Protein 1GKM (pdb70)

Nearest PDB structures (foldseek):
  1gkj-assembly1_A  TM=1.001E+00  e=1.627E-75  Pseudomonas putida
  1eb4-assembly1_A  TM=1.000E+00  e=3.219E-75  Pseudomonas putida
  1b8f-assembly1_A  TM=1.001E+00  e=6.085E-75  Pseudomonas putida
  1gk2-assembly1_D  TM=9.984E-01  e=7.093E-74  Pseudomonas putida
  1gk3-assembly1_A  TM=9.968E-01  e=2.434E-70  Pseudomonas putida

Radius of gyration: 26.32 Å; Cα contacts (8 Å, |Δi|>4): 1006; chains: 1; bounding box: 49×85×47 Å

B-factor: mean 14.94, std 13.91, range [1.88, 87.19]

Structure (mmCIF, N/CA/C/O backbone):
data_1GKM
#
_entry.id   1GKM
#
_cell.length_a   79.267
_cell.length_b   116.788
_cell.length_c   129.532
_cell.angle_alpha   90.00
_cell.angle_beta   90.00
_cell.angle_gamma   90.00
#
_symmetry.space_group_name_H-M   'I 2 2 2'
#
loop_
_entity.id
_entity.type
_entity.pdbx_description
1 polymer 'Histidine ammonia-lyase'
2 non-polymer CYSTEINE
3 non-polymer 'SULFATE ION'
4 non-polymer GLYCEROL
5 water water
#
loop_
_atom_site.group_PDB
_atom_site.id
_atom_site.type_symbol
_atom_site.label_atom_id
_atom_site.label_alt_id
_atom_site.label_comp_id
_atom_site.label_asym_id
_atom_site.label_entity_id
_atom_site.label_seq_id
_atom_site.pdbx_PDB_ins_code
_atom_site.Cartn_x
_atom_site.Cartn_y
_atom_site.Cartn_z
_atom_site.occupancy
_atom_site.B_iso_or_equiv
_atom_site.auth_seq_id
_atom_site.auth_comp_id
_atom_site.auth_asym_id
_atom_site.auth_atom_id
_atom_site.pdbx_PDB_model_num
ATOM 1 N N . THR A 1 1 ? 30.214 -0.950 27.497 1.00 31.06 1 THR B N 1
ATOM 2 C CA . THR A 1 1 ? 29.406 -1.388 28.648 1.00 30.91 1 THR B CA 1
ATOM 3 C C . THR A 1 1 ? 29.846 -2.750 29.130 1.00 25.26 1 THR B C 1
ATOM 4 O O . THR A 1 1 ? 30.204 -3.664 28.309 1.00 26.45 1 THR B O 1
ATOM 8 N N . GLU A 1 2 ? 29.847 -2.850 30.448 1.00 22.57 2 GLU B N 1
ATOM 9 C CA . GLU A 1 2 ? 30.221 -4.141 31.099 1.00 20.16 2 GLU B CA 1
ATOM 10 C C . GLU A 1 2 ? 29.008 -4.710 31.795 1.00 19.06 2 GLU B C 1
ATOM 11 O O . GLU A 1 2 ? 28.489 -4.022 32.665 1.00 29.61 2 GLU B O 1
ATOM 17 N N . LEU A 1 3 ? 28.551 -5.877 31.409 1.00 14.03 3 LEU B N 1
ATOM 18 C CA . LEU A 1 3 ? 27.290 -6.405 31.815 1.00 13.75 3 LEU B CA 1
ATOM 19 C C . LEU A 1 3 ? 27.413 -7.777 32.456 1.00 12.39 3 LEU B C 1
ATOM 20 O O . LEU A 1 3 ? 27.938 -8.697 31.846 1.00 13.32 3 LEU B O 1
ATOM 25 N N . THR A 1 4 ? 26.864 -7.917 33.670 1.00 12.09 4 THR B N 1
ATOM 26 C CA . THR A 1 4 ? 26.705 -9.232 34.281 1.00 11.90 4 THR B CA 1
ATOM 27 C C . THR A 1 4 ? 25.208 -9.559 34.123 1.00 12.55 4 THR B C 1
ATOM 28 O O . THR A 1 4 ? 24.338 -9.006 34.781 1.00 17.27 4 THR B O 1
ATOM 32 N N . LEU A 1 5 ? 24.947 -10.372 33.124 1.00 9.77 5 LEU B N 1
ATOM 33 C CA . LEU A 1 5 ? 23.596 -10.548 32.615 1.00 9.30 5 LEU B CA 1
ATOM 34 C C . LEU A 1 5 ? 22.749 -11.478 33.478 1.00 8.28 5 LEU B C 1
ATOM 35 O O . LEU A 1 5 ? 23.097 -12.633 33.683 1.00 8.92 5 LEU B O 1
ATOM 40 N N . LYS A 1 6 ? 21.634 -10.941 34.002 1.00 8.73 6 LYS B N 1
ATOM 41 C CA . LYS A 1 6 ? 20.556 -11.756 34.586 1.00 8.53 6 LYS B CA 1
ATOM 42 C C . LYS A 1 6 ? 19.597 -12.034 33.433 1.00 7.32 6 LYS B C 1
ATOM 43 O O . LYS A 1 6 ? 18.885 -11.099 32.970 1.00 8.02 6 LYS B O 1
ATOM 49 N N . PRO A 1 7 ? 19.589 -13.203 32.872 1.00 8.05 7 PRO B N 1
ATOM 50 C CA . PRO A 1 7 ? 18.834 -13.434 31.621 1.00 8.09 7 PRO B CA 1
ATOM 51 C C . PRO A 1 7 ? 17.374 -13.062 31.801 1.00 7.18 7 PRO B C 1
ATOM 52 O O . PRO A 1 7 ? 16.724 -13.355 32.802 1.00 8.05 7 PRO B O 1
ATOM 56 N N . GLY A 1 8 ? 16.858 -12.462 30.719 1.00 7.09 8 GLY B N 1
ATOM 57 C CA . GLY A 1 8 ? 15.448 -12.106 30.699 1.00 7.38 8 GLY B CA 1
ATOM 58 C C . GLY A 1 8 ? 15.140 -10.754 31.315 1.00 7.20 8 GLY B C 1
ATOM 59 O O . GLY A 1 8 ? 13.980 -10.378 31.391 1.00 8.17 8 GLY B O 1
ATOM 60 N N . THR A 1 9 ? 16.167 -10.005 31.742 1.00 7.03 9 THR B N 1
ATOM 61 C CA . THR A 1 9 ? 15.975 -8.729 32.413 1.00 7.77 9 THR B CA 1
ATOM 62 C C . THR A 1 9 ? 16.559 -7.547 31.641 1.00 7.18 9 THR B C 1
ATOM 63 O O . THR A 1 9 ? 16.684 -6.441 32.205 1.00 8.51 9 THR B O 1
ATOM 67 N N . LEU A 1 10 ? 16.929 -7.728 30.374 1.00 7.03 10 LEU B N 1
ATOM 68 C CA . LEU A 1 10 ? 17.519 -6.589 29.649 1.00 7.11 10 LEU B CA 1
ATOM 69 C C . LEU A 1 10 ? 16.470 -5.479 29.513 1.00 6.97 10 LEU B C 1
ATOM 70 O O . LEU A 1 10 ? 15.321 -5.712 29.130 1.00 8.19 10 LEU B O 1
ATOM 75 N N . THR A 1 11 ? 16.922 -4.262 29.767 1.00 6.86 11 THR B N 1
ATOM 76 C CA . THR A 1 11 ? 16.045 -3.083 29.577 1.00 7.30 11 THR B CA 1
ATOM 77 C C . THR A 1 11 ? 16.258 -2.496 28.204 1.00 6.61 11 THR B C 1
ATOM 78 O O . THR A 1 11 ? 17.266 -2.753 27.538 1.00 6.66 11 THR B O 1
ATOM 82 N N . LEU A 1 12 ? 15.313 -1.630 27.801 1.00 6.92 12 LEU B N 1
ATOM 83 C CA . LEU A 1 12 ? 15.508 -0.965 26.491 1.00 6.56 12 LEU B CA 1
ATOM 84 C C . LEU A 1 12 ? 16.733 -0.066 26.501 1.00 6.10 12 LEU B C 1
ATOM 85 O O . LEU A 1 12 ? 17.388 0.019 25.466 1.00 6.64 12 LEU B O 1
ATOM 90 N N . ALA A 1 13 ? 17.044 0.579 27.623 1.00 6.85 13 ALA B N 1
ATOM 91 C CA . ALA A 1 13 ? 18.291 1.381 27.665 1.00 6.92 13 ALA B CA 1
ATOM 92 C C . ALA A 1 13 ? 19.499 0.488 27.464 1.00 6.93 13 ALA B C 1
ATOM 93 O O . ALA A 1 13 ? 20.452 0.890 26.758 1.00 7.03 13 ALA B O 1
ATOM 95 N N . GLN A 1 14 ? 19.512 -0.691 28.092 1.00 6.81 14 GLN B N 1
ATOM 96 C CA . GLN A 1 14 ? 20.654 -1.588 27.880 1.00 7.20 14 GLN B CA 1
ATOM 97 C C . GLN A 1 14 ? 20.743 -2.037 26.422 1.00 6.48 14 GLN B C 1
ATOM 98 O O . GLN A 1 14 ? 21.838 -2.151 25.852 1.00 7.69 14 GLN B O 1
ATOM 104 N N . LEU A 1 15 ? 19.574 -2.314 25.798 1.00 6.63 15 LEU B N 1
ATOM 105 C CA . LEU A 1 15 ? 19.565 -2.726 24.388 1.00 6.61 15 LEU B CA 1
ATOM 106 C C . LEU A 1 15 ? 20.067 -1.614 23.497 1.00 6.17 15 LEU B C 1
ATOM 107 O O . LEU A 1 15 ? 20.815 -1.884 22.549 1.00 6.53 15 LEU B O 1
ATOM 112 N N . ARG A 1 16 ? 19.696 -0.355 23.774 1.00 5.93 16 ARG B N 1
ATOM 113 C CA . ARG A 1 16 ? 20.263 0.748 23.014 1.00 6.54 16 ARG B CA 1
ATOM 114 C C . ARG A 1 16 ? 21.759 0.791 23.152 1.00 6.44 16 ARG B C 1
ATOM 115 O O . ARG A 1 16 ? 22.490 1.009 22.166 1.00 7.15 16 ARG B O 1
ATOM 123 N N . ALA A 1 17 ? 22.272 0.598 24.381 1.00 6.77 17 ALA B N 1
ATOM 124 C CA . ALA A 1 17 ? 23.710 0.667 24.573 1.00 7.74 17 ALA B CA 1
ATOM 125 C C . ALA A 1 17 ? 24.427 -0.452 23.823 1.00 8.10 17 ALA B C 1
ATOM 126 O O . ALA A 1 17 ? 25.519 -0.240 23.266 1.00 9.16 17 ALA B O 1
ATOM 128 N N . ILE A 1 18 ? 23.853 -1.668 23.807 1.00 8.10 18 ILE B N 1
ATOM 129 C CA . ILE A 1 18 ? 24.417 -2.797 23.059 1.00 8.27 18 ILE B CA 1
ATOM 130 C C . ILE A 1 18 ? 24.455 -2.504 21.570 1.00 7.98 18 ILE B C 1
ATOM 131 O O . ILE A 1 18 ? 25.377 -2.821 20.836 1.00 9.05 18 ILE B O 1
ATOM 136 N N . HIS A 1 19 ? 23.345 -1.895 21.083 1.00 7.40 19 HIS B N 1
ATOM 137 C CA . HIS A 1 19 ? 23.246 -1.529 19.664 1.00 7.57 19 HIS B CA 1
ATOM 138 C C . HIS A 1 19 ? 24.273 -0.461 19.300 1.00 7.61 19 HIS B C 1
ATOM 139 O O . HIS A 1 19 ? 24.765 -0.420 18.188 1.00 9.33 19 HIS B O 1
ATOM 146 N N . ALA A 1 20 ? 24.575 0.423 20.279 1.00 8.29 20 ALA B N 1
ATOM 147 C CA . ALA A 1 20 ? 25.420 1.600 19.969 1.00 8.92 20 ALA B CA 1
ATOM 148 C C . ALA A 1 20 ? 26.912 1.309 20.035 1.00 9.49 20 ALA B C 1
ATOM 149 O O . ALA A 1 20 ? 27.693 2.032 19.391 1.00 11.76 20 ALA B O 1
ATOM 151 N N . ALA A 1 21 ? 27.361 0.330 20.830 1.00 8.69 21 ALA B N 1
ATOM 152 C CA . ALA A 1 21 ? 28.791 0.246 21.138 1.00 9.69 21 ALA B CA 1
ATOM 153 C C . ALA A 1 21 ? 29.090 -1.157 21.620 1.00 9.08 21 ALA B C 1
ATOM 154 O O . ALA A 1 21 ? 28.216 -1.887 22.062 1.00 8.76 21 ALA B O 1
ATOM 156 N N . PRO A 1 22 ? 30.377 -1.525 21.586 1.00 10.51 22 PRO B N 1
ATOM 157 C CA . PRO A 1 22 ? 30.786 -2.860 22.035 1.00 10.48 22 PRO B CA 1
ATOM 158 C C . PRO A 1 22 ? 30.402 -3.122 23.491 1.00 9.37 22 PRO B C 1
ATOM 159 O O . PRO A 1 22 ? 30.162 -2.214 24.295 1.00 10.10 22 PRO B O 1
ATOM 163 N N . VAL A 1 23 ? 30.353 -4.416 23.800 1.00 10.49 23 VAL B N 1
ATOM 164 C CA . VAL A 1 23 ? 29.973 -4.825 25.130 1.00 12.88 23 VAL B CA 1
ATOM 165 C C . VAL A 1 23 ? 30.949 -5.938 25.578 1.00 12.48 23 VAL B C 1
ATOM 166 O O . VAL A 1 23 ? 31.551 -6.700 24.771 1.00 13.21 23 VAL B O 1
ATOM 170 N N . ARG A 1 24 ? 31.082 -5.991 26.882 1.00 11.37 24 ARG B N 1
ATOM 171 C CA . ARG A 1 24 ? 31.704 -7.132 27.559 1.00 12.37 24 ARG B CA 1
ATOM 172 C C . ARG A 1 24 ? 30.693 -7.715 28.540 1.00 11.38 24 ARG B C 1
ATOM 173 O O . ARG A 1 24 ? 30.200 -7.001 29.386 1.00 14.96 24 ARG B O 1
ATOM 181 N N . LEU A 1 25 ? 30.398 -8.991 28.380 1.00 10.10 25 LEU B N 1
ATOM 182 C CA . LEU A 1 25 ? 29.339 -9.549 29.222 1.00 10.69 25 LEU B CA 1
ATOM 183 C C . LEU A 1 25 ? 29.827 -10.911 29.770 1.00 10.08 25 LEU B C 1
ATOM 184 O O . LEU A 1 25 ? 30.715 -11.599 29.286 1.00 10.78 25 LEU B O 1
ATOM 189 N N . GLN A 1 26 ? 29.172 -11.277 30.872 1.00 10.58 26 GLN B N 1
ATOM 190 C CA . GLN A 1 26 ? 29.232 -12.610 31.442 1.00 11.85 26 GLN B CA 1
ATOM 191 C C . GLN A 1 26 ? 27.867 -12.924 32.038 1.00 10.22 26 GLN B C 1
ATOM 192 O O . GLN A 1 26 ? 27.123 -11.981 32.365 1.00 11.82 26 GLN B O 1
ATOM 198 N N . LEU A 1 27 ? 27.560 -14.184 32.213 1.00 10.38 27 LEU B N 1
ATOM 199 C CA . LEU A 1 27 ? 26.302 -14.500 32.887 1.00 9.71 27 LEU B CA 1
ATOM 200 C C . LEU A 1 27 ? 26.407 -14.322 34.371 1.00 9.40 27 LEU B C 1
ATOM 201 O O . LEU A 1 27 ? 27.400 -14.703 34.997 1.00 10.66 27 LEU B O 1
ATOM 206 N N . ASP A 1 28 ? 25.347 -13.814 34.974 1.00 8.98 28 ASP B N 1
ATOM 207 C CA . ASP A 1 28 ? 25.222 -13.850 36.443 1.00 9.11 28 ASP B CA 1
ATOM 208 C C . ASP A 1 28 ? 25.197 -15.315 36.901 1.00 9.11 28 ASP B C 1
ATOM 209 O O . ASP A 1 28 ? 24.641 -16.195 36.235 1.00 8.99 28 ASP B O 1
ATOM 214 N N . ALA A 1 29 ? 25.770 -15.521 38.096 1.00 8.99 29 ALA B N 1
ATOM 215 C CA . ALA A 1 29 ? 25.721 -16.895 38.691 1.00 9.33 29 ALA B CA 1
ATOM 216 C C . ALA A 1 29 ? 24.334 -17.482 38.782 1.00 8.53 29 ALA B C 1
ATOM 217 O O . ALA A 1 29 ? 24.141 -18.719 38.663 1.00 9.59 29 ALA B O 1
ATOM 219 N N . SER A 1 30 ? 23.341 -16.621 38.955 1.00 8.97 30 SER B N 1
ATOM 220 C CA . SER A 1 30 ? 21.970 -17.091 39.090 1.00 9.57 30 SER B CA 1
ATOM 221 C C . SER A 1 30 ? 21.426 -17.680 37.809 1.00 8.71 30 SER B C 1
ATOM 222 O O . SER A 1 30 ? 20.330 -18.299 37.867 1.00 9.95 30 SER B O 1
ATOM 225 N N . ALA A 1 31 ? 22.083 -17.530 36.673 1.00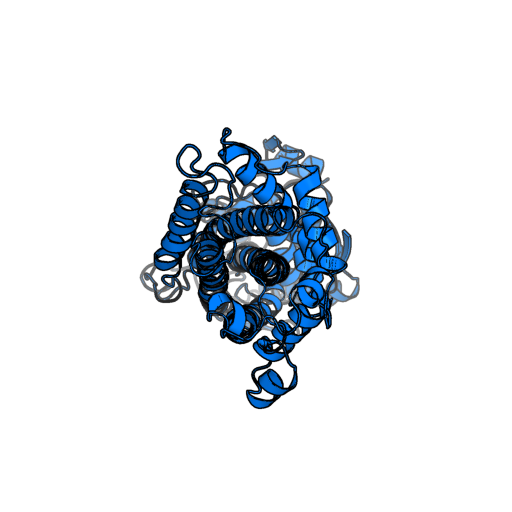 8.50 31 ALA B N 1
ATOM 226 C CA . ALA A 1 31 ? 21.658 -18.127 35.427 1.00 9.10 31 ALA B CA 1
ATOM 227 C C . ALA A 1 31 ? 21.987 -19.616 35.324 1.00 7.82 31 ALA B C 1
ATOM 228 O O . ALA A 1 31 ? 21.346 -20.362 34.598 1.00 8.41 31 ALA B O 1
ATOM 230 N N . ALA A 1 32 ? 23.063 -20.058 36.007 1.00 8.29 32 ALA B N 1
ATOM 231 C CA . ALA A 1 32 ? 23.528 -21.437 35.827 1.00 8.10 32 ALA B CA 1
ATOM 232 C C . ALA A 1 32 ? 22.500 -22.488 36.143 1.00 7.73 32 ALA B C 1
ATOM 233 O O . ALA A 1 32 ? 22.423 -23.476 35.389 1.00 8.47 32 ALA B O 1
ATOM 235 N N . PRO A 1 33 ? 21.724 -22.403 37.219 1.00 7.61 33 PRO B N 1
ATOM 236 C CA . PRO A 1 33 ? 20.824 -23.515 37.565 1.00 8.10 33 PRO B CA 1
ATOM 237 C C . PRO A 1 33 ? 19.892 -23.912 36.412 1.00 8.20 33 PRO B C 1
ATOM 238 O O . PRO A 1 33 ? 19.841 -25.089 36.026 1.00 8.29 33 PRO B O 1
ATOM 242 N N . ALA A 1 34 ? 19.172 -22.932 35.859 1.00 8.41 34 ALA B N 1
ATOM 243 C CA . ALA A 1 34 ? 18.158 -23.341 34.869 1.00 8.31 34 ALA B CA 1
ATOM 244 C C . ALA A 1 34 ? 18.809 -23.768 33.569 1.00 7.49 34 ALA B C 1
ATOM 245 O O . ALA A 1 34 ? 18.304 -24.673 32.891 1.00 7.82 34 ALA B O 1
ATOM 247 N N . ILE A 1 35 ? 19.916 -23.121 33.177 1.00 7.42 35 ILE B N 1
ATOM 248 C CA . ILE A 1 35 ? 20.601 -23.548 31.959 1.00 7.69 35 ILE B CA 1
ATOM 249 C C . ILE A 1 35 ? 21.014 -25.009 32.098 1.00 7.67 35 ILE B C 1
ATOM 250 O O . ILE A 1 35 ? 20.743 -25.855 31.212 1.00 7.85 35 ILE B O 1
ATOM 255 N N . ASP A 1 36 ? 21.687 -25.315 33.212 1.00 7.54 36 ASP B N 1
ATOM 256 C CA . ASP A 1 36 ? 22.230 -26.696 33.327 1.00 7.79 36 ASP B CA 1
ATOM 257 C C . ASP A 1 36 ? 21.102 -27.686 33.552 1.00 7.78 36 ASP B C 1
ATOM 258 O O . ASP A 1 36 ? 21.227 -28.850 33.195 1.00 8.70 36 ASP B O 1
ATOM 263 N N . ALA A 1 37 ? 19.999 -27.280 34.171 1.00 8.07 37 ALA B N 1
ATOM 264 C CA . ALA A 1 37 ? 18.936 -28.197 34.458 1.00 8.26 37 ALA B CA 1
ATOM 265 C C . ALA A 1 37 ? 18.186 -28.588 33.173 1.00 7.57 37 ALA B C 1
ATOM 266 O O . ALA A 1 37 ? 17.784 -29.755 33.041 1.00 8.24 37 ALA B O 1
ATOM 268 N N . SER A 1 38 ? 18.045 -27.669 32.213 1.00 8.38 38 SER B N 1
ATOM 269 C CA . SER A 1 38 ? 17.347 -28.120 30.975 1.00 9.71 38 SER B CA 1
ATOM 270 C C . SER A 1 38 ? 18.295 -29.005 30.183 1.00 8.10 38 SER B C 1
ATOM 271 O O . SER A 1 38 ? 17.790 -29.934 29.551 1.00 8.88 38 SER B O 1
ATOM 274 N N . VAL A 1 39 ? 19.608 -28.793 30.219 1.00 7.96 39 VAL B N 1
ATOM 275 C CA . VAL A 1 39 ? 20.534 -29.762 29.598 1.00 8.06 39 VAL B CA 1
ATOM 276 C C . VAL A 1 39 ? 20.375 -31.113 30.277 1.00 8.56 39 VAL B C 1
ATOM 277 O O . VAL A 1 39 ? 20.319 -32.156 29.602 1.00 9.40 39 VAL B O 1
ATOM 281 N N . ALA A 1 40 ? 20.327 -31.125 31.609 1.00 8.20 40 ALA B N 1
ATOM 282 C CA . ALA A 1 40 ? 20.193 -32.438 32.290 1.00 8.81 40 ALA B CA 1
ATOM 283 C C . ALA A 1 40 ? 18.893 -33.126 31.923 1.00 8.98 40 ALA B C 1
ATOM 284 O O . ALA A 1 40 ? 18.850 -34.359 31.851 1.00 10.20 40 ALA B O 1
ATOM 286 N N . CYS A 1 41 ? 17.816 -32.404 31.676 1.00 9.08 41 CYS B N 1
ATOM 287 C CA . CYS A 1 41 ? 16.566 -32.998 31.252 1.00 10.34 41 CYS B CA 1
ATOM 288 C C . CYS A 1 41 ? 16.738 -33.635 29.887 1.00 10.27 41 CYS B C 1
ATOM 289 O O . CYS A 1 41 ? 16.345 -34.811 29.647 1.00 12.18 41 CYS B O 1
ATOM 293 N N . VAL A 1 42 ? 17.367 -32.947 28.932 1.00 10.56 42 VAL B N 1
ATOM 294 C CA . VAL A 1 42 ? 17.680 -33.528 27.631 1.00 11.68 42 VAL B CA 1
ATOM 295 C C . VAL A 1 42 ? 18.560 -34.803 27.797 1.00 11.91 42 VAL B C 1
ATOM 296 O O . VAL A 1 42 ? 18.310 -35.832 27.162 1.00 12.85 42 VAL B O 1
ATOM 300 N N . GLU A 1 43 ? 19.578 -34.712 28.652 1.00 11.46 43 GLU B N 1
ATOM 301 C CA . GLU A 1 43 ? 20.469 -35.843 28.844 1.00 11.65 43 GLU B CA 1
ATOM 302 C C . GLU A 1 43 ? 19.708 -37.020 29.426 1.00 12.77 43 GLU B C 1
ATOM 303 O O . GLU A 1 43 ? 20.044 -38.194 29.105 1.00 15.97 43 GLU B O 1
ATOM 309 N N . GLN A 1 44 ? 18.716 -36.768 30.304 1.00 12.71 44 GLN B N 1
ATOM 310 C CA . GLN A 1 44 ? 17.936 -37.842 30.937 1.00 13.66 44 GLN B CA 1
ATOM 311 C C . GLN A 1 44 ? 17.037 -38.508 29.919 1.00 14.51 44 GLN B C 1
ATOM 312 O O . GLN A 1 44 ? 16.873 -39.772 29.902 1.00 15.17 44 GLN B O 1
ATOM 318 N N . ILE A 1 45 ? 16.465 -37.730 28.993 1.00 15.40 45 ILE B N 1
ATOM 319 C CA . ILE A 1 45 ? 15.664 -38.340 27.920 1.00 16.44 45 ILE B CA 1
ATOM 320 C C . ILE A 1 45 ? 16.483 -39.304 27.104 1.00 17.89 45 ILE B C 1
ATOM 321 O O . ILE A 1 45 ? 16.098 -40.429 26.789 1.00 19.22 45 ILE B O 1
ATOM 326 N N . ILE A 1 46 ? 17.708 -38.877 26.757 1.00 16.76 46 ILE B N 1
ATOM 327 C CA . ILE A 1 46 ? 18.599 -39.720 25.944 1.00 18.41 46 ILE B CA 1
ATOM 328 C C . ILE A 1 46 ? 19.059 -40.923 26.736 1.00 18.01 46 ILE B C 1
ATOM 329 O O . ILE A 1 46 ? 19.127 -42.050 26.232 1.00 25.27 46 ILE B O 1
ATOM 334 N N . ALA A 1 47 ? 19.449 -40.740 28.008 1.00 19.02 47 ALA B N 1
ATOM 335 C CA . ALA A 1 47 ? 19.936 -41.855 28.838 1.00 18.76 47 ALA B CA 1
ATOM 336 C C . ALA A 1 47 ? 18.815 -42.895 29.028 1.00 20.47 47 ALA B C 1
ATOM 337 O O . ALA A 1 47 ? 19.167 -44.073 29.152 1.00 25.12 47 ALA B O 1
ATOM 339 N N . GLU A 1 48 ? 17.541 -42.475 29.035 1.00 21.09 48 GLU B N 1
ATOM 340 C CA . GLU A 1 48 ? 16.372 -43.305 29.351 1.00 22.20 48 GLU B CA 1
ATOM 341 C C . GLU A 1 48 ? 15.815 -43.907 28.077 1.00 23.97 48 GLU B C 1
ATOM 342 O O . GLU A 1 48 ? 14.818 -44.643 28.088 1.00 28.25 48 GLU B O 1
ATOM 348 N N . ASP A 1 49 ? 16.394 -43.667 26.915 1.00 25.31 49 ASP B N 1
ATOM 349 C CA . ASP A 1 49 ? 15.992 -44.144 25.611 1.00 26.92 49 ASP B CA 1
ATOM 350 C C . ASP A 1 49 ? 14.554 -43.759 25.316 1.00 26.89 49 ASP B C 1
ATOM 351 O O . ASP A 1 49 ? 13.813 -44.525 24.648 1.00 35.44 49 ASP B O 1
ATOM 356 N N . ARG A 1 50 ? 14.215 -42.581 25.756 1.00 25.43 50 ARG B N 1
ATOM 357 C CA . ARG A 1 50 ? 12.886 -42.035 25.437 1.00 27.62 50 ARG B CA 1
ATOM 358 C C . ARG A 1 50 ? 12.972 -41.301 24.117 1.00 29.02 50 ARG B C 1
ATOM 359 O O . ARG A 1 50 ? 14.064 -40.991 23.627 1.00 32.01 50 ARG B O 1
ATOM 367 N N . THR A 1 51 ? 11.802 -41.076 23.512 1.00 30.45 51 THR B N 1
ATOM 368 C CA . THR A 1 51 ? 11.875 -40.304 22.270 1.00 31.14 51 THR B CA 1
ATOM 369 C C . THR A 1 51 ? 11.079 -39.005 22.401 1.00 27.78 51 THR B C 1
ATOM 370 O O . THR A 1 51 ? 9.935 -38.946 22.847 1.00 37.82 51 THR B O 1
ATOM 374 N N . ALA A 1 52 ? 11.742 -37.912 21.989 1.00 25.56 52 ALA B N 1
ATOM 375 C CA . ALA A 1 52 ? 11.158 -36.591 22.132 1.00 23.67 52 ALA B CA 1
ATOM 376 C C . ALA A 1 52 ? 11.451 -35.810 20.854 1.00 19.58 52 ALA B C 1
ATOM 377 O O . ALA A 1 52 ? 12.618 -35.569 20.532 1.00 18.12 52 ALA B O 1
ATOM 379 N N . TYR A 1 53 ? 10.379 -35.425 20.177 1.00 20.11 53 TYR B N 1
ATOM 380 C CA . TYR A 1 53 ? 10.465 -34.554 18.988 1.00 19.12 53 TYR B CA 1
ATOM 381 C C . TYR A 1 53 ? 11.328 -33.337 19.264 1.00 14.92 53 TYR B C 1
ATOM 382 O O . TYR A 1 53 ? 11.086 -32.583 20.195 1.00 18.51 53 TYR B O 1
ATOM 391 N N . GLY A 1 54 ? 12.336 -33.105 18.382 1.00 15.92 54 GLY B N 1
ATOM 392 C CA . GLY A 1 54 ? 13.172 -31.917 18.451 1.00 13.12 54 GLY B CA 1
ATOM 393 C C . GLY A 1 54 ? 14.258 -32.095 19.477 1.00 12.13 54 GLY B C 1
ATOM 394 O O . GLY A 1 54 ? 15.018 -31.168 19.645 1.00 12.90 54 GLY B O 1
ATOM 395 N N . ILE A 1 55 ? 14.354 -33.265 20.129 1.00 12.57 55 ILE B N 1
ATOM 396 C CA . ILE A 1 55 ? 15.479 -33.574 21.018 1.00 13.59 55 ILE B CA 1
ATOM 397 C C . ILE A 1 55 ? 16.297 -34.636 20.358 1.00 14.17 55 ILE B C 1
ATOM 398 O O . ILE A 1 55 ? 17.474 -34.369 20.050 1.00 15.07 55 ILE B O 1
ATOM 403 N N . ASN A 1 56 ? 15.719 -35.810 20.174 1.00 16.29 56 ASN B N 1
ATOM 404 C CA . ASN A 1 56 ? 16.527 -36.958 19.695 1.00 21.32 56 ASN B CA 1
ATOM 405 C C . ASN A 1 56 ? 15.815 -37.658 18.544 1.00 23.61 56 ASN B C 1
ATOM 406 O O . ASN A 1 56 ? 16.076 -38.823 18.229 1.00 34.85 56 ASN B O 1
ATOM 411 N N . THR A 1 57 ? 14.903 -36.943 17.855 1.00 24.86 57 THR B N 1
ATOM 412 C CA . THR A 1 57 ? 14.234 -37.465 16.662 1.00 27.01 57 THR B CA 1
ATOM 413 C C . THR A 1 57 ? 14.906 -36.933 15.412 1.00 28.34 57 THR B C 1
ATOM 414 O O . THR A 1 57 ? 15.737 -36.001 15.519 1.00 26.36 57 THR B O 1
ATOM 418 N N . GLY A 1 58 ? 14.527 -37.484 14.259 1.00 31.20 58 GLY B N 1
ATOM 419 C CA . GLY A 1 58 ? 14.769 -36.818 12.985 1.00 33.42 58 GLY B CA 1
ATOM 420 C C . GLY A 1 58 ? 13.580 -35.861 12.795 1.00 35.04 58 GLY B C 1
ATOM 421 O O . GLY A 1 58 ? 12.826 -35.476 13.715 1.00 33.25 58 GLY B O 1
ATOM 422 N N . PHE A 1 59 ? 13.409 -35.486 11.550 1.00 38.65 59 PHE B N 1
ATOM 423 C CA . PHE A 1 59 ? 12.343 -34.652 11.036 1.00 42.00 59 PHE B CA 1
ATOM 424 C C . PHE A 1 59 ? 11.603 -35.476 10.008 1.00 48.71 59 PHE B C 1
ATOM 425 O O . PHE A 1 59 ? 12.089 -36.500 9.501 1.00 53.19 59 PHE B O 1
ATOM 433 N N . GLY A 1 60 ? 10.381 -35.064 9.681 1.00 53.15 60 GLY B N 1
ATOM 434 C CA . GLY A 1 60 ? 9.782 -35.831 8.571 1.00 59.88 60 GLY B CA 1
ATOM 435 C C . GLY A 1 60 ? 9.491 -37.301 8.851 1.00 61.57 60 GLY B C 1
ATOM 436 O O . GLY A 1 60 ? 8.821 -37.538 9.878 1.00 62.90 60 GLY B O 1
ATOM 437 N N . LEU A 1 61 ? 9.942 -38.230 8.001 1.00 62.78 61 LEU B N 1
ATOM 438 C CA . LEU A 1 61 ? 9.638 -39.650 8.139 1.00 63.96 61 LEU B CA 1
ATOM 439 C C . LEU A 1 61 ? 9.948 -40.061 9.580 1.00 64.50 61 LEU B C 1
ATOM 440 O O . LEU A 1 61 ? 9.124 -40.754 10.174 1.00 67.87 61 LEU B O 1
ATOM 445 N N . LEU A 1 62 ? 11.071 -39.563 10.059 1.00 60.24 62 LEU B N 1
ATOM 446 C CA . LEU A 1 62 ? 11.651 -39.817 11.355 1.00 60.12 62 LEU B CA 1
ATOM 447 C C . LEU A 1 62 ? 11.223 -38.897 12.488 1.00 57.51 62 LEU B C 1
ATOM 448 O O . LEU A 1 62 ? 11.944 -38.985 13.496 1.00 60.59 62 LEU B O 1
ATOM 453 N N . ALA A 1 63 ? 10.184 -38.081 12.394 1.00 54.32 63 ALA B N 1
ATOM 454 C CA . ALA A 1 63 ? 9.809 -37.070 13.386 1.00 55.22 63 ALA B CA 1
ATOM 455 C C . ALA A 1 63 ? 9.495 -37.685 14.750 1.00 54.68 63 ALA B C 1
ATOM 456 O O . ALA A 1 63 ? 9.754 -37.076 15.793 1.00 60.02 63 ALA B O 1
ATOM 458 N N . SER A 1 64 ? 8.959 -38.902 14.802 1.00 57.88 64 SER B N 1
ATOM 459 C CA . SER A 1 64 ? 8.946 -39.580 16.106 1.00 58.49 64 SER B CA 1
ATOM 460 C C . SER A 1 64 ? 9.704 -40.911 15.937 1.00 57.86 64 SER B C 1
ATOM 461 O O . SER A 1 64 ? 9.297 -41.994 16.322 1.00 56.64 64 SER B O 1
ATOM 464 N N . THR A 1 65 ? 10.873 -40.786 15.316 1.00 54.00 65 THR B N 1
ATOM 465 C CA . THR A 1 65 ? 11.827 -41.892 15.120 1.00 54.43 65 THR B CA 1
ATOM 466 C C . THR A 1 65 ? 13.062 -41.503 15.933 1.00 51.97 65 THR B C 1
ATOM 467 O O . THR A 1 65 ? 13.769 -40.492 15.711 1.00 43.90 65 THR B O 1
ATOM 471 N N . ARG A 1 66 ? 13.343 -42.281 16.980 1.00 52.92 66 ARG B N 1
ATOM 472 C CA . ARG A 1 66 ? 14.501 -41.915 17.781 1.00 50.86 66 ARG B CA 1
ATOM 473 C C . ARG A 1 66 ? 15.757 -42.257 17.020 1.00 50.69 66 ARG B C 1
ATOM 474 O O . ARG A 1 66 ? 16.154 -43.429 16.936 1.00 57.55 66 ARG B O 1
ATOM 482 N N . ILE A 1 67 ? 16.412 -41.263 16.395 1.00 51.30 67 ILE B N 1
ATOM 483 C CA . ILE A 1 67 ? 17.590 -41.738 15.643 1.00 51.12 67 ILE B CA 1
ATOM 484 C C . ILE A 1 67 ? 18.800 -41.900 16.570 1.00 53.01 67 ILE B C 1
ATOM 485 O O . ILE A 1 67 ? 18.827 -41.248 17.628 1.00 52.80 67 ILE B O 1
ATOM 490 N N . ALA A 1 68 ? 19.772 -42.707 16.160 1.00 56.61 68 ALA B N 1
ATOM 491 C CA . ALA A 1 68 ? 20.970 -43.036 16.931 1.00 57.76 68 ALA B CA 1
ATOM 492 C C . ALA A 1 68 ? 21.943 -41.892 17.185 1.00 53.33 68 ALA B C 1
ATOM 493 O O . ALA A 1 68 ? 21.966 -40.898 16.452 1.00 54.90 68 ALA B O 1
ATOM 495 N N . SER A 1 69 ? 22.813 -41.952 18.175 1.00 52.17 69 SER B N 1
ATOM 496 C CA . SER A 1 69 ? 23.728 -40.916 18.602 1.00 50.54 69 SER B CA 1
ATOM 497 C C . SER A 1 69 ? 24.433 -40.130 17.518 1.00 48.25 69 SER B C 1
ATOM 498 O O . SER A 1 69 ? 24.415 -38.967 17.237 1.00 48.09 69 SER B O 1
ATOM 501 N N . HIS A 1 70 ? 25.254 -40.889 16.847 1.00 49.65 70 HIS B N 1
ATOM 502 C CA . HIS A 1 70 ? 25.985 -40.668 15.635 1.00 50.77 70 HIS B CA 1
ATOM 503 C C . HIS A 1 70 ? 25.303 -39.746 14.638 1.00 47.22 70 HIS B C 1
ATOM 504 O O . HIS A 1 70 ? 25.699 -38.645 14.193 1.00 41.47 70 HIS B O 1
ATOM 511 N N . ASP A 1 71 ? 24.118 -40.229 14.238 1.00 45.83 71 ASP B N 1
ATOM 512 C CA . ASP A 1 71 ? 23.309 -39.442 13.314 1.00 41.99 71 ASP B CA 1
ATOM 513 C C . ASP A 1 71 ? 22.918 -38.141 14.020 1.00 38.02 71 ASP B C 1
ATOM 514 O O . ASP A 1 71 ? 22.740 -37.184 13.287 1.00 37.43 71 ASP B O 1
ATOM 519 N N . LEU A 1 72 ? 22.850 -38.175 15.359 1.00 36.86 72 LEU B N 1
ATOM 520 C CA . LEU A 1 72 ? 22.306 -36.946 15.975 1.00 31.92 72 LEU B CA 1
ATOM 521 C C . LEU A 1 72 ? 23.255 -35.782 16.080 1.00 27.91 72 LEU B C 1
ATOM 522 O O . LEU A 1 72 ? 22.855 -34.661 15.857 1.00 25.70 72 LEU B O 1
ATOM 527 N N . GLU A 1 73 ? 24.513 -36.024 16.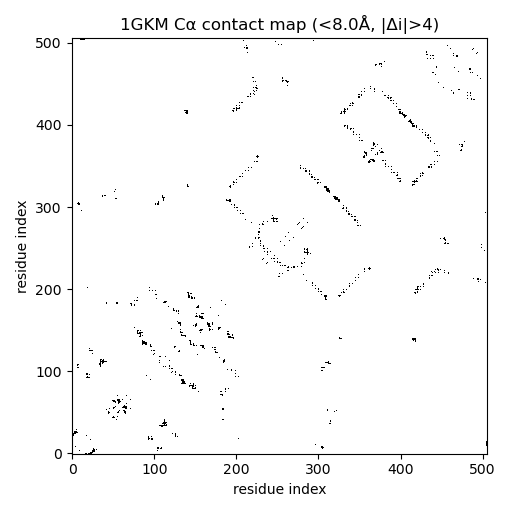395 1.00 32.44 73 GLU B N 1
ATOM 528 C CA . GLU A 1 73 ? 25.547 -35.021 16.291 1.00 31.34 73 GLU B CA 1
ATOM 529 C C . GLU A 1 73 ? 25.605 -34.473 14.849 1.00 28.50 73 GLU B C 1
ATOM 530 O O . GLU A 1 73 ? 25.629 -33.262 14.605 1.00 27.32 73 GLU B O 1
ATOM 536 N N . ASN A 1 74 ? 25.697 -35.382 13.875 1.00 28.60 74 ASN B N 1
ATOM 537 C CA . ASN A 1 74 ? 25.849 -34.917 12.482 1.00 26.41 74 ASN B CA 1
ATOM 538 C C . ASN A 1 74 ? 24.611 -34.147 12.076 1.00 19.82 74 ASN B C 1
ATOM 539 O O . ASN A 1 74 ? 24.740 -33.198 11.307 1.00 18.63 74 ASN B O 1
ATOM 544 N N . LEU A 1 75 ? 23.434 -34.552 12.558 1.00 20.51 75 LEU B N 1
ATOM 545 C CA . LEU A 1 75 ? 22.193 -33.858 12.252 1.00 18.17 75 LEU B CA 1
ATOM 546 C C . LEU A 1 75 ? 22.249 -32.377 12.663 1.00 13.38 75 LEU B C 1
ATOM 547 O O . LEU A 1 75 ? 21.784 -31.496 11.926 1.00 12.24 75 LEU B O 1
ATOM 552 N N . GLN A 1 76 ? 22.882 -32.081 13.802 1.00 13.23 76 GLN B N 1
ATOM 553 C CA . GLN A 1 76 ? 22.993 -30.665 14.197 1.00 11.54 76 GLN B CA 1
ATOM 554 C C . GLN A 1 76 ? 23.789 -29.867 13.147 1.00 11.15 76 GLN B C 1
ATOM 555 O O . GLN A 1 76 ? 23.418 -28.747 12.820 1.00 11.30 76 GLN B O 1
ATOM 561 N N . ARG A 1 77 ? 24.879 -30.446 12.676 1.00 11.67 77 ARG B N 1
ATOM 562 C CA . ARG A 1 77 ? 25.713 -29.746 11.724 1.00 12.29 77 ARG B CA 1
ATOM 563 C C . ARG A 1 77 ? 25.004 -29.569 10.386 1.00 11.44 77 ARG B C 1
ATOM 564 O O . ARG A 1 77 ? 25.036 -28.502 9.796 1.00 11.96 77 ARG B O 1
ATOM 572 N N . SER A 1 78 ? 24.354 -30.613 9.931 1.00 11.64 78 SER B N 1
ATOM 573 C CA . SER A 1 78 ? 23.578 -30.556 8.697 1.00 12.39 78 SER B CA 1
ATOM 574 C C . SER A 1 78 ? 22.475 -29.493 8.762 1.00 10.35 78 SER B C 1
ATOM 575 O O . SER A 1 78 ? 22.243 -28.785 7.775 1.00 10.41 78 SER B O 1
ATOM 578 N N . LEU A 1 79 ? 21.810 -29.369 9.930 1.00 10.21 79 LEU B N 1
ATOM 579 C CA . LEU A 1 79 ? 20.827 -28.324 10.072 1.00 9.53 79 LEU B CA 1
ATOM 580 C C . LEU A 1 79 ? 21.458 -26.946 9.901 1.00 8.92 79 LEU B C 1
ATOM 581 O O . LEU A 1 79 ? 20.963 -26.101 9.127 1.00 9.04 79 LEU B O 1
ATOM 586 N N . VAL A 1 80 ? 22.570 -26.669 10.609 1.00 8.56 80 VAL B N 1
ATOM 587 C CA . VAL A 1 80 ? 23.161 -25.312 10.498 1.00 8.57 80 VAL B CA 1
ATOM 588 C C . VAL A 1 80 ? 23.593 -25.022 9.071 1.00 7.75 80 VAL B C 1
ATOM 589 O O . VAL A 1 80 ? 23.334 -23.946 8.533 1.00 8.29 80 VAL B O 1
ATOM 593 N N . LEU A 1 81 ? 24.265 -25.971 8.419 1.00 8.58 81 LEU B N 1
ATOM 594 C CA . LEU A 1 81 ? 24.766 -25.733 7.074 1.00 8.97 81 LEU B CA 1
ATOM 595 C C . LEU A 1 81 ? 23.648 -25.484 6.038 1.00 7.65 81 LEU B C 1
ATOM 596 O O . LEU A 1 81 ? 23.696 -24.556 5.255 1.00 8.54 81 LEU B O 1
ATOM 601 N N . SER A 1 82 ? 22.670 -26.374 6.069 1.00 8.43 82 SER B N 1
ATOM 602 C CA . SER A 1 82 ? 21.573 -26.274 5.112 1.00 8.07 82 SER B CA 1
ATOM 603 C C . SER A 1 82 ? 20.659 -25.071 5.359 1.00 7.83 82 SER B C 1
ATOM 604 O O . SER A 1 82 ? 20.040 -24.561 4.420 1.00 8.01 82 SER B O 1
ATOM 607 N N . HIS A 1 83 ? 20.571 -24.657 6.619 1.00 7.19 83 HIS B N 1
ATOM 608 C CA . HIS A 1 83 ? 19.704 -23.540 6.986 1.00 6.46 83 HIS B CA 1
ATOM 609 C C . HIS A 1 83 ? 20.362 -22.203 6.737 1.00 5.94 83 HIS B C 1
ATOM 610 O O . HIS A 1 83 ? 19.650 -21.184 6.702 1.00 6.27 83 HIS B O 1
ATOM 617 N N . ALA A 1 84 ? 21.696 -22.165 6.533 1.00 6.40 84 ALA B N 1
ATOM 618 C CA . ALA A 1 84 ? 22.399 -20.932 6.265 1.00 6.36 84 ALA B CA 1
ATOM 619 C C . ALA A 1 84 ? 22.279 -20.677 4.768 1.00 6.19 84 ALA B C 1
ATOM 620 O O . ALA A 1 84 ? 23.165 -20.914 3.949 1.00 6.72 84 ALA B O 1
ATOM 622 N N . ALA A 1 85 ? 21.048 -20.185 4.431 1.00 6.06 85 ALA B N 1
ATOM 623 C CA . ALA A 1 85 ? 20.599 -20.031 3.029 1.00 6.27 85 ALA B CA 1
ATOM 624 C C . ALA A 1 85 ? 20.105 -18.590 2.830 1.00 5.93 85 ALA B C 1
ATOM 625 O O . ALA A 1 85 ? 19.207 -18.347 2.003 1.00 6.63 85 ALA B O 1
ATOM 627 N N . GLY A 1 86 ? 20.692 -17.644 3.568 1.00 5.91 86 GLY B N 1
ATOM 628 C CA . GLY A 1 86 ? 20.316 -16.243 3.390 1.00 6.15 86 GLY B CA 1
ATOM 629 C C . GLY A 1 86 ? 21.092 -15.599 2.286 1.00 6.57 86 GLY B C 1
ATOM 630 O O . GLY A 1 86 ? 22.034 -16.105 1.739 1.00 11.76 86 GLY B O 1
ATOM 631 N N . ILE A 1 87 ? 20.674 -14.365 1.960 1.00 6.14 87 ILE B N 1
ATOM 632 C CA . ILE A 1 87 ? 21.181 -13.660 0.773 1.00 8.78 87 ILE B CA 1
ATOM 633 C C . ILE A 1 87 ? 21.132 -12.189 1.062 1.00 6.61 87 ILE B C 1
ATOM 634 O O . ILE A 1 87 ? 20.375 -11.706 1.930 1.00 6.81 87 ILE B O 1
ATOM 639 N N . GLY A 1 88 ? 21.943 -11.406 0.314 1.00 8.39 88 GLY B N 1
ATOM 640 C CA . GLY A 1 88 ? 21.888 -9.943 0.482 1.00 10.04 88 GLY B CA 1
ATOM 641 C C . GLY A 1 88 ? 23.099 -9.457 1.250 1.00 10.08 88 GLY B C 1
ATOM 642 O O . GLY A 1 88 ? 23.954 -10.241 1.659 1.00 11.60 88 GLY B O 1
ATOM 643 N N . ALA A 1 89 ? 23.069 -8.143 1.448 1.00 12.24 89 ALA B N 1
ATOM 644 C CA . ALA A 1 89 ? 24.215 -7.482 2.034 1.00 12.81 89 ALA B CA 1
ATOM 645 C C . ALA A 1 89 ? 24.482 -7.976 3.443 1.00 10.33 89 ALA B C 1
ATOM 646 O O . ALA A 1 89 ? 23.585 -8.284 4.208 1.00 9.46 89 ALA B O 1
ATOM 648 N N . PRO A 1 90 ? 25.763 -7.974 3.872 1.00 10.43 90 PRO B N 1
ATOM 649 C CA . PRO A 1 90 ? 26.051 -8.330 5.252 1.00 9.57 90 PRO B CA 1
ATOM 650 C C . PRO A 1 90 ? 25.522 -7.277 6.204 1.00 8.50 90 PRO B C 1
ATOM 651 O O . PRO A 1 90 ? 25.632 -6.075 5.981 1.00 10.38 90 PRO B O 1
ATOM 655 N N . LEU A 1 91 ? 24.998 -7.797 7.349 1.00 7.22 91 LEU B N 1
ATOM 656 C CA . LEU A 1 91 ? 24.631 -6.853 8.403 1.00 7.48 91 LEU B CA 1
ATOM 657 C C . LEU A 1 91 ? 25.877 -6.169 8.952 1.00 8.20 91 LEU B C 1
ATOM 658 O O . LEU A 1 91 ? 26.989 -6.740 8.984 1.00 9.36 91 LEU B O 1
ATOM 663 N N . ASP A 1 92 ? 25.693 -4.937 9.424 1.00 8.17 92 ASP B N 1
ATOM 664 C CA . ASP A 1 92 ? 26.805 -4.287 10.105 1.00 8.35 92 ASP B CA 1
ATOM 665 C C . ASP A 1 92 ? 27.029 -4.911 11.469 1.00 8.37 92 ASP B C 1
ATOM 666 O O . ASP A 1 92 ? 26.154 -5.570 12.082 1.00 7.78 92 ASP B O 1
ATOM 671 N N . ASP A 1 93 ? 28.257 -4.708 11.986 1.00 8.02 93 ASP B N 1
ATOM 672 C CA . ASP A 1 93 ? 28.668 -5.356 13.215 1.00 8.52 93 ASP B CA 1
ATOM 673 C C . ASP A 1 93 ? 27.788 -4.965 14.391 1.00 6.98 93 ASP B C 1
ATOM 674 O O . ASP A 1 93 ? 27.542 -5.818 15.267 1.00 7.78 93 ASP B O 1
ATOM 679 N N . ASP A 1 94 ? 27.300 -3.725 14.469 1.00 7.66 94 ASP B N 1
ATOM 680 C CA . ASP A 1 94 ? 26.458 -3.337 15.625 1.00 7.41 94 ASP B CA 1
ATOM 681 C C . ASP A 1 94 ? 25.203 -4.232 15.687 1.00 6.88 94 ASP B C 1
ATOM 682 O O . ASP A 1 94 ? 24.762 -4.654 16.770 1.00 7.22 94 ASP B O 1
ATOM 687 N N . LEU A 1 95 ? 24.623 -4.491 14.507 1.00 6.73 95 LEU B N 1
ATOM 688 C CA . LEU A 1 95 ? 23.407 -5.289 14.479 1.00 6.53 95 LEU B CA 1
ATOM 689 C C . LEU A 1 95 ? 23.696 -6.748 14.750 1.00 6.15 95 LEU B C 1
ATOM 690 O O . LEU A 1 95 ? 22.929 -7.425 15.439 1.00 6.60 95 LEU B O 1
ATOM 695 N N . VAL A 1 96 ? 24.807 -7.258 14.209 1.00 6.50 96 VAL B N 1
ATOM 696 C CA . VAL A 1 96 ? 25.213 -8.621 14.511 1.00 6.61 96 VAL B CA 1
ATOM 697 C C . VAL A 1 96 ? 25.404 -8.790 16.046 1.00 6.23 96 VAL B C 1
ATOM 698 O O . VAL A 1 96 ? 24.963 -9.777 16.641 1.00 6.71 96 VAL B O 1
ATOM 702 N N . ARG A 1 97 ? 26.080 -7.802 16.656 1.00 6.61 97 ARG B N 1
ATOM 703 C CA . ARG A 1 97 ? 26.285 -7.855 18.104 1.00 6.42 97 ARG B CA 1
ATOM 704 C C . ARG A 1 97 ? 24.945 -7.930 18.837 1.00 6.08 97 ARG B C 1
ATOM 705 O O . ARG A 1 97 ? 24.773 -8.738 19.776 1.00 6.42 97 ARG B O 1
ATOM 713 N N . LEU A 1 98 ? 23.987 -7.083 18.445 1.00 6.08 98 LEU B N 1
ATOM 714 C CA . LEU A 1 98 ? 22.698 -7.110 19.092 1.00 5.86 98 LEU B CA 1
ATOM 715 C C . LEU A 1 98 ? 22.020 -8.474 18.950 1.00 5.26 98 LEU B C 1
ATOM 716 O O . LEU A 1 98 ? 21.469 -9.002 19.902 1.00 5.64 98 LEU B O 1
ATOM 721 N N . ILE A 1 99 ? 22.046 -9.028 17.723 1.00 5.32 99 ILE B N 1
ATOM 722 C CA . ILE A 1 99 ? 21.466 -10.363 17.525 1.00 5.47 99 ILE B CA 1
ATOM 723 C C . ILE A 1 99 ? 22.134 -11.398 18.436 1.00 5.41 99 ILE B C 1
ATOM 724 O O . ILE A 1 99 ? 21.439 -12.227 19.059 1.00 5.72 99 ILE B O 1
ATOM 729 N N . MET A 1 100 ? 23.475 -11.382 18.494 1.00 5.49 100 MET B N 1
ATOM 730 C CA . MET A 1 100 ? 24.177 -12.353 19.346 1.00 6.33 100 MET B CA 1
ATOM 731 C C . MET A 1 100 ? 23.752 -12.200 20.795 1.00 5.77 100 MET B C 1
ATOM 732 O O . MET A 1 100 ? 23.515 -13.214 21.478 1.00 6.20 100 MET B O 1
ATOM 739 N N . VAL A 1 101 ? 23.721 -10.965 21.306 1.00 5.73 101 VAL B N 1
ATOM 740 C CA . VAL A 1 101 ? 23.339 -10.753 22.701 1.00 5.53 101 VAL B CA 1
ATOM 741 C C . VAL A 1 101 ? 21.899 -11.168 22.961 1.00 5.34 101 VAL B C 1
ATOM 742 O O . VAL A 1 101 ? 21.591 -11.783 24.005 1.00 5.85 101 VAL B O 1
ATOM 746 N N . LEU A 1 102 ? 20.973 -10.880 22.028 1.00 5.60 102 LEU B N 1
ATOM 747 C CA . LEU A 1 102 ? 19.602 -11.337 22.214 1.00 5.34 102 LEU B CA 1
ATOM 748 C C . LEU A 1 102 ? 19.550 -12.879 22.264 1.00 5.18 102 LEU B C 1
ATOM 749 O O . LEU A 1 102 ? 18.787 -13.438 23.046 1.00 5.78 102 LEU B O 1
ATOM 754 N N . LYS A 1 103 ? 20.338 -13.539 21.403 1.00 5.34 103 LYS B N 1
ATOM 755 C CA . LYS A 1 103 ? 20.315 -15.012 21.422 1.00 5.91 103 LYS B CA 1
ATOM 756 C C . LYS A 1 103 ? 20.888 -15.529 22.761 1.00 5.53 103 LYS B C 1
ATOM 757 O O . LYS A 1 103 ? 20.313 -16.437 23.362 1.00 5.97 103 LYS B O 1
ATOM 763 N N . ILE A 1 104 ? 22.004 -14.978 23.181 1.00 5.59 104 ILE B N 1
ATOM 764 C CA . ILE A 1 104 ? 22.568 -15.325 24.500 1.00 5.97 104 ILE B CA 1
ATOM 765 C C . ILE A 1 104 ? 21.497 -15.158 25.576 1.00 5.73 104 ILE B C 1
ATOM 766 O O . ILE A 1 104 ? 21.309 -16.041 26.415 1.00 6.27 104 ILE B O 1
ATOM 771 N N . ASN A 1 105 ? 20.849 -14.005 25.569 1.00 5.80 105 ASN B N 1
ATOM 772 C CA . ASN A 1 105 ? 19.857 -13.723 26.610 1.00 6.20 105 ASN B CA 1
ATOM 773 C C . ASN A 1 105 ? 18.726 -14.749 26.649 1.00 6.04 105 ASN B C 1
ATOM 774 O O . ASN A 1 105 ? 18.381 -15.274 27.695 1.00 6.82 105 ASN B O 1
ATOM 779 N N . SER A 1 106 ? 18.167 -15.021 25.474 1.00 5.74 106 SER B N 1
ATOM 780 C CA . SER A 1 106 ? 17.060 -15.960 25.393 1.00 6.24 106 SER B CA 1
ATOM 781 C C . SER A 1 106 ? 17.474 -17.358 25.817 1.00 6.33 106 SER B C 1
ATOM 782 O O . SER A 1 106 ? 16.765 -18.023 26.597 1.00 8.11 106 SER B O 1
ATOM 786 N N . LEU A 1 107 ? 18.590 -17.846 25.297 1.00 6.46 107 LEU B N 1
ATOM 787 C CA . LEU A 1 107 ? 19.036 -19.214 25.649 1.00 6.73 107 LEU B CA 1
ATOM 788 C C . LEU A 1 107 ? 19.353 -19.291 27.139 1.00 6.33 107 LEU B C 1
ATOM 789 O O . LEU A 1 107 ? 19.233 -20.355 27.743 1.00 7.30 107 LEU B O 1
ATOM 794 N N . SER A 1 108 ? 19.874 -18.209 27.706 1.00 6.24 108 SER B N 1
ATOM 795 C CA . SER A 1 108 ? 20.341 -18.248 29.081 1.00 6.69 108 SER B CA 1
ATOM 796 C C . SER A 1 108 ? 19.222 -18.246 30.093 1.00 6.80 108 SER B C 1
ATOM 797 O O . SER A 1 108 ? 19.523 -18.392 31.289 1.00 7.44 108 SER B O 1
ATOM 800 N N . ARG A 1 109 ? 17.969 -18.127 29.651 1.00 6.91 109 ARG B N 1
ATOM 801 C CA . ARG A 1 109 ? 16.844 -18.304 30.564 1.00 7.14 109 ARG B CA 1
ATOM 802 C C . ARG A 1 109 ? 16.610 -19.756 30.934 1.00 7.35 109 ARG B C 1
ATOM 803 O O . ARG A 1 109 ? 15.881 -20.008 31.890 1.00 8.76 109 ARG B O 1
ATOM 811 N N . GLY A 1 110 ? 17.227 -20.707 30.243 1.00 7.36 110 GLY B N 1
ATOM 812 C CA . GLY A 1 110 ? 17.235 -22.083 30.734 1.00 8.85 110 GLY B CA 1
ATOM 813 C C . GLY A 1 110 ? 16.068 -22.962 30.250 1.00 7.81 110 GLY B C 1
ATOM 814 O O . GLY A 1 110 ? 15.936 -24.049 30.776 1.00 11.09 110 GLY B O 1
ATOM 815 N N . PHE A 1 111 ? 15.311 -22.570 29.239 1.00 7.27 111 PHE B N 1
ATOM 816 C CA . PHE A 1 111 ? 14.251 -23.369 28.704 1.00 7.94 111 PHE B CA 1
ATOM 817 C C . PHE A 1 111 ? 14.614 -24.065 27.399 1.00 7.81 111 PHE B C 1
ATOM 818 O O . PHE A 1 111 ? 13.709 -24.648 26.758 1.00 9.44 111 PHE B O 1
ATOM 826 N N . SER A 1 112 ? 15.884 -23.998 26.971 1.00 7.45 112 SER B N 1
ATOM 827 C CA . SER A 1 112 ? 16.196 -24.453 25.628 1.00 8.17 112 SER B CA 1
ATOM 828 C C . SER A 1 112 ? 17.011 -25.734 25.591 1.00 8.00 112 SER B C 1
ATOM 829 O O . SER A 1 112 ? 17.175 -26.309 24.498 1.00 9.34 112 SER B O 1
ATOM 832 N N . GLY A 1 113 ? 17.616 -26.178 26.696 1.00 8.46 113 GLY B N 1
ATOM 833 C CA . GLY A 1 113 ? 18.371 -27.418 26.680 1.00 9.24 113 GLY B CA 1
ATOM 834 C C . GLY A 1 113 ? 19.725 -27.405 25.997 1.00 8.39 113 GLY B C 1
ATOM 835 O O . GLY A 1 113 ? 20.260 -28.433 25.631 1.00 11.59 113 GLY B O 1
ATOM 836 N N . ILE A 1 114 ? 20.303 -26.203 25.851 1.00 8.39 114 ILE B N 1
ATOM 837 C CA . ILE A 1 114 ? 21.614 -26.034 25.220 1.00 7.95 114 ILE B CA 1
ATOM 838 C C . ILE A 1 114 ? 22.709 -25.868 26.274 1.00 7.89 114 ILE B C 1
ATOM 839 O O . ILE A 1 114 ? 22.515 -25.230 27.314 1.00 8.78 114 ILE B O 1
ATOM 844 N N . ARG A 1 115 ? 23.840 -26.492 26.047 1.00 8.45 115 ARG B N 1
ATOM 845 C CA . ARG A 1 115 ? 24.943 -26.450 27.021 1.00 9.41 115 ARG B CA 1
ATOM 846 C C . ARG A 1 115 ? 25.373 -25.011 27.288 1.00 9.15 115 ARG B C 1
ATOM 847 O O . ARG A 1 115 ? 25.554 -24.178 26.390 1.00 9.39 115 ARG B O 1
ATOM 855 N N . ARG A 1 116 ? 25.671 -24.751 28.576 1.00 9.47 116 ARG B N 1
ATOM 856 C CA . ARG A 1 116 ? 26.254 -23.480 28.963 1.00 9.51 116 ARG B CA 1
ATOM 857 C C . ARG A 1 116 ? 27.529 -23.196 28.204 1.00 9.32 116 ARG B C 1
ATOM 858 O O . ARG A 1 116 ? 27.791 -22.045 27.846 1.00 10.34 116 ARG B O 1
ATOM 866 N N . LYS A 1 117 ? 28.326 -24.205 27.868 1.00 10.36 117 LYS B N 1
ATOM 867 C CA . LYS A 1 117 ? 29.542 -23.989 27.090 1.00 11.71 117 LYS B CA 1
ATOM 868 C C . LYS A 1 117 ? 29.270 -23.351 25.744 1.00 9.30 117 LYS B C 1
ATOM 869 O O . LYS A 1 117 ? 30.099 -22.585 25.218 1.00 10.79 117 LYS B O 1
ATOM 875 N N . VAL A 1 118 ? 28.133 -23.702 25.102 1.00 9.23 118 VAL B N 1
ATOM 876 C CA . VAL A 1 118 ? 27.827 -23.137 23.770 1.00 9.02 118 VAL B CA 1
ATOM 877 C C . VAL A 1 118 ? 27.410 -21.677 23.948 1.00 8.27 118 VAL B C 1
ATOM 878 O O . VAL A 1 118 ? 27.827 -20.802 23.175 1.00 8.63 118 VAL B O 1
ATOM 882 N N . ILE A 1 119 ? 26.595 -21.395 24.962 1.00 7.49 119 ILE B N 1
ATOM 883 C CA . ILE A 1 119 ? 26.250 -20.013 25.274 1.00 7.96 119 ILE B CA 1
ATOM 884 C C . ILE A 1 119 ? 27.523 -19.175 25.534 1.00 8.28 119 ILE B C 1
ATOM 885 O O . ILE A 1 119 ? 27.690 -18.059 25.040 1.00 8.74 119 ILE B O 1
ATOM 890 N N . ASP A 1 120 ? 28.448 -19.789 26.330 1.00 9.29 120 ASP B N 1
ATOM 891 C CA . ASP A 1 120 ? 29.672 -19.036 26.653 1.00 10.41 120 ASP B CA 1
ATOM 892 C C . ASP A 1 120 ? 30.545 -18.848 25.428 1.00 9.15 120 ASP B C 1
ATOM 893 O O . ASP A 1 120 ? 31.295 -17.878 25.404 1.00 10.00 120 ASP B O 1
ATOM 898 N N . ALA A 1 121 ? 30.471 -19.702 24.411 1.00 9.54 121 ALA B N 1
ATOM 899 C CA . ALA A 1 121 ? 31.208 -19.462 23.187 1.00 9.73 121 ALA B CA 1
ATOM 900 C C . ALA A 1 121 ? 30.632 -18.228 22.457 1.00 9.06 121 ALA B C 1
ATOM 901 O O . ALA A 1 121 ? 31.412 -17.389 21.946 1.00 9.65 121 ALA B O 1
ATOM 903 N N . LEU A 1 122 ? 29.299 -18.093 22.406 1.00 8.48 122 LEU B N 1
ATOM 904 C CA . LEU A 1 122 ? 28.717 -16.857 21.823 1.00 8.80 122 LEU B CA 1
ATOM 905 C C . LEU A 1 122 ? 29.157 -15.640 22.615 1.00 7.69 122 LEU B C 1
ATOM 906 O O . LEU A 1 122 ? 29.477 -14.591 22.051 1.00 8.38 122 LEU B O 1
ATOM 911 N N . ILE A 1 123 ? 29.144 -15.766 23.953 1.00 8.05 123 ILE B N 1
ATOM 912 C CA . ILE A 1 123 ? 29.638 -14.638 24.789 1.00 8.02 123 ILE B CA 1
ATOM 913 C C . ILE A 1 123 ? 31.082 -14.301 24.477 1.00 8.33 123 ILE B C 1
ATOM 914 O O . ILE A 1 123 ? 31.445 -13.101 24.370 1.00 8.70 123 ILE B O 1
ATOM 919 N N . ALA A 1 124 ? 31.924 -15.324 24.308 1.00 9.33 124 ALA B N 1
ATOM 920 C CA . ALA A 1 124 ? 33.338 -15.049 23.961 1.00 10.33 124 ALA B CA 1
ATOM 921 C C . ALA A 1 124 ? 33.478 -14.294 22.662 1.00 9.95 124 ALA B C 1
ATOM 922 O O . ALA A 1 124 ? 34.352 -13.430 22.546 1.00 10.52 124 ALA B O 1
ATOM 924 N N . LEU A 1 125 ? 32.633 -14.630 21.677 1.00 9.33 125 LEU B N 1
ATOM 925 C CA . LEU A 1 125 ? 32.685 -13.880 20.399 1.00 9.58 125 LEU B CA 1
ATOM 926 C C . LEU A 1 125 ? 32.316 -12.441 20.604 1.00 8.22 125 LEU B C 1
ATOM 927 O O . LEU A 1 125 ? 33.005 -11.541 20.106 1.00 9.79 125 LEU B O 1
ATOM 932 N N . VAL A 1 126 ? 31.227 -12.205 21.314 1.00 8.36 126 VAL B N 1
ATOM 933 C CA . VAL A 1 126 ? 30.855 -10.807 21.619 1.00 8.22 126 VAL B CA 1
ATOM 934 C C . VAL A 1 126 ? 31.979 -10.066 22.296 1.00 8.62 126 VAL B C 1
ATOM 935 O O . VAL A 1 126 ? 32.359 -8.942 21.967 1.00 8.97 126 VAL B O 1
ATOM 939 N N . ASN A 1 127 ? 32.560 -10.714 23.355 1.00 8.74 127 ASN B N 1
ATOM 940 C CA . ASN A 1 127 ? 33.574 -10.027 24.132 1.00 9.85 127 ASN B CA 1
ATOM 941 C C . ASN A 1 127 ? 34.845 -9.724 23.337 1.00 9.60 127 ASN B C 1
ATOM 942 O O . ASN A 1 127 ? 35.507 -8.740 23.577 1.00 11.78 127 ASN B O 1
ATOM 947 N N . ALA A 1 128 ? 35.141 -10.602 22.376 1.00 9.97 128 ALA B N 1
ATOM 948 C CA . ALA A 1 128 ? 36.312 -10.434 21.508 1.00 10.10 128 ALA B CA 1
ATOM 949 C C . ALA A 1 128 ? 36.050 -9.475 20.342 1.00 9.90 128 ALA B C 1
ATOM 950 O O . ALA A 1 128 ? 36.974 -9.126 19.618 1.00 11.15 128 ALA B O 1
ATOM 952 N N . GLU A 1 129 ? 34.791 -9.028 20.167 1.00 9.85 129 GLU B N 1
ATOM 953 C CA . GLU A 1 129 ? 34.393 -8.143 19.064 1.00 9.24 129 GLU B CA 1
ATOM 954 C C . GLU A 1 129 ? 34.612 -8.858 17.747 1.00 9.12 129 GLU B C 1
ATOM 955 O O . GLU A 1 129 ? 35.124 -8.306 16.766 1.00 9.83 129 GLU B O 1
ATOM 961 N N . VAL A 1 130 ? 34.175 -10.136 17.724 1.00 9.31 130 VAL B N 1
ATOM 962 C CA . VAL A 1 130 ? 34.254 -10.964 16.510 1.00 10.06 130 VAL B CA 1
ATOM 963 C C . VAL A 1 130 ? 32.810 -11.236 16.072 1.00 9.22 130 VAL B C 1
ATOM 964 O O . VAL A 1 130 ? 32.040 -11.836 16.837 1.00 11.14 130 VAL B O 1
ATOM 968 N N . TYR A 1 131 ? 32.477 -10.780 14.889 1.00 8.65 131 TYR B N 1
ATOM 969 C CA . TYR A 1 131 ? 31.041 -10.724 14.493 1.00 8.60 131 TYR B CA 1
ATOM 970 C C . TYR A 1 131 ? 30.783 -11.558 13.288 1.00 8.16 131 TYR B C 1
ATOM 971 O O . TYR A 1 131 ? 31.211 -11.192 12.164 1.00 8.76 131 TYR B O 1
ATOM 980 N N . PRO A 1 132 ? 30.134 -12.695 13.430 1.00 7.89 132 PRO B N 1
ATOM 981 C CA . PRO A 1 132 ? 29.833 -13.550 12.278 1.00 8.27 132 PRO B CA 1
ATOM 982 C C . PRO A 1 132 ? 29.174 -12.788 11.121 1.00 8.31 132 PRO B C 1
ATOM 983 O O . PRO A 1 132 ? 28.331 -11.897 11.359 1.00 8.89 132 PRO B O 1
ATOM 987 N N . HIS A 1 133 ? 29.496 -13.175 9.915 1.00 7.97 133 HIS B N 1
ATOM 988 C CA . HIS A 1 133 ? 28.698 -12.722 8.750 1.00 7.82 133 HIS B CA 1
ATOM 989 C C . HIS A 1 133 ? 27.277 -13.159 8.846 1.00 7.58 133 HIS B C 1
ATOM 990 O O . HIS A 1 133 ? 27.007 -14.343 9.058 1.00 8.38 133 HIS B O 1
ATOM 997 N N . ILE A 1 134 ? 26.336 -12.206 8.694 1.00 7.18 134 ILE B N 1
ATOM 998 C CA . ILE A 1 134 ? 24.922 -12.526 8.636 1.00 7.08 134 ILE B CA 1
ATOM 999 C C . ILE A 1 134 ? 24.367 -11.749 7.446 1.00 6.30 134 ILE B C 1
ATOM 1000 O O . ILE A 1 134 ? 24.434 -10.511 7.436 1.00 6.96 134 ILE B O 1
ATOM 1005 N N . PRO A 1 135 ? 23.804 -12.390 6.442 1.00 6.52 135 PRO B N 1
ATOM 1006 C CA . PRO A 1 135 ? 23.211 -11.662 5.323 1.00 6.89 135 PRO B CA 1
ATOM 1007 C C . PRO A 1 135 ? 21.854 -11.092 5.707 1.00 5.85 135 PRO B C 1
ATOM 1008 O O . PRO A 1 135 ? 21.139 -11.617 6.576 1.00 6.52 135 PRO B O 1
ATOM 1012 N N . LEU A 1 136 ? 21.477 -9.995 5.045 1.00 5.87 136 LEU B N 1
ATOM 1013 C CA . LEU A 1 136 ? 20.291 -9.260 5.433 1.00 5.82 136 LEU B CA 1
ATOM 1014 C C . LEU A 1 136 ? 18.980 -10.004 5.239 1.00 5.48 136 LEU B C 1
ATOM 1015 O O . LEU A 1 136 ? 18.062 -9.852 6.088 1.00 6.65 136 LEU B O 1
ATOM 1020 N N . LYS A 1 137 ? 18.853 -10.751 4.140 1.00 4.90 137 LYS B N 1
ATOM 1021 C CA . LYS A 1 137 ? 17.555 -11.255 3.732 1.00 4.96 137 LYS B CA 1
ATOM 1022 C C . LYS A 1 137 ? 17.464 -12.765 3.825 1.00 4.75 137 LYS B C 1
ATOM 1023 O O . LYS A 1 137 ? 18.452 -13.509 3.763 1.00 5.64 137 LYS B O 1
ATOM 1029 N N . GLY A 1 138 ? 16.208 -13.224 3.922 1.00 5.26 138 GLY B N 1
ATOM 1030 C CA . GLY A 1 138 ? 15.867 -14.633 3.848 1.00 6.11 138 GLY B CA 1
ATOM 1031 C C . GLY A 1 138 ? 14.883 -15.074 4.895 1.00 4.98 138 GLY B C 1
ATOM 1032 O O . GLY A 1 138 ? 14.047 -15.944 4.630 1.00 5.57 138 GLY B O 1
ATOM 1033 N N . SER A 1 139 ? 14.927 -14.463 6.090 1.00 4.38 139 SER B N 1
ATOM 1034 C CA . SER A 1 139 ? 13.982 -14.867 7.105 1.00 4.34 139 SER B CA 1
ATOM 1035 C C . SER A 1 139 ? 12.576 -14.336 6.815 1.00 4.11 139 SER B C 1
ATOM 1036 O O . SER A 1 139 ? 12.408 -13.177 6.398 1.00 4.25 139 SER B O 1
ATOM 1039 N N . VAL A 1 140 ? 11.582 -15.187 7.112 1.00 4.07 140 VAL B N 1
ATOM 1040 C CA . VAL A 1 140 ? 10.173 -14.805 7.113 1.00 4.10 140 VAL B CA 1
ATOM 1041 C C . VAL A 1 140 ? 9.661 -14.674 8.541 1.00 4.01 140 VAL B C 1
ATOM 1042 O O . VAL A 1 140 ? 8.451 -14.525 8.779 1.00 4.42 140 VAL B O 1
ATOM 1046 N N . GLY A 1 141 ? 10.571 -14.735 9.535 1.00 4.27 141 GLY B N 1
ATOM 1047 C CA . GLY A 1 141 ? 10.098 -14.513 10.901 1.00 4.76 141 GLY B CA 1
ATOM 1048 C C . GLY A 1 141 ? 9.178 -15.615 11.398 1.00 4.37 141 GLY B C 1
ATOM 1049 O O . GLY A 1 141 ? 8.158 -15.319 12.058 1.00 4.94 141 GLY B O 1
ATOM 1064 N N . ASP A 1 143 ? 13.801 -16.972 12.732 1.00 4.94 143 ASP B N 1
ATOM 1065 C CA . ASP A 1 143 ? 14.865 -16.404 11.881 1.00 4.38 143 ASP B CA 1
ATOM 1066 C C . ASP A 1 143 ? 15.947 -17.414 11.538 1.00 4.44 143 ASP B C 1
ATOM 1067 O O . ASP A 1 143 ? 17.136 -17.215 11.768 1.00 5.08 143 ASP B O 1
ATOM 1072 N N . LEU A 1 144 ? 15.484 -18.527 10.919 1.00 5.10 144 LEU B N 1
ATOM 1073 C CA . LEU A 1 144 ? 16.353 -19.694 10.708 1.00 5.48 144 LEU B CA 1
ATOM 1074 C C . LEU A 1 144 ? 17.617 -19.318 9.993 1.00 5.15 144 LEU B C 1
ATOM 1075 O O . LEU A 1 144 ? 18.731 -19.672 10.399 1.00 5.84 144 LEU B O 1
ATOM 1080 N N . ALA A 1 145 ? 17.502 -18.624 8.833 1.00 5.33 145 ALA B N 1
ATOM 1081 C CA . ALA A 1 145 ? 18.690 -18.395 7.999 1.00 5.49 145 ALA B CA 1
ATOM 1082 C C . ALA A 1 145 ? 19.692 -17.466 8.683 1.00 5.16 145 ALA B C 1
ATOM 1083 O O . ALA A 1 145 ? 20.857 -17.848 8.790 1.00 5.86 145 ALA B O 1
ATOM 1085 N N . PRO A 1 146 ? 19.316 -16.268 9.149 1.00 5.42 146 PRO B N 1
ATOM 1086 C CA . PRO A 1 146 ? 20.378 -15.417 9.736 1.00 5.83 146 PRO B CA 1
ATOM 1087 C C . PRO A 1 146 ? 20.985 -16.077 10.972 1.00 5.68 146 PRO B C 1
ATOM 1088 O O . PRO A 1 146 ? 22.180 -15.929 11.228 1.00 6.33 146 PRO B O 1
ATOM 1092 N N . LEU A 1 147 ? 20.153 -16.758 11.791 1.00 5.50 147 LEU B N 1
ATOM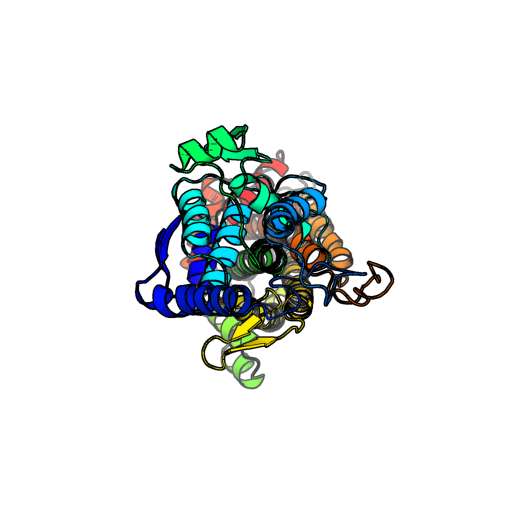 1093 C CA . LEU A 1 147 ? 20.713 -17.416 12.975 1.00 5.99 147 LEU B CA 1
ATOM 1094 C C . LEU A 1 147 ? 21.593 -18.613 12.600 1.00 5.57 147 LEU B C 1
ATOM 1095 O O . LEU A 1 147 ? 22.612 -18.855 13.278 1.00 6.63 147 LEU B O 1
ATOM 1100 N N . ALA A 1 148 ? 21.313 -19.285 11.498 1.00 5.90 148 ALA B N 1
ATOM 1101 C CA . ALA A 1 148 ? 22.206 -20.329 11.009 1.00 6.11 148 ALA B CA 1
ATOM 1102 C C . ALA A 1 148 ? 23.520 -19.744 10.577 1.00 6.14 148 ALA B C 1
ATOM 1103 O O . ALA A 1 148 ? 24.605 -20.273 10.889 1.00 6.94 148 ALA B O 1
ATOM 1105 N N . HIS A 1 149 ? 23.487 -18.624 9.829 1.00 6.36 149 HIS B N 1
ATOM 1106 C CA . HIS A 1 149 ? 24.739 -17.976 9.441 1.00 6.56 149 HIS B CA 1
ATOM 1107 C C . HIS A 1 149 ? 25.565 -17.599 10.655 1.00 6.23 149 HIS B C 1
ATOM 1108 O O . HIS A 1 149 ? 26.786 -17.835 10.680 1.00 7.41 149 HIS B O 1
ATOM 1115 N N . MET A 1 150 ? 24.937 -17.018 11.665 1.00 6.34 150 MET B N 1
ATOM 1116 C CA . MET A 1 150 ? 25.683 -16.678 12.892 1.00 7.08 150 MET B CA 1
ATOM 1117 C C . MET A 1 150 ? 26.333 -17.925 13.463 1.00 7.03 150 MET B C 1
ATOM 1118 O O . MET A 1 150 ? 27.510 -17.917 13.880 1.00 8.10 150 MET B O 1
ATOM 1123 N N . SER A 1 151 ? 25.562 -19.002 13.528 1.00 6.71 151 SER B N 1
ATOM 1124 C CA . SER A 1 151 ? 25.986 -20.255 14.183 1.00 7.74 151 SER B CA 1
ATOM 1125 C C . SER A 1 151 ? 27.059 -20.978 13.442 1.00 7.84 151 SER B C 1
ATOM 1126 O O . SER A 1 151 ? 27.811 -21.733 14.056 1.00 9.05 151 SER B O 1
ATOM 1129 N N . LEU A 1 152 ? 27.169 -20.773 12.120 1.00 8.02 152 LEU B N 1
ATOM 1130 C CA . LEU A 1 152 ? 28.265 -21.387 11.330 1.00 8.52 152 LEU B CA 1
ATOM 1131 C C . LEU A 1 152 ? 29.581 -21.185 12.005 1.00 8.35 152 LEU B C 1
ATOM 1132 O O . LEU A 1 152 ? 30.408 -22.116 12.044 1.00 10.09 152 LEU B O 1
ATOM 1137 N N . VAL A 1 153 ? 29.823 -19.978 12.516 1.00 9.14 153 VAL B N 1
ATOM 1138 C CA . VAL A 1 153 ? 31.188 -19.659 13.019 1.00 9.34 153 VAL B CA 1
ATOM 1139 C C . VAL A 1 153 ? 31.486 -20.535 14.220 1.00 10.09 153 VAL B C 1
ATOM 1140 O O . VAL A 1 153 ? 32.659 -20.919 14.415 1.00 11.28 153 VAL B O 1
ATOM 1144 N N . LEU A 1 154 ? 30.512 -20.880 15.058 1.00 9.88 154 LEU B N 1
ATOM 1145 C CA . LEU A 1 154 ? 30.734 -21.778 16.188 1.00 10.09 154 LEU B CA 1
ATOM 1146 C C . LEU A 1 154 ? 31.272 -23.117 15.755 1.00 11.87 154 LEU B C 1
ATOM 1147 O O . LEU A 1 154 ? 32.014 -23.764 16.498 1.00 14.10 154 LEU B O 1
ATOM 1152 N N . LEU A 1 155 ? 30.861 -23.589 14.587 1.00 11.40 155 LEU B N 1
ATOM 1153 C CA . LEU A 1 155 ? 31.283 -24.865 14.029 1.00 12.73 155 LEU B CA 1
ATOM 1154 C C . LEU A 1 155 ? 32.555 -24.746 13.220 1.00 13.47 155 LEU B C 1
ATOM 1155 O O . LEU A 1 155 ? 33.040 -25.714 12.658 1.00 18.25 155 LEU B O 1
ATOM 1160 N N . GLY A 1 156 ? 33.159 -23.562 13.089 1.00 12.90 156 GLY B N 1
ATOM 1161 C CA . GLY A 1 156 ? 34.317 -23.343 12.256 1.00 13.82 156 GLY B CA 1
ATOM 1162 C C . GLY A 1 156 ? 33.979 -23.216 10.768 1.00 12.84 156 GLY B C 1
ATOM 1163 O O . GLY A 1 156 ? 34.865 -23.482 9.931 1.00 15.32 156 GLY B O 1
ATOM 1164 N N . GLU A 1 157 ? 32.778 -22.787 10.430 1.00 11.69 157 GLU B N 1
ATOM 1165 C CA . GLU A 1 157 ? 32.318 -22.503 9.086 1.00 11.57 157 GLU B CA 1
ATOM 1166 C C . GLU A 1 157 ? 31.908 -21.067 8.951 1.00 11.49 157 GLU B C 1
ATOM 1167 O O . GLU A 1 157 ? 31.798 -20.309 9.917 1.00 10.63 157 GLU B O 1
ATOM 1173 N N . GLY A 1 158 ? 31.615 -20.641 7.693 1.00 13.20 158 GLY B N 1
ATOM 1174 C CA . GLY A 1 158 ? 31.233 -19.247 7.498 1.00 12.44 158 GLY B CA 1
ATOM 1175 C C . GLY A 1 158 ? 32.422 -18.320 7.656 1.00 12.78 158 GLY B C 1
ATOM 1176 O O . GLY A 1 158 ? 33.565 -18.687 7.362 1.00 16.75 158 GLY B O 1
ATOM 1177 N N . LYS A 1 159 ? 32.199 -17.093 8.073 1.00 11.99 159 LYS B N 1
ATOM 1178 C CA . LYS A 1 159 ? 33.291 -16.108 8.247 1.00 10.80 159 LYS B CA 1
ATOM 1179 C C . LYS A 1 159 ? 32.830 -15.133 9.287 1.00 9.83 159 LYS B C 1
ATOM 1180 O O . LYS A 1 159 ? 31.626 -15.086 9.638 1.00 10.23 159 LYS B O 1
ATOM 1186 N N . ALA A 1 160 ? 33.759 -14.318 9.797 1.00 10.75 160 ALA B N 1
ATOM 1187 C CA . ALA A 1 160 ? 33.398 -13.334 10.819 1.00 9.92 160 ALA B CA 1
ATOM 1188 C C . ALA A 1 160 ? 34.289 -12.114 10.624 1.00 11.17 160 ALA B C 1
ATOM 1189 O O . ALA A 1 160 ? 35.436 -12.212 10.181 1.00 12.91 160 ALA B O 1
ATOM 1191 N N . ARG A 1 161 ? 33.758 -10.973 11.051 1.00 10.72 161 ARG B N 1
ATOM 1192 C CA . ARG A 1 161 ? 34.480 -9.692 10.947 1.00 10.78 161 ARG B CA 1
ATOM 1193 C C . ARG A 1 161 ? 35.167 -9.363 12.231 1.00 10.90 161 ARG B C 1
ATOM 1194 O O . ARG A 1 161 ? 34.547 -9.500 13.306 1.00 11.82 161 ARG B O 1
ATOM 1202 N N . TYR A 1 162 ? 36.436 -8.937 12.151 1.00 11.14 162 TYR B N 1
ATOM 1203 C CA . TYR A 1 162 ? 37.208 -8.500 13.314 1.00 11.74 162 TYR B CA 1
ATOM 1204 C C . TYR A 1 162 ? 38.017 -7.303 12.921 1.00 12.42 162 TYR B C 1
ATOM 1205 O O . TYR A 1 162 ? 38.732 -7.349 11.900 1.00 14.28 162 TYR B O 1
ATOM 1214 N N . LYS A 1 163 ? 37.899 -6.221 13.637 1.00 12.85 163 LYS B N 1
ATOM 1215 C CA . LYS A 1 163 ? 38.524 -4.925 13.283 1.00 14.64 163 LYS B CA 1
ATOM 1216 C C . LYS A 1 163 ? 38.303 -4.559 11.840 1.00 15.78 163 LYS B C 1
ATOM 1217 O O . LYS A 1 163 ? 39.199 -4.021 11.158 1.00 17.18 163 LYS B O 1
ATOM 1223 N N . GLY A 1 164 ? 37.084 -4.782 11.400 1.00 15.93 164 GLY B N 1
ATOM 1224 C CA . GLY A 1 164 ? 36.595 -4.352 10.085 1.00 16.95 164 GLY B CA 1
ATOM 1225 C C . GLY A 1 164 ? 37.029 -5.256 8.957 1.00 16.87 164 GLY B C 1
ATOM 1226 O O . GLY A 1 164 ? 36.704 -5.016 7.773 1.00 21.68 164 GLY B O 1
ATOM 1227 N N . GLN A 1 165 ? 37.706 -6.370 9.235 1.00 16.20 165 GLN B N 1
ATOM 1228 C CA . GLN A 1 165 ? 38.189 -7.256 8.168 1.00 17.98 165 GLN B CA 1
ATOM 1229 C C . GLN A 1 165 ? 37.562 -8.663 8.277 1.00 14.07 165 GLN B C 1
ATOM 1230 O O . GLN A 1 165 ? 37.348 -9.118 9.401 1.00 14.26 165 GLN B O 1
ATOM 1236 N N . TRP A 1 166 ? 37.275 -9.295 7.157 1.00 14.40 166 TRP B N 1
ATOM 1237 C CA . TRP A 1 166 ? 36.755 -10.647 7.182 1.00 14.04 166 TRP B CA 1
ATOM 1238 C C . TRP A 1 166 ? 37.835 -11.660 7.487 1.00 14.10 166 TRP B C 1
ATOM 1239 O O . TRP A 1 166 ? 38.911 -11.646 6.867 1.00 18.92 166 TRP B O 1
ATOM 1250 N N . LEU A 1 167 ? 37.590 -12.548 8.439 1.00 13.92 167 LEU B N 1
ATOM 1251 C CA . LEU A 1 167 ? 38.457 -13.635 8.849 1.00 14.48 167 LEU B CA 1
ATOM 1252 C C . LEU A 1 167 ? 37.740 -14.939 8.551 1.00 13.62 167 LEU B C 1
ATOM 1253 O O . LEU A 1 167 ? 36.515 -14.991 8.644 1.00 13.72 167 LEU B O 1
ATOM 1258 N N . SER A 1 168 ? 38.485 -16.021 8.311 1.00 15.59 168 SER B N 1
ATOM 1259 C CA . SER A 1 168 ? 37.916 -17.360 8.273 1.00 16.82 168 SER B CA 1
ATOM 1260 C C . SER A 1 168 ? 37.365 -17.656 9.646 1.00 14.76 168 SER B C 1
ATOM 1261 O O . SER A 1 168 ? 37.772 -17.065 10.676 1.00 15.72 168 SER B O 1
ATOM 1264 N N . ALA A 1 169 ? 36.415 -18.599 9.709 1.00 14.93 169 ALA B N 1
ATOM 1265 C CA . ALA A 1 169 ? 35.850 -18.905 11.016 1.00 15.04 169 ALA B CA 1
ATOM 1266 C C . ALA A 1 169 ? 36.913 -19.450 11.930 1.00 15.23 169 ALA B C 1
ATOM 1267 O O . ALA A 1 169 ? 36.856 -19.157 13.143 1.00 14.86 169 ALA B O 1
ATOM 1269 N N . THR A 1 170 ? 37.870 -20.247 11.466 1.00 18.14 170 THR B N 1
ATOM 1270 C CA . THR A 1 170 ? 38.844 -20.755 12.432 1.00 20.20 170 THR B CA 1
ATOM 1271 C C . THR A 1 170 ? 39.722 -19.634 12.946 1.00 20.18 170 THR B C 1
ATOM 1272 O O . THR A 1 170 ? 40.057 -19.679 14.136 1.00 19.83 170 THR B O 1
ATOM 1276 N N . GLU A 1 171 ? 40.142 -18.674 12.142 1.00 19.31 171 GLU B N 1
ATOM 1277 C CA . GLU A 1 171 ? 40.936 -17.528 12.651 1.00 19.02 171 GLU B CA 1
ATOM 1278 C C . GLU A 1 171 ? 40.081 -16.718 13.634 1.00 15.57 171 GLU B C 1
ATOM 1279 O O . GLU A 1 171 ? 40.585 -16.288 14.688 1.00 15.96 171 GLU B O 1
ATOM 1285 N N . ALA A 1 172 ? 38.802 -16.555 13.306 1.00 13.78 172 ALA B N 1
ATOM 1286 C CA . ALA A 1 172 ? 37.900 -15.732 14.145 1.00 13.20 172 ALA B CA 1
ATOM 1287 C C . ALA A 1 172 ? 37.714 -16.371 15.505 1.00 13.50 172 ALA B C 1
ATOM 1288 O O . ALA A 1 172 ? 37.789 -15.744 16.564 1.00 13.46 172 ALA B O 1
ATOM 1290 N N . LEU A 1 173 ? 37.504 -17.701 15.519 1.00 14.14 173 LEU B N 1
ATOM 1291 C CA . LEU A 1 173 ? 37.363 -18.412 16.786 1.00 13.63 173 LEU B CA 1
ATOM 1292 C C . LEU A 1 173 ? 38.628 -18.235 17.629 1.00 13.97 173 LEU B C 1
ATOM 1293 O O . LEU A 1 173 ? 38.600 -18.015 18.839 1.00 16.13 173 LEU B O 1
ATOM 1298 N N . ALA A 1 174 ? 39.793 -18.332 16.976 1.00 15.03 174 ALA B N 1
ATOM 1299 C CA . ALA A 1 174 ? 41.087 -18.248 17.692 1.00 17.05 174 ALA B CA 1
ATOM 1300 C C . ALA A 1 174 ? 41.253 -16.865 18.307 1.00 16.30 174 ALA B C 1
ATOM 1301 O O . ALA A 1 174 ? 41.750 -16.767 19.430 1.00 17.11 174 ALA B O 1
ATOM 1303 N N . VAL A 1 175 ? 40.831 -15.813 17.600 1.00 16.15 175 VAL B N 1
ATOM 1304 C CA . VAL A 1 175 ? 40.852 -14.482 18.184 1.00 15.57 175 VAL B CA 1
ATOM 1305 C C . VAL A 1 175 ? 40.073 -14.463 19.502 1.00 15.62 175 VAL B C 1
ATOM 1306 O O . VAL A 1 175 ? 40.488 -13.762 20.456 1.00 16.00 175 VAL B O 1
ATOM 1310 N N . ALA A 1 176 ? 38.926 -15.201 19.492 1.00 15.97 176 ALA B N 1
ATOM 1311 C CA . ALA A 1 176 ? 38.096 -15.222 20.704 1.00 17.44 176 ALA B CA 1
ATOM 1312 C C . ALA A 1 176 ? 38.520 -16.295 21.708 1.00 17.63 176 ALA B C 1
ATOM 1313 O O . ALA A 1 176 ? 37.878 -16.483 22.765 1.00 19.86 176 ALA B O 1
ATOM 1315 N N . GLY A 1 177 ? 39.614 -17.001 21.382 1.00 16.74 177 GLY B N 1
ATOM 1316 C CA . GLY A 1 177 ? 40.050 -17.955 22.411 1.00 18.38 177 GLY B CA 1
ATOM 1317 C C . GLY A 1 177 ? 39.326 -19.286 22.322 1.00 17.83 177 GLY B C 1
ATOM 1318 O O . GLY A 1 177 ? 39.334 -20.043 23.323 1.00 20.84 177 GLY B O 1
ATOM 1319 N N . LEU A 1 178 ? 38.709 -19.556 21.185 1.00 15.38 178 LEU B N 1
ATOM 1320 C CA . LEU A 1 178 ? 37.857 -20.702 20.978 1.00 15.93 178 LEU B CA 1
ATOM 1321 C C . LEU A 1 178 ? 38.415 -21.657 19.934 1.00 17.88 178 LEU B C 1
ATOM 1322 O O . LEU A 1 178 ? 39.201 -21.234 19.060 1.00 18.87 178 LEU B O 1
ATOM 1327 N N . GLU A 1 179 ? 37.983 -22.928 19.977 1.00 20.05 179 GLU B N 1
ATOM 1328 C CA . GLU A 1 179 ? 38.158 -23.786 18.807 1.00 21.10 179 GLU B CA 1
ATOM 1329 C C . GLU A 1 179 ? 36.751 -24.238 18.378 1.00 16.74 179 GLU B C 1
ATOM 1330 O O . GLU A 1 179 ? 35.766 -24.018 19.126 1.00 16.04 179 GLU B O 1
ATOM 1336 N N . PRO A 1 180 ? 36.630 -24.792 17.176 1.00 17.09 180 PRO B N 1
ATOM 1337 C CA . PRO A 1 180 ? 35.317 -25.196 16.665 1.00 16.76 180 PRO B CA 1
ATOM 1338 C C . PRO A 1 180 ? 34.622 -26.138 17.645 1.00 17.85 180 PRO B C 1
ATOM 1339 O O . PRO A 1 180 ? 35.275 -27.034 18.238 1.00 21.00 180 PRO B O 1
ATOM 1343 N N . LEU A 1 181 ? 33.305 -25.979 17.763 1.00 16.69 181 LEU B N 1
ATOM 1344 C CA . LEU A 1 181 ? 32.517 -26.838 18.601 1.00 16.54 181 LEU B CA 1
ATOM 1345 C C . LEU A 1 181 ? 31.735 -27.878 17.805 1.00 14.04 181 LEU B C 1
ATOM 1346 O O . LEU A 1 181 ? 31.470 -27.662 16.649 1.00 15.80 181 LEU B O 1
ATOM 1351 N N . THR A 1 182 ? 31.387 -28.945 18.456 1.00 14.42 182 THR B N 1
ATOM 1352 C CA . THR A 1 182 ? 30.443 -29.949 17.974 1.00 14.95 182 THR B CA 1
ATOM 1353 C C . THR A 1 182 ? 29.164 -29.796 18.747 1.00 14.61 182 THR B C 1
ATOM 1354 O O . THR A 1 182 ? 29.223 -29.774 19.998 1.00 19.43 182 THR B O 1
ATOM 1358 N N . LEU A 1 183 ? 28.028 -29.676 18.080 1.00 12.95 183 LEU B N 1
ATOM 1359 C CA . LEU A 1 183 ? 26.719 -29.484 18.768 1.00 11.45 183 LEU B CA 1
ATOM 1360 C C . LEU A 1 183 ? 26.156 -30.838 19.206 1.00 11.08 183 LEU B C 1
ATOM 1361 O O . LEU A 1 183 ? 26.413 -31.914 18.618 1.00 14.87 183 LEU B O 1
ATOM 1366 N N . ALA A 1 184 ? 25.316 -30.761 20.234 1.00 10.74 184 ALA B N 1
ATOM 1367 C CA . ALA A 1 184 ? 24.619 -31.883 20.819 1.00 11.81 184 ALA B CA 1
ATOM 1368 C C . ALA A 1 184 ? 23.117 -31.817 20.509 1.00 10.33 184 ALA B C 1
ATOM 1369 O O . ALA A 1 184 ? 22.632 -30.813 19.917 1.00 10.45 184 ALA B O 1
ATOM 1371 N N . ALA A 1 185 ? 22.402 -32.831 20.961 1.00 10.89 185 ALA B N 1
ATOM 1372 C CA . ALA A 1 185 ? 20.910 -32.901 20.833 1.00 10.75 185 ALA B CA 1
ATOM 1373 C C . ALA A 1 185 ? 20.292 -31.573 21.242 1.00 9.87 185 ALA B C 1
ATOM 1374 O O . ALA A 1 185 ? 20.645 -30.969 22.228 1.00 9.74 185 ALA B O 1
ATOM 1376 N N . LYS A 1 186 ? 19.314 -31.159 20.402 1.00 8.92 186 LYS B N 1
ATOM 1377 C CA . LYS A 1 186 ? 18.487 -29.960 20.584 1.00 8.58 186 LYS B CA 1
ATOM 1378 C C . LYS A 1 186 ? 19.266 -28.674 20.278 1.00 8.76 186 LYS B C 1
ATOM 1379 O O . LYS A 1 186 ? 18.631 -27.630 20.083 1.00 8.38 186 LYS B O 1
ATOM 1385 N N . GLU A 1 187 ? 20.608 -28.669 20.205 1.00 8.68 187 GLU B N 1
ATOM 1386 C CA . GLU A 1 187 ? 21.318 -27.429 20.126 1.00 8.88 187 GLU B CA 1
ATOM 1387 C C . GLU A 1 187 ? 21.161 -26.754 18.751 1.00 8.92 187 GLU B C 1
ATOM 1388 O O . GLU A 1 187 ? 21.140 -25.497 18.693 1.00 8.83 187 GLU B O 1
ATOM 1394 N N . GLY A 1 188 ? 21.106 -27.537 17.668 1.00 9.89 188 GLY B N 1
ATOM 1395 C CA . GLY A 1 188 ? 20.860 -26.892 16.360 1.00 9.57 188 GLY B CA 1
ATOM 1396 C C . GLY A 1 188 ? 19.552 -26.116 16.365 1.00 8.43 188 GLY B C 1
ATOM 1397 O O . GLY A 1 188 ? 19.498 -24.974 15.951 1.00 9.13 188 GLY B O 1
ATOM 1398 N N . LEU A 1 189 ? 18.456 -26.693 16.872 1.00 9.11 189 LEU B N 1
ATOM 1399 C CA . LEU A 1 189 ? 17.193 -25.977 16.949 1.00 8.88 189 LEU B CA 1
ATOM 1400 C C . LEU A 1 189 ? 17.255 -24.835 17.948 1.00 8.14 189 LEU B C 1
ATOM 1401 O O . LEU A 1 189 ? 16.627 -23.795 17.708 1.00 8.69 189 LEU B O 1
ATOM 1406 N N . ALA A 1 190 ? 17.966 -24.997 19.088 1.00 7.79 190 ALA B N 1
ATOM 1407 C CA . ALA A 1 190 ? 17.999 -23.896 20.019 1.00 7.33 190 ALA B CA 1
ATOM 1408 C C . ALA A 1 190 ? 18.667 -22.676 19.411 1.00 6.88 190 ALA B C 1
ATOM 1409 O O . ALA A 1 190 ? 18.273 -21.530 19.687 1.00 7.50 190 ALA B O 1
ATOM 1411 N N . LEU A 1 191 ? 19.724 -22.901 18.594 1.00 7.08 191 LEU B N 1
ATOM 1412 C CA . LEU A 1 191 ? 20.430 -21.787 17.955 1.00 7.00 191 LEU B CA 1
ATOM 1413 C C . LEU A 1 191 ? 19.621 -21.200 16.788 1.00 7.23 191 LEU B C 1
ATOM 1414 O O . LEU A 1 191 ? 19.616 -19.981 16.612 1.00 8.62 191 LEU B O 1
ATOM 1419 N N . LEU A 1 192 ? 19.010 -22.056 15.977 1.00 7.26 192 LEU B N 1
ATOM 1420 C CA . LEU A 1 192 ? 18.393 -21.564 14.732 1.00 7.90 192 LEU B CA 1
ATOM 1421 C C . LEU A 1 192 ? 16.987 -21.064 14.896 1.00 6.80 192 LEU B C 1
ATOM 1422 O O . LEU A 1 192 ? 16.600 -20.145 14.157 1.00 7.86 192 LEU B O 1
ATOM 1427 N N . ASN A 1 193 ? 16.180 -21.686 15.799 1.00 6.84 193 ASN B N 1
ATOM 1428 C CA . ASN A 1 193 ? 14.807 -21.217 15.983 1.00 6.37 193 ASN B CA 1
ATOM 1429 C C . ASN A 1 193 ? 14.858 -19.996 16.874 1.00 6.86 193 ASN B C 1
ATOM 1430 O O . ASN A 1 193 ? 15.604 -19.936 17.846 1.00 10.80 193 ASN B O 1
ATOM 1435 N N . GLY A 1 194 ? 14.039 -19.013 16.565 1.00 6.31 194 GLY B N 1
ATOM 1436 C CA . GLY A 1 194 ? 13.958 -17.844 17.460 1.00 7.55 194 GLY B CA 1
ATOM 1437 C C . GLY A 1 194 ? 13.612 -16.604 16.647 1.00 4.92 194 GLY B C 1
ATOM 1438 O O . GLY A 1 194 ? 13.572 -16.611 15.451 1.00 6.53 194 GLY B O 1
ATOM 1439 N N . THR A 1 195 ? 13.413 -15.515 17.404 1.00 4.83 195 THR B N 1
ATOM 1440 C CA . THR A 1 195 ? 13.001 -14.236 16.790 1.00 4.66 195 THR B CA 1
ATOM 1441 C C . THR A 1 195 ? 14.046 -13.177 16.924 1.00 4.15 195 THR B C 1
ATOM 1442 O O . THR A 1 195 ? 13.739 -11.979 16.755 1.00 4.55 195 THR B O 1
ATOM 1446 N N . GLN A 1 196 ? 15.302 -13.531 17.201 1.00 4.66 196 GLN B N 1
ATOM 1447 C CA . GLN A 1 196 ? 16.273 -12.484 17.519 1.00 5.11 196 GLN B CA 1
ATOM 1448 C C . GLN A 1 196 ? 16.645 -11.582 16.371 1.00 4.60 196 GLN B C 1
ATOM 1449 O O . GLN A 1 196 ? 16.967 -10.407 16.617 1.00 5.40 196 GLN B O 1
ATOM 1455 N N . ALA A 1 197 ? 16.704 -12.087 15.120 1.00 4.82 197 ALA B N 1
ATOM 1456 C CA . ALA A 1 197 ? 17.003 -11.182 14.012 1.00 4.74 197 ALA B CA 1
ATOM 1457 C C . ALA A 1 197 ? 15.840 -10.215 13.776 1.00 4.33 197 ALA B C 1
ATOM 1458 O O . ALA A 1 197 ? 16.047 -8.988 13.651 1.00 4.82 197 ALA B O 1
ATOM 1460 N N . SER A 1 198 ? 14.618 -10.747 13.742 1.00 4.42 198 SER B N 1
ATOM 1461 C CA . SER A 1 198 ? 13.433 -9.903 13.613 1.00 4.28 198 SER B CA 1
ATOM 1462 C C . SER A 1 198 ? 13.404 -8.832 14.688 1.00 3.91 198 SER B C 1
ATOM 1463 O O . SER A 1 198 ? 13.131 -7.646 14.429 1.00 4.24 198 SER B O 1
ATOM 1466 N N . THR A 1 199 ? 13.669 -9.264 15.938 1.00 3.99 199 THR B N 1
ATOM 1467 C CA . THR A 1 199 ? 13.604 -8.326 17.040 1.00 4.21 199 THR B CA 1
ATOM 1468 C C . THR A 1 199 ? 14.697 -7.288 16.934 1.00 4.28 199 THR B C 1
ATOM 1469 O O . THR A 1 199 ? 14.449 -6.091 17.175 1.00 4.49 199 THR B O 1
ATOM 1473 N N . ALA A 1 200 ? 15.931 -7.681 16.578 1.00 4.26 200 ALA B N 1
ATOM 1474 C CA . ALA A 1 200 ? 17.003 -6.708 16.422 1.00 4.59 200 ALA B CA 1
ATOM 1475 C C . ALA A 1 200 ? 16.676 -5.704 15.319 1.00 4.31 200 ALA B C 1
ATOM 1476 O O . ALA A 1 200 ? 16.972 -4.510 15.468 1.00 4.68 200 ALA B O 1
ATOM 1478 N N . TYR A 1 201 ? 16.132 -6.182 14.196 1.00 4.27 201 TYR B N 1
ATOM 1479 C CA . TYR A 1 201 ? 15.837 -5.255 13.101 1.00 4.11 201 TYR B CA 1
ATOM 1480 C C . TYR A 1 201 ? 14.838 -4.203 13.564 1.00 4.08 201 TYR B C 1
ATOM 1481 O O . TYR A 1 201 ? 14.962 -2.995 13.241 1.00 4.69 201 TYR B O 1
ATOM 1490 N N . ALA A 1 202 ? 13.812 -4.645 14.297 1.00 4.24 202 ALA B N 1
ATOM 1491 C CA . ALA A 1 202 ? 12.776 -3.721 14.777 1.00 4.18 202 ALA B CA 1
ATOM 1492 C C . ALA A 1 202 ? 13.295 -2.816 15.885 1.00 3.84 202 ALA B C 1
ATOM 1493 O O . ALA A 1 202 ? 12.902 -1.649 15.944 1.00 4.48 202 ALA B O 1
ATOM 1495 N N . LEU A 1 203 ? 14.147 -3.343 16.790 1.00 4.32 203 LEU B N 1
ATOM 1496 C CA . LEU A 1 203 ? 14.744 -2.490 17.819 1.00 4.52 203 LEU B CA 1
ATOM 1497 C C . LEU A 1 203 ? 15.565 -1.382 17.192 1.00 4.27 203 LEU B C 1
ATOM 1498 O O . LEU A 1 203 ? 15.514 -0.233 17.663 1.00 4.84 203 LEU B O 1
ATOM 1503 N N . ARG A 1 204 ? 16.352 -1.693 16.133 1.00 4.45 204 ARG B N 1
ATOM 1504 C CA . ARG A 1 204 ? 17.060 -0.609 15.463 1.00 4.40 204 ARG B CA 1
ATOM 1505 C C . ARG A 1 204 ? 16.093 0.446 14.961 1.00 4.24 204 ARG B C 1
ATOM 1506 O O . ARG A 1 204 ? 16.313 1.654 15.111 1.00 4.88 204 ARG B O 1
ATOM 1514 N N . GLY A 1 205 ? 14.976 -0.005 14.347 1.00 4.50 205 GLY B N 1
ATOM 1515 C CA . GLY A 1 205 ? 13.924 0.941 13.947 1.00 4.76 205 GLY B CA 1
ATOM 1516 C C . GLY A 1 205 ? 13.393 1.769 15.079 1.00 4.04 205 GLY B C 1
ATOM 1517 O O . GLY A 1 205 ? 13.153 2.977 14.915 1.00 4.77 205 GLY B O 1
ATOM 1518 N N . LEU A 1 206 ? 13.154 1.135 16.234 1.00 4.13 206 LEU B N 1
ATOM 1519 C CA . LEU A 1 206 ? 12.694 1.883 17.436 1.00 4.35 206 LEU B CA 1
ATOM 1520 C C . LEU A 1 206 ? 13.722 2.933 17.814 1.00 4.19 206 LEU B C 1
ATOM 1521 O O . LEU A 1 206 ? 13.361 4.087 18.078 1.00 4.53 206 LEU B O 1
ATOM 1526 N N . PHE A 1 207 ? 15.006 2.534 17.909 1.00 4.41 207 PHE B N 1
ATOM 1527 C CA . PHE A 1 207 ? 15.997 3.505 18.388 1.00 4.36 207 PHE B CA 1
ATOM 1528 C C . PHE A 1 207 ? 16.081 4.685 17.428 1.00 4.68 207 PHE B C 1
ATOM 1529 O O . PHE A 1 207 ? 16.192 5.839 17.867 1.00 4.83 207 PHE B O 1
ATOM 1537 N N . TYR A 1 208 ? 16.033 4.401 16.117 1.00 4.77 208 TYR B N 1
ATOM 1538 C CA . TYR A 1 208 ? 15.989 5.486 15.154 1.00 5.27 208 TYR B CA 1
ATOM 1539 C C . TYR A 1 208 ? 14.763 6.379 15.333 1.00 5.06 208 TYR B C 1
ATOM 1540 O O . TYR A 1 208 ? 14.859 7.600 15.291 1.00 5.58 208 TYR B O 1
ATOM 1549 N N . ALA A 1 209 ? 13.595 5.763 15.499 1.00 5.14 209 ALA B N 1
ATOM 1550 C CA . ALA A 1 209 ? 12.363 6.536 15.682 1.00 5.29 209 ALA B CA 1
ATOM 1551 C C . ALA A 1 209 ? 12.466 7.458 16.906 1.00 4.54 209 ALA B C 1
ATOM 1552 O O . ALA A 1 209 ? 12.033 8.585 16.872 1.00 5.12 209 ALA B O 1
ATOM 1554 N N . GLU A 1 210 ? 13.047 6.923 17.993 1.00 4.46 210 GLU B N 1
ATOM 1555 C CA . GLU A 1 210 ? 13.251 7.726 19.197 1.00 4.53 210 GLU B CA 1
ATOM 1556 C C . GLU A 1 210 ? 14.220 8.895 18.930 1.00 4.47 210 GLU B C 1
ATOM 1557 O O . GLU A 1 210 ? 13.962 10.027 19.338 1.00 4.92 210 GLU B O 1
ATOM 1563 N N . ASP A 1 211 ? 15.335 8.608 18.264 1.00 4.57 211 ASP B N 1
ATOM 1564 C CA . ASP A 1 211 ? 16.305 9.652 17.936 1.00 5.08 211 ASP B CA 1
ATOM 1565 C C . ASP A 1 211 ? 15.611 10.756 17.123 1.00 4.36 211 ASP B C 1
ATOM 1566 O O . ASP A 1 211 ? 15.848 11.967 17.314 1.00 4.97 211 ASP B O 1
ATOM 1571 N N . LEU A 1 212 ? 14.783 10.339 16.154 1.00 4.34 212 LEU B N 1
ATOM 1572 C CA . LEU A 1 212 ? 14.097 11.311 15.301 1.00 4.45 212 LEU B CA 1
ATOM 1573 C C . LEU A 1 212 ? 13.045 12.085 16.056 1.00 4.16 212 LEU B C 1
ATOM 1574 O O . LEU A 1 212 ? 12.891 13.284 15.830 1.00 4.83 212 LEU B O 1
ATOM 1579 N N . TYR A 1 213 ? 12.282 11.420 16.963 1.00 4.42 213 TYR B N 1
ATOM 1580 C CA . TYR A 1 213 ? 11.342 12.132 17.799 1.00 4.44 213 TYR B CA 1
ATOM 1581 C C . TYR A 1 213 ? 12.069 13.243 18.548 1.00 4.54 213 TYR B C 1
ATOM 1582 O O . TYR A 1 213 ? 11.633 14.395 18.592 1.00 4.66 213 TYR B O 1
ATOM 1591 N N . ALA A 1 214 ? 13.189 12.883 19.225 1.00 4.59 214 ALA B N 1
ATOM 1592 C CA . ALA A 1 214 ? 13.891 13.879 20.033 1.00 5.17 214 ALA B CA 1
ATOM 1593 C C . ALA A 1 214 ? 14.338 15.040 19.163 1.00 4.88 214 ALA B C 1
ATOM 1594 O O . ALA A 1 214 ? 14.197 16.243 19.524 1.00 5.51 214 ALA B O 1
ATOM 1596 N N . ALA A 1 215 ? 14.953 14.734 17.993 1.00 4.73 215 ALA B N 1
ATOM 1597 C CA . ALA A 1 215 ? 15.407 15.802 17.136 1.00 5.41 215 ALA B CA 1
ATOM 1598 C C . ALA A 1 215 ? 14.242 16.678 16.653 1.00 4.85 215 ALA B C 1
ATOM 1599 O O . ALA A 1 215 ? 14.394 17.897 16.544 1.00 5.31 215 ALA B O 1
ATOM 1601 N N . ALA A 1 216 ? 13.081 16.064 16.385 1.00 4.81 216 ALA B N 1
ATOM 1602 C CA . ALA A 1 216 ? 11.932 16.791 15.899 1.00 4.69 216 ALA B CA 1
ATOM 1603 C C . ALA A 1 216 ? 11.337 17.726 16.954 1.00 4.61 216 ALA B C 1
ATOM 1604 O O . ALA A 1 216 ? 10.755 18.762 16.554 1.00 4.95 216 ALA B O 1
ATOM 1606 N N . ILE A 1 217 ? 11.423 17.427 18.222 1.00 4.71 217 ILE B N 1
ATOM 1607 C CA . ILE A 1 217 ? 10.965 18.391 19.222 1.00 5.23 217 ILE B CA 1
ATOM 1608 C C . ILE A 1 217 ? 11.834 19.658 19.143 1.00 5.08 217 ILE B C 1
ATOM 1609 O O . ILE A 1 217 ? 11.314 20.785 19.160 1.00 5.55 217 ILE B O 1
ATOM 1614 N N . ALA A 1 218 ? 13.173 19.457 19.060 1.00 5.26 218 ALA B N 1
ATOM 1615 C CA . ALA A 1 218 ? 14.066 20.624 18.977 1.00 5.45 218 ALA B CA 1
ATOM 1616 C C . ALA A 1 218 ? 13.873 21.366 17.668 1.00 4.91 218 ALA B C 1
ATOM 1617 O O . ALA A 1 218 ? 13.804 22.611 17.657 1.00 5.66 218 ALA B O 1
ATOM 1619 N N . CYS A 1 219 ? 13.796 20.654 16.532 1.00 4.82 219 CYS B N 1
ATOM 1620 C CA . CYS A 1 219 ? 13.619 21.336 15.257 1.00 5.03 219 CYS B CA 1
ATOM 1621 C C . CYS A 1 219 ? 12.305 22.063 15.206 1.00 4.71 219 CYS B C 1
ATOM 1622 O O . CYS A 1 219 ? 12.231 23.216 14.764 1.00 5.17 219 CYS B O 1
ATOM 1625 N N . GLY A 1 220 ? 11.216 21.424 15.687 1.00 5.11 220 GLY B N 1
ATOM 1626 C CA . GLY A 1 220 ? 9.932 22.085 15.668 1.00 5.30 220 GLY B CA 1
ATOM 1627 C C . GLY A 1 220 ? 9.913 23.293 16.573 1.00 4.85 220 GLY B C 1
ATOM 1628 O O . GLY A 1 220 ? 9.241 24.292 16.264 1.00 5.65 220 GLY B O 1
ATOM 1629 N N . GLY A 1 221 ? 10.592 23.232 17.729 1.00 5.10 221 GLY B N 1
ATOM 1630 C CA . GLY A 1 221 ? 10.687 24.430 18.580 1.00 5.63 221 GLY B CA 1
ATOM 1631 C C . GLY A 1 221 ? 11.429 25.565 17.858 1.00 4.85 221 GLY B C 1
ATOM 1632 O O . GLY A 1 221 ? 11.006 26.728 17.921 1.00 5.72 221 GLY B O 1
ATOM 1633 N N . LEU A 1 222 ? 12.508 25.236 17.157 1.00 5.29 222 LEU B N 1
ATOM 1634 C CA . LEU A 1 222 ? 13.224 26.258 16.373 1.00 5.51 222 LEU B CA 1
ATOM 1635 C C . LEU A 1 222 ? 12.302 26.870 15.308 1.00 5.43 222 LEU B C 1
ATOM 1636 O O . LEU A 1 222 ? 12.331 28.079 15.098 1.00 5.82 222 LEU B O 1
ATOM 1641 N N . SER A 1 223 ? 11.520 26.006 14.616 1.00 5.37 223 SER B N 1
ATOM 1642 C CA . SER A 1 223 ? 10.668 26.532 13.555 1.00 5.26 223 SER B CA 1
ATOM 1643 C C . SER A 1 223 ? 9.557 27.428 14.133 1.00 5.24 223 SER B C 1
ATOM 1644 O O . SER A 1 223 ? 9.241 28.462 13.552 1.00 6.15 223 SER B O 1
ATOM 1647 N N . VAL A 1 224 ? 8.962 27.033 15.271 1.00 5.30 224 VAL B N 1
ATOM 1648 C CA . VAL A 1 224 ? 8.001 27.907 15.936 1.00 5.89 224 VAL B CA 1
ATOM 1649 C C . VAL A 1 224 ? 8.632 29.282 16.124 1.00 5.70 224 VAL B C 1
ATOM 1650 O O . VAL A 1 224 ? 8.035 30.317 15.827 1.00 6.56 224 VAL B O 1
ATOM 1654 N N . GLU A 1 225 ? 9.838 29.302 16.678 1.00 5.85 225 GLU B N 1
ATOM 1655 C CA . GLU A 1 225 ? 10.479 30.600 16.959 1.00 6.57 225 GLU B CA 1
ATOM 1656 C C . GLU A 1 225 ? 10.781 31.371 15.673 1.00 6.16 225 GLU B C 1
ATOM 1657 O O . GLU A 1 225 ? 10.601 32.587 15.609 1.00 6.82 225 GLU B O 1
ATOM 1663 N N . ALA A 1 226 ? 11.267 30.656 14.659 1.00 6.22 226 ALA B N 1
ATOM 1664 C CA . ALA A 1 226 ? 11.665 31.329 13.414 1.00 6.49 226 ALA B CA 1
ATOM 1665 C C . ALA A 1 226 ? 10.518 32.089 12.788 1.00 6.36 226 ALA B C 1
ATOM 1666 O O . ALA A 1 226 ? 10.739 33.139 12.186 1.00 7.59 226 ALA B O 1
ATOM 1668 N N . VAL A 1 227 ? 9.306 31.556 12.866 1.00 6.20 227 VAL B N 1
ATOM 1669 C CA . VAL A 1 227 ? 8.135 32.195 12.218 1.00 6.83 227 VAL B CA 1
ATOM 1670 C C . VAL A 1 227 ? 7.263 32.933 13.237 1.00 7.33 227 VAL B C 1
ATOM 1671 O O . VAL A 1 227 ? 6.122 33.295 12.933 1.00 9.17 227 VAL B O 1
ATOM 1675 N N . LEU A 1 228 ? 7.788 33.174 14.432 1.00 7.48 228 LEU B N 1
ATOM 1676 C CA . LEU A 1 228 ? 7.063 33.999 15.413 1.00 8.15 228 LEU B CA 1
ATOM 1677 C C . LEU A 1 228 ? 5.780 33.313 15.863 1.00 7.93 228 LEU B C 1
ATOM 1678 O O . LEU A 1 228 ? 4.758 33.976 16.093 1.00 10.36 228 LEU B O 1
ATOM 1683 N N . GLY A 1 229 ? 5.850 32.011 16.014 1.00 7.58 229 GLY B N 1
ATOM 1684 C CA . GLY A 1 229 ? 4.720 31.251 16.494 1.00 7.96 229 GLY B CA 1
ATOM 1685 C C . GLY A 1 229 ? 4.470 31.384 17.987 1.00 6.92 229 GLY B C 1
ATOM 1686 O O . GLY A 1 229 ? 5.338 31.892 18.762 1.00 8.80 229 GLY B O 1
ATOM 1687 N N . SER A 1 230 ? 3.328 30.910 18.400 1.00 7.79 230 SER B N 1
ATOM 1688 C CA . SER A 1 230 ? 2.888 31.010 19.763 1.00 7.62 230 SER B CA 1
ATOM 1689 C C . SER A 1 230 ? 3.278 29.822 20.605 1.00 6.77 230 SER B C 1
ATOM 1690 O O . SER A 1 230 ? 3.403 28.680 20.160 1.00 7.77 230 SER B O 1
ATOM 1693 N N . ARG A 1 231 ? 3.455 30.090 21.928 1.00 7.33 231 ARG B N 1
ATOM 1694 C CA . ARG A 1 231 ? 3.604 29.030 22.931 1.00 7.21 231 ARG B CA 1
ATOM 1695 C C . ARG A 1 231 ? 2.281 28.556 23.513 1.00 6.69 231 ARG B C 1
ATOM 1696 O O . ARG A 1 231 ? 2.251 27.516 24.184 1.00 6.87 231 ARG B O 1
ATOM 1704 N N . SER A 1 232 ? 1.193 29.293 23.313 1.00 7.67 232 SER B N 1
ATOM 1705 C CA . SER A 1 232 ? -0.082 28.896 23.874 1.00 8.59 2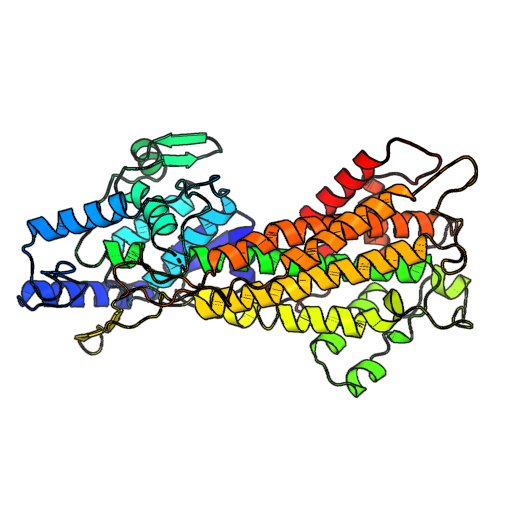32 SER B CA 1
ATOM 1706 C C . SER A 1 232 ? -0.522 27.485 23.458 1.00 8.03 232 SER B C 1
ATOM 1707 O O . SER A 1 232 ? -1.115 26.785 24.303 1.00 8.25 232 SER B O 1
ATOM 1710 N N . PRO A 1 233 ? -0.244 26.998 22.245 1.00 7.27 233 PRO B N 1
ATOM 1711 C CA . PRO A 1 233 ? -0.648 25.609 21.937 1.00 7.83 233 PRO B CA 1
ATOM 1712 C C . PRO A 1 233 ? -0.072 24.552 22.834 1.00 6.63 233 PRO B C 1
ATOM 1713 O O . PRO A 1 233 ? -0.563 23.410 22.831 1.00 6.95 233 PRO B O 1
ATOM 1717 N N . PHE A 1 234 ? 1.004 24.858 23.533 1.00 6.07 234 PHE B N 1
ATOM 1718 C CA . PHE A 1 234 ? 1.684 23.884 24.367 1.00 6.10 234 PHE B CA 1
ATOM 1719 C C . PHE A 1 234 ? 1.173 23.904 25.797 1.00 5.78 234 PHE B C 1
ATOM 1720 O O . PHE A 1 234 ? 1.628 23.120 26.615 1.00 6.56 234 PHE B O 1
ATOM 1728 N N . ASP A 1 235 ? 0.222 24.808 26.122 1.00 6.46 235 ASP B N 1
ATOM 1729 C CA . ASP A 1 235 ? -0.280 24.947 27.478 1.00 6.75 235 ASP B CA 1
ATOM 1730 C C . ASP A 1 235 ? -0.752 23.590 28.010 1.00 6.09 235 ASP B C 1
ATOM 1731 O O . ASP A 1 235 ? -1.577 22.903 27.374 1.00 6.19 235 ASP B O 1
ATOM 1736 N N . ALA A 1 236 ? -0.301 23.228 29.223 1.00 6.13 236 ALA B N 1
ATOM 1737 C CA . ALA A 1 236 ? -0.610 21.911 29.782 1.00 6.54 236 ALA B CA 1
ATOM 1738 C C . ALA A 1 236 ? -2.110 21.677 29.871 1.00 6.19 236 ALA B C 1
ATOM 1739 O O . ALA A 1 236 ? -2.550 20.500 29.795 1.00 6.69 236 ALA B O 1
ATOM 1741 N N . ARG A 1 237 ? -2.914 22.713 30.096 1.00 6.39 237 ARG B N 1
ATOM 1742 C CA . ARG A 1 237 ? -4.325 22.475 30.317 1.00 6.64 237 ARG B CA 1
ATOM 1743 C C . ARG A 1 237 ? -5.019 21.918 29.062 1.00 6.26 237 ARG B C 1
ATOM 1744 O O . ARG A 1 237 ? -5.976 21.155 29.161 1.00 6.77 237 ARG B O 1
ATOM 1752 N N . ILE A 1 238 ? -4.542 22.339 27.873 1.00 6.11 238 ILE B N 1
ATOM 1753 C CA . ILE A 1 238 ? -5.138 21.827 26.639 1.00 6.08 238 ILE B CA 1
ATOM 1754 C C . ILE A 1 238 ? -4.953 20.311 26.575 1.00 5.53 238 ILE B C 1
ATOM 1755 O O . ILE A 1 238 ? -5.832 19.531 26.205 1.00 5.79 238 ILE B O 1
ATOM 1760 N N . HIS A 1 239 ? -3.752 19.880 26.924 1.00 5.41 239 HIS B N 1
ATOM 1761 C CA . HIS A 1 239 ? -3.362 18.470 26.734 1.00 5.40 239 HIS B CA 1
ATOM 1762 C C . HIS A 1 239 ? -3.980 17.619 27.808 1.00 5.48 239 HIS B C 1
ATOM 1763 O O . HIS A 1 239 ? -4.392 16.479 27.556 1.00 5.79 239 HIS B O 1
ATOM 1770 N N . GLU A 1 240 ? -4.053 18.133 29.060 1.00 5.93 240 GLU B N 1
ATOM 1771 C CA . GLU A 1 240 ? -4.752 17.403 30.105 1.00 6.60 240 GLU B CA 1
ATOM 1772 C C . GLU A 1 240 ? -6.202 17.174 29.726 1.00 6.20 240 GLU B C 1
ATOM 1773 O O . GLU A 1 240 ? -6.772 16.119 29.999 1.00 7.70 240 GLU B O 1
ATOM 1779 N N . ALA A 1 241 ? -6.846 18.203 29.112 1.00 6.24 241 ALA B N 1
ATOM 1780 C CA . ALA A 1 241 ? -8.247 18.110 28.751 1.00 6.16 241 ALA B CA 1
ATOM 1781 C C . ALA A 1 241 ? -8.513 17.056 27.672 1.00 6.05 241 ALA B C 1
ATOM 1782 O O . ALA A 1 241 ? -9.566 16.433 27.645 1.00 7.22 241 ALA B O 1
ATOM 1784 N N . ARG A 1 242 ? -7.519 16.815 26.775 1.00 5.93 242 ARG B N 1
ATOM 1785 C CA . ARG A 1 242 ? -7.699 15.697 25.840 1.00 5.95 242 ARG B CA 1
ATOM 1786 C C . ARG A 1 242 ? -7.468 14.350 26.544 1.00 5.88 242 ARG B C 1
ATOM 1787 O O . ARG A 1 242 ? -8.192 13.389 26.276 1.00 7.41 242 ARG B O 1
ATOM 1795 N N . GLY A 1 243 ? -6.413 14.274 27.352 1.00 5.77 243 GLY B N 1
ATOM 1796 C CA . GLY A 1 243 ? -6.159 13.088 28.129 1.00 6.38 243 GLY B CA 1
ATOM 1797 C C . GLY A 1 243 ? -5.260 12.051 27.486 1.00 5.76 243 GLY B C 1
ATOM 1798 O O . GLY A 1 243 ? -4.981 11.019 28.088 1.00 6.90 243 GLY B O 1
ATOM 1799 N N . GLN A 1 244 ? -4.781 12.301 26.248 1.00 5.35 244 GLN B N 1
ATOM 1800 C CA . GLN A 1 244 ? -3.860 11.410 25.585 1.00 5.39 244 GLN B CA 1
ATOM 1801 C C . GLN A 1 244 ? -2.472 11.563 26.217 1.00 5.19 244 GLN B C 1
ATOM 1802 O O . GLN A 1 244 ? -1.912 12.669 26.219 1.00 5.15 244 GLN B O 1
ATOM 1808 N N . ARG A 1 245 ? -1.906 10.488 26.753 1.00 6.26 245 ARG B N 1
ATOM 1809 C CA . ARG A 1 245 ? -0.610 10.544 27.415 1.00 6.24 245 ARG B CA 1
ATOM 1810 C C . ARG A 1 245 ? 0.524 10.952 26.493 1.00 5.27 245 ARG B C 1
ATOM 1811 O O . ARG A 1 245 ? 1.412 11.701 26.877 1.00 5.47 245 ARG B O 1
ATOM 1819 N N . GLY A 1 246 ? 0.549 10.418 25.257 1.00 5.26 246 GLY B N 1
ATOM 1820 C CA . GLY A 1 246 ? 1.660 10.748 24.390 1.00 4.99 246 GLY B CA 1
ATOM 1821 C C . GLY A 1 246 ? 1.724 12.266 24.167 1.00 4.40 246 GLY B C 1
ATOM 1822 O O . GLY A 1 246 ? 2.794 12.875 24.233 1.00 4.63 246 GLY B O 1
ATOM 1823 N N . GLN A 1 247 ? 0.556 12.853 23.907 1.00 4.47 247 GLN B N 1
ATOM 1824 C CA . GLN A 1 247 ? 0.424 14.294 23.696 1.00 4.41 247 GLN B CA 1
ATOM 1825 C C . GLN A 1 247 ? 0.759 15.106 24.947 1.00 4.37 247 GLN B C 1
ATOM 1826 O O . GLN A 1 247 ? 1.403 16.149 24.831 1.00 4.61 247 GLN B O 1
ATOM 1832 N N . ILE A 1 248 ? 0.313 14.660 26.113 1.00 4.58 248 ILE B N 1
ATOM 1833 C CA . ILE A 1 248 ? 0.679 15.352 27.359 1.00 4.73 248 ILE B CA 1
ATOM 1834 C C . ILE A 1 248 ? 2.191 15.410 27.499 1.00 4.69 248 ILE B C 1
ATOM 1835 O O . ILE A 1 248 ? 2.797 16.464 27.770 1.00 5.31 248 ILE B O 1
ATOM 1840 N N . ASP A 1 249 ? 2.849 14.255 27.318 1.00 4.78 249 ASP B N 1
ATOM 1841 C CA . ASP A 1 249 ? 4.300 14.215 27.536 1.00 5.12 249 ASP B CA 1
ATOM 1842 C C . ASP A 1 249 ? 5.022 15.012 26.459 1.00 5.12 249 ASP B C 1
ATOM 1843 O O . ASP A 1 249 ? 6.034 15.679 26.712 1.00 5.62 249 ASP B O 1
ATOM 1848 N N . THR A 1 250 ? 4.499 14.946 25.227 1.00 4.82 250 THR B N 1
ATOM 1849 C CA . THR A 1 250 ? 5.102 15.733 24.121 1.00 4.74 250 THR B CA 1
ATOM 1850 C C . THR A 1 250 ? 4.986 17.226 24.370 1.00 4.77 250 THR B C 1
ATOM 1851 O O . THR A 1 250 ? 5.979 17.953 24.219 1.00 4.81 250 THR B O 1
ATOM 1855 N N . ALA A 1 251 ? 3.800 17.711 24.775 1.00 4.71 251 ALA B N 1
ATOM 1856 C CA . ALA A 1 251 ? 3.682 19.141 25.078 1.00 5.14 251 ALA B CA 1
ATOM 1857 C C . ALA A 1 251 ? 4.609 19.513 26.211 1.00 4.96 251 ALA B C 1
ATOM 1858 O O . ALA A 1 251 ? 5.198 20.622 26.166 1.00 5.57 251 ALA B O 1
ATOM 1860 N N . ALA A 1 252 ? 4.799 18.654 27.228 1.00 5.07 252 ALA B N 1
ATOM 1861 C CA . ALA A 1 252 ? 5.708 18.963 28.297 1.00 5.84 252 ALA B CA 1
ATOM 1862 C C . ALA A 1 252 ? 7.138 19.104 27.756 1.00 5.59 252 ALA B C 1
ATOM 1863 O O . ALA A 1 252 ? 7.914 19.970 28.240 1.00 6.33 252 ALA B O 1
ATOM 1865 N N . CYS A 1 253 ? 7.534 18.280 26.801 1.00 5.28 253 CYS B N 1
ATOM 1866 C CA . CYS A 1 253 ? 8.838 18.435 26.188 1.00 5.56 253 CYS B CA 1
ATOM 1867 C C . CYS A 1 253 ? 8.975 19.756 25.436 1.00 5.23 253 CYS B C 1
ATOM 1868 O O . CYS A 1 253 ? 10.011 20.410 25.546 1.00 5.90 253 CYS B O 1
ATOM 1871 N N . PHE A 1 254 ? 7.957 20.137 24.666 1.00 5.44 254 PHE B N 1
ATOM 1872 C CA . PHE A 1 254 ? 8.019 21.440 24.000 1.00 5.49 254 PHE B CA 1
ATOM 1873 C C . PHE A 1 254 ? 8.140 22.579 25.029 1.00 5.52 254 PHE B C 1
ATOM 1874 O O . PHE A 1 254 ? 8.897 23.508 24.796 1.00 6.23 254 PHE B O 1
ATOM 1882 N N . ARG A 1 255 ? 7.370 22.532 26.110 1.00 5.88 255 ARG B N 1
ATOM 1883 C CA . ARG A 1 255 ? 7.471 23.608 27.117 1.00 6.07 255 ARG B CA 1
ATOM 1884 C C . ARG A 1 255 ? 8.854 23.628 27.694 1.00 6.12 255 ARG B C 1
ATOM 1885 O O . ARG A 1 255 ? 9.413 24.722 27.967 1.00 6.88 255 ARG B O 1
ATOM 1893 N N . ASP A 1 256 ? 9.424 22.459 27.971 1.00 6.17 256 ASP B N 1
ATOM 1894 C CA . ASP A 1 256 ? 10.778 22.441 28.536 1.00 6.67 256 ASP B CA 1
ATOM 1895 C C . ASP A 1 256 ? 11.765 23.081 27.583 1.00 6.09 256 ASP B C 1
ATOM 1896 O O . ASP A 1 256 ? 12.592 23.917 27.992 1.00 7.12 256 ASP B O 1
ATOM 1901 N N . LEU A 1 257 ? 11.703 22.742 26.305 1.00 5.95 257 LEU B N 1
ATOM 1902 C CA . LEU A 1 257 ? 12.710 23.310 25.387 1.00 6.37 257 LEU B CA 1
ATOM 1903 C C . LEU A 1 257 ? 12.418 24.786 25.102 1.00 6.40 257 LEU B C 1
ATOM 1904 O O . LEU A 1 257 ? 13.380 25.568 25.038 1.00 7.18 257 LEU B O 1
ATOM 1909 N N . LEU A 1 258 ? 11.173 25.192 24.905 1.00 6.26 258 LEU B N 1
ATOM 1910 C CA . LEU A 1 258 ? 10.837 26.565 24.529 1.00 6.51 258 LEU B CA 1
ATOM 1911 C C . LEU A 1 258 ? 10.867 27.532 25.706 1.00 6.43 258 LEU B C 1
ATOM 1912 O O . LEU A 1 258 ? 11.163 28.725 25.531 1.00 7.09 258 LEU B O 1
ATOM 1917 N N . GLY A 1 259 ? 10.531 27.071 26.877 1.00 7.46 259 GLY B N 1
ATOM 1918 C CA . GLY A 1 259 ? 10.309 27.961 28.038 1.00 8.41 259 GLY B CA 1
ATOM 1919 C C . GLY A 1 259 ? 9.077 28.831 27.835 1.00 7.92 259 GLY B C 1
ATOM 1920 O O . GLY A 1 259 ? 8.356 28.792 26.811 1.00 7.86 259 GLY B O 1
ATOM 1921 N N . ASP A 1 260 ? 8.803 29.654 28.857 1.00 9.02 260 ASP B N 1
ATOM 1922 C CA . ASP A 1 260 ? 7.616 30.478 28.819 1.00 9.56 260 ASP B CA 1
ATOM 1923 C C . ASP A 1 260 ? 7.699 31.590 27.783 1.00 8.88 260 ASP B C 1
ATOM 1924 O O . ASP A 1 260 ? 6.652 32.072 27.308 1.00 9.70 260 ASP B O 1
ATOM 1929 N N . SER A 1 261 ? 8.906 32.064 27.477 1.00 8.67 261 SER B N 1
ATOM 1930 C CA . SER A 1 261 ? 9.131 33.147 26.530 1.00 8.55 261 SER B CA 1
ATOM 1931 C C . SER A 1 261 ? 10.611 33.146 26.195 1.00 8.24 261 SER B C 1
ATOM 1932 O O . SER A 1 261 ? 11.434 32.570 26.927 1.00 9.21 261 SER B O 1
ATOM 1935 N N . SER A 1 262 ? 10.966 33.868 25.147 1.00 8.36 262 SER B N 1
ATOM 1936 C CA . SER A 1 262 ? 12.372 34.052 24.750 1.00 7.65 262 SER B CA 1
ATOM 1937 C C . SER A 1 262 ? 12.555 35.482 24.278 1.00 8.26 262 SER B C 1
ATOM 1938 O O . SER A 1 262 ? 11.570 36.206 24.061 1.00 8.90 262 SER B O 1
ATOM 1941 N N . GLU A 1 263 ? 13.810 35.875 24.049 1.00 7.89 263 GLU B N 1
ATOM 1942 C CA . GLU A 1 263 ? 14.015 37.220 23.452 1.00 8.81 263 GLU B CA 1
ATOM 1943 C C . GLU A 1 263 ? 13.259 37.356 22.159 1.00 9.23 263 GLU B C 1
ATOM 1944 O O . GLU A 1 263 ? 12.611 38.371 21.929 1.00 10.05 263 GLU B O 1
ATOM 1950 N N . VAL A 1 264 ? 13.312 36.338 21.281 1.00 10.41 264 VAL B N 1
ATOM 1951 C CA . VAL A 1 264 ? 12.578 36.422 20.019 1.00 12.95 264 VAL B CA 1
ATOM 1952 C C . VAL A 1 264 ? 11.078 36.569 20.249 1.00 12.59 264 VAL B C 1
ATOM 1953 O O . VAL A 1 264 ? 10.395 37.390 19.642 1.00 15.49 264 VAL B O 1
ATOM 1957 N N . SER A 1 265 ? 10.522 35.764 21.145 1.00 12.62 265 SER B N 1
ATOM 1958 C CA . SER A 1 265 ? 9.070 35.825 21.318 1.00 13.44 265 SER B CA 1
ATOM 1959 C C . SER A 1 265 ? 8.621 37.123 21.970 1.00 14.03 265 SER B C 1
ATOM 1960 O O . SER A 1 265 ? 7.582 37.735 21.638 1.00 18.21 265 SER B O 1
ATOM 1963 N N . LEU A 1 266 ? 9.430 37.661 22.901 1.00 12.50 266 LEU B N 1
ATOM 1964 C CA . LEU A 1 266 ? 9.082 38.906 23.579 1.00 12.78 266 LEU B CA 1
ATOM 1965 C C . LEU A 1 266 ? 9.225 40.085 22.652 1.00 15.26 266 LEU B C 1
ATOM 1966 O O . LEU A 1 266 ? 8.483 41.054 22.834 1.00 19.44 266 LEU B O 1
ATOM 1971 N N . SER A 1 267 ? 10.174 40.021 21.711 1.00 17.12 267 SER B N 1
ATOM 1972 C CA . SER A 1 267 ? 10.520 41.114 20.798 1.00 20.02 267 SER B CA 1
ATOM 1973 C C . SER A 1 267 ? 9.364 41.247 19.790 1.00 21.15 267 SER B C 1
ATOM 1974 O O . SER A 1 267 ? 9.232 42.247 19.070 1.00 29.41 267 SER B O 1
ATOM 1977 N N . HIS A 1 268 ? 8.435 40.335 19.689 1.00 23.41 268 HIS B N 1
ATOM 1978 C CA . HIS A 1 268 ? 7.312 40.281 18.761 1.00 32.09 268 HIS B CA 1
ATOM 1979 C C . HIS A 1 268 ? 5.956 40.258 19.454 1.00 34.14 268 HIS B C 1
ATOM 1980 O O . HIS A 1 268 ? 4.870 40.041 18.918 1.00 37.37 268 HIS B O 1
ATOM 1987 N N . LYS A 1 269 ? 6.149 40.418 20.809 1.00 36.94 269 LYS B N 1
ATOM 1988 C CA . LYS A 1 269 ? 5.180 40.437 21.919 1.00 49.66 269 LYS B CA 1
ATOM 1989 C C . LYS A 1 269 ? 4.025 39.443 21.738 1.00 59.77 269 LYS B C 1
ATOM 1990 O O . LYS A 1 269 ? 4.242 38.312 21.319 1.00 62.00 269 LYS B O 1
ATOM 1996 N N . ASN A 1 270 ? 2.809 39.890 22.063 1.00 67.67 270 ASN B N 1
ATOM 1997 C CA . ASN A 1 270 ? 1.599 39.093 21.865 1.00 72.12 270 ASN B CA 1
ATOM 1998 C C . ASN A 1 270 ? 1.455 38.851 20.353 1.00 74.83 270 ASN B C 1
ATOM 1999 O O . ASN A 1 270 ? 0.368 38.574 19.853 1.00 79.68 270 ASN B O 1
ATOM 2004 N N . ALA A 1 271 ? 2.611 38.976 19.623 1.00 70.77 271 ALA B N 1
ATOM 2005 C CA . ALA A 1 271 ? 2.716 38.218 18.244 1.00 65.72 271 ALA B CA 1
ATOM 2006 C C . ALA A 1 271 ? 1.450 37.585 17.693 1.00 65.44 271 ALA B C 1
ATOM 2007 O O . ALA A 1 271 ? 0.857 38.031 16.714 1.00 69.25 271 ALA B O 1
ATOM 2009 N N . ASP A 1 272 ? 1.021 36.548 18.421 1.00 69.65 272 ASP B N 1
ATOM 2010 C CA . ASP A 1 272 ? -0.171 35.736 18.196 1.00 68.09 272 ASP B CA 1
ATOM 2011 C C . ASP A 1 272 ? -1.439 36.328 17.461 1.00 62.62 272 ASP B C 1
ATOM 2012 O O . ASP A 1 272 ? -2.288 35.522 17.053 1.00 57.98 272 ASP B O 1
ATOM 2017 N N . LYS A 1 273 ? -1.593 37.675 17.226 1.00 61.76 273 LYS B N 1
ATOM 2018 C CA . LYS A 1 273 ? -2.769 38.276 16.499 1.00 59.97 273 LYS B CA 1
ATOM 2019 C C . LYS A 1 273 ? -3.389 37.371 15.326 1.00 54.86 273 LYS B C 1
ATOM 2020 O O . LYS A 1 273 ? -4.597 37.429 15.073 1.00 62.68 273 LYS B O 1
ATOM 2026 N N . VAL A 1 274 ? -2.540 36.512 14.630 1.00 48.16 274 VAL B N 1
ATOM 2027 C CA . VAL A 1 274 ? -2.919 35.502 13.533 1.00 41.95 274 VAL B CA 1
ATOM 2028 C C . VAL A 1 274 ? -2.542 34.007 13.896 1.00 30.90 274 VAL B C 1
ATOM 2029 O O . VAL A 1 274 ? -1.370 33.685 13.832 1.00 26.57 274 VAL B O 1
ATOM 2033 N N . GLN A 1 275 ? -3.498 33.078 14.264 1.00 21.57 275 GLN B N 1
ATOM 2034 C CA . GLN A 1 275 ? -3.465 31.673 14.630 1.00 14.96 275 GLN B CA 1
ATOM 2035 C C . GLN A 1 275 ? -2.360 30.990 13.840 1.00 11.94 275 GLN B C 1
ATOM 2036 O O . GLN A 1 275 ? -2.117 31.244 12.649 1.00 15.51 275 GLN B O 1
ATOM 2042 N N . ASP A 1 276 ? -1.642 30.097 14.528 1.00 9.76 276 ASP B N 1
ATOM 2043 C CA . ASP A 1 276 ? -0.574 29.370 13.843 1.00 8.21 276 ASP B CA 1
ATOM 2044 C C . ASP A 1 276 ? -1.099 28.231 13.030 1.00 6.98 276 ASP B C 1
ATOM 2045 O O . ASP A 1 276 ? -2.090 27.580 13.390 1.00 8.17 276 ASP B O 1
ATOM 2050 N N . PRO A 1 277 ? -0.410 27.886 11.952 1.00 7.26 277 PRO B N 1
ATOM 2051 C CA . PRO A 1 277 ? -0.798 26.687 11.186 1.00 7.77 277 PRO B CA 1
ATOM 2052 C C . PRO A 1 277 ? -0.659 25.422 12.018 1.00 6.34 277 PRO B C 1
ATOM 2053 O O . PRO A 1 277 ? 0.056 25.353 13.027 1.00 6.78 277 PRO B O 1
ATOM 2057 N N . TYR A 1 278 ? -1.394 24.406 11.559 1.00 6.22 278 TYR B N 1
ATOM 2058 C CA . TYR A 1 278 ? -1.424 23.114 12.299 1.00 5.85 278 TYR B CA 1
ATOM 2059 C C . TYR A 1 278 ? -0.057 22.476 12.435 1.00 5.10 278 TYR B C 1
ATOM 2060 O O . TYR A 1 278 ? 0.201 21.796 13.432 1.00 5.65 278 TYR B O 1
ATOM 2069 N N . SER A 1 279 ? 0.807 22.641 11.435 1.00 5.27 279 SER B N 1
ATOM 2070 C CA . SER A 1 279 ? 2.136 22.013 11.536 1.00 5.74 279 SER B C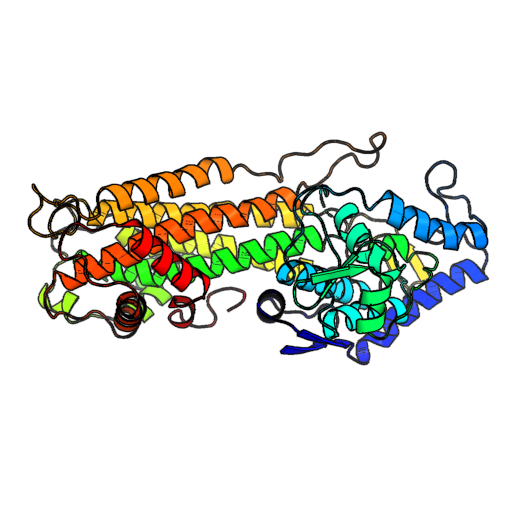A 1
ATOM 2071 C C . SER A 1 279 ? 2.943 22.534 12.730 1.00 5.54 279 SER B C 1
ATOM 2072 O O . SER A 1 279 ? 3.878 21.847 13.175 1.00 5.79 279 SER B O 1
ATOM 2075 N N . LEU A 1 280 ? 2.564 23.707 13.252 1.00 5.87 280 LEU B N 1
ATOM 2076 C CA . LEU A 1 280 ? 3.080 24.206 14.526 1.00 5.86 280 LEU B CA 1
ATOM 2077 C C . LEU A 1 280 ? 2.171 23.872 15.689 1.00 5.51 280 LEU B C 1
ATOM 2078 O O . LEU A 1 280 ? 2.570 23.227 16.675 1.00 6.02 280 LEU B O 1
ATOM 2083 N N . ARG A 1 281 ? 0.889 24.315 15.613 1.00 5.55 281 ARG B N 1
ATOM 2084 C CA . ARG A 1 281 ? -0.021 24.291 16.736 1.00 6.69 281 ARG B CA 1
ATOM 2085 C C . ARG A 1 281 ? -0.547 22.893 17.102 1.00 5.54 281 ARG B C 1
ATOM 2086 O O . ARG A 1 281 ? -0.973 22.670 18.221 1.00 6.27 281 ARG B O 1
ATOM 2094 N N . CYS A 1 282 ? -0.493 21.979 16.113 1.00 5.06 282 CYS B N 1
ATOM 2095 C CA . CYS A 1 282 ? -0.900 20.587 16.357 1.00 4.96 282 CYS B CA 1
ATOM 2096 C C . CYS A 1 282 ? 0.299 19.691 16.556 1.00 4.58 282 CYS B C 1
ATOM 2097 O O . CYS A 1 282 ? 0.161 18.456 16.549 1.00 4.80 282 CYS B O 1
ATOM 2100 N N . GLN A 1 283 ? 1.485 20.262 16.834 1.00 4.67 283 GLN B N 1
ATOM 2101 C CA . GLN A 1 283 ? 2.635 19.392 17.148 1.00 4.84 283 GLN B CA 1
ATOM 2102 C C . GLN A 1 283 ? 2.348 18.509 18.347 1.00 4.39 283 GLN B C 1
ATOM 2103 O O . GLN A 1 283 ? 2.719 17.314 18.282 1.00 4.86 283 GLN B O 1
ATOM 2109 N N . PRO A 1 284 ? 1.753 18.950 19.449 1.00 4.69 284 PRO B N 1
ATOM 2110 C CA . PRO A 1 284 ? 1.561 18.013 20.557 1.00 5.04 284 PRO B CA 1
ATOM 2111 C C . PRO A 1 284 ? 0.684 16.838 20.125 1.00 4.54 284 PRO B C 1
ATOM 2112 O O . PRO A 1 284 ? 0.922 15.690 20.564 1.00 4.83 284 PRO B O 1
ATOM 2116 N N . GLN A 1 285 ? -0.341 17.119 19.341 1.00 4.36 285 GLN B N 1
ATOM 2117 C CA . GLN A 1 285 ? -1.311 16.105 18.945 1.00 4.21 285 GLN B CA 1
ATOM 2118 C C . GLN A 1 285 ? -0.702 15.083 17.996 1.00 3.80 285 GLN B C 1
ATOM 2119 O O . GLN A 1 285 ? -0.887 13.871 18.145 1.00 4.77 285 GLN B O 1
ATOM 2125 N N . VAL A 1 286 ? 0.037 15.576 16.990 1.00 4.09 286 VAL B N 1
ATOM 2126 C CA . VAL A 1 286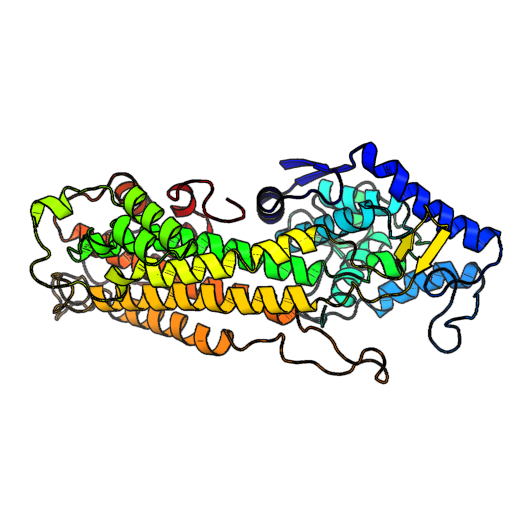 ? 0.624 14.669 15.986 1.00 3.96 286 VAL B CA 1
ATOM 2127 C C . VAL A 1 286 ? 1.830 13.958 16.554 1.00 3.84 286 VAL B C 1
ATOM 2128 O O . VAL A 1 286 ? 1.971 12.734 16.484 1.00 4.14 286 VAL B O 1
ATOM 2132 N N . MET A 1 287 ? 2.774 14.727 17.145 1.00 3.91 287 MET B N 1
ATOM 2133 C CA . MET A 1 287 ? 3.961 14.103 17.734 1.00 3.74 287 MET B CA 1
ATOM 2134 C C . MET A 1 287 ? 3.587 13.230 18.919 1.00 4.07 287 MET B C 1
ATOM 2135 O O . MET A 1 287 ? 4.238 12.212 19.172 1.00 4.12 287 MET B O 1
ATOM 2140 N N . GLY A 1 288 ? 2.527 13.590 19.650 1.00 4.39 288 GLY B N 1
ATOM 2141 C CA . GLY A 1 288 ? 2.066 12.745 20.751 1.00 4.73 288 GLY B CA 1
ATOM 2142 C C . GLY A 1 288 ? 1.534 11.419 20.240 1.00 3.99 288 GLY B C 1
ATOM 2143 O O . GLY A 1 288 ? 1.794 10.381 20.846 1.00 4.60 288 GLY B O 1
ATOM 2144 N N . ALA A 1 289 ? 0.772 11.455 19.133 1.00 4.08 289 ALA B N 1
ATOM 2145 C CA . ALA A 1 289 ? 0.305 10.170 18.549 1.00 4.49 289 ALA B CA 1
ATOM 2146 C C . ALA A 1 289 ? 1.504 9.318 18.168 1.00 4.20 289 ALA B C 1
ATOM 2147 O O . ALA A 1 289 ? 1.503 8.089 18.373 1.00 4.90 289 ALA B O 1
ATOM 2149 N N . CYS A 1 290 ? 2.554 9.949 17.595 1.00 4.16 290 CYS B N 1
ATOM 2150 C CA . CYS A 1 290 ? 3.771 9.234 17.250 1.00 4.41 290 CYS B CA 1
ATOM 2151 C C . CYS A 1 290 ? 4.446 8.627 18.478 1.00 4.39 290 CYS B C 1
ATOM 2152 O O . CYS A 1 290 ? 4.909 7.489 18.442 1.00 4.74 290 CYS B O 1
ATOM 2155 N N . LEU A 1 291 ? 4.490 9.392 19.581 1.00 4.31 291 LEU B N 1
ATOM 2156 C CA . LEU A 1 291 ? 5.106 8.897 20.806 1.00 5.06 291 LEU B CA 1
ATOM 2157 C C . LEU A 1 291 ? 4.333 7.674 21.326 1.00 5.02 291 LEU B C 1
ATOM 2158 O O . LEU A 1 291 ? 4.930 6.697 21.742 1.00 4.85 291 LEU B O 1
ATOM 2163 N N . THR A 1 292 ? 2.998 7.756 21.331 1.00 5.88 292 THR B N 1
ATOM 2164 C CA . THR A 1 292 ? 2.226 6.581 21.796 1.00 6.93 292 THR B CA 1
ATOM 2165 C C . THR A 1 292 ? 2.541 5.399 20.920 1.00 6.42 292 THR B C 1
ATOM 2166 O O . THR A 1 292 ? 2.716 4.272 21.432 1.00 6.10 292 THR B O 1
ATOM 2170 N N . GLN A 1 293 ? 2.563 5.564 19.612 1.00 7.32 293 GLN B N 1
ATOM 2171 C CA . GLN A 1 293 ? 2.885 4.474 18.699 1.00 8.37 293 GLN B CA 1
ATOM 2172 C C . GLN A 1 293 ? 4.239 3.846 18.999 1.00 6.75 293 GLN B C 1
ATOM 2173 O O . GLN A 1 293 ? 4.364 2.605 19.064 1.00 8.51 293 GLN B O 1
ATOM 2179 N N . LEU A 1 294 ? 5.252 4.687 19.200 1.00 5.47 294 LEU B N 1
ATOM 2180 C CA . LEU A 1 294 ? 6.555 4.119 19.484 1.00 7.02 294 LEU B CA 1
ATOM 2181 C C . LEU A 1 294 ? 6.589 3.438 20.850 1.00 4.67 294 LEU B C 1
ATOM 2182 O O . LEU A 1 294 ? 7.297 2.435 20.982 1.00 4.86 294 LEU B O 1
ATOM 2187 N N . ARG A 1 295 ? 5.850 3.964 21.803 1.00 4.57 295 ARG B N 1
ATOM 2188 C CA . ARG A 1 295 ? 5.781 3.290 23.097 1.00 6.02 295 ARG B CA 1
ATOM 2189 C C . ARG A 1 295 ? 5.081 1.948 23.002 1.00 6.11 295 ARG B C 1
ATOM 2190 O O . ARG A 1 295 ? 5.495 0.971 23.654 1.00 7.62 295 ARG B O 1
ATOM 2198 N N . GLN A 1 296 ? 4.013 1.852 22.203 1.00 6.81 296 GLN B N 1
ATOM 2199 C CA A GLN A 1 296 ? 3.333 0.595 21.865 0.50 7.86 296 GLN B CA 1
ATOM 2200 C CA B GLN A 1 296 ? 3.306 0.523 22.103 0.50 8.55 296 GLN B CA 1
ATOM 2201 C C . GLN A 1 296 ? 4.310 -0.468 21.398 1.00 6.55 296 GLN B C 1
ATOM 2202 O O A GLN A 1 296 ? 4.379 -1.581 21.919 0.50 7.70 296 GLN B O 1
ATOM 2203 O O B GLN A 1 296 ? 4.323 -1.649 21.772 0.50 8.19 296 GLN B O 1
ATOM 2214 N N . ALA A 1 297 ? 5.015 -0.023 20.390 1.00 5.70 297 ALA B N 1
ATOM 2215 C CA . ALA A 1 297 ? 5.992 -0.940 19.790 1.00 6.48 297 ALA B CA 1
ATOM 2216 C C . ALA A 1 297 ? 7.080 -1.304 20.756 1.00 4.85 297 ALA B C 1
ATOM 2217 O O . ALA A 1 297 ? 7.490 -2.471 20.850 1.00 4.99 297 ALA B O 1
ATOM 2219 N N . ALA A 1 298 ? 7.589 -0.316 21.515 1.00 4.84 298 ALA B N 1
ATOM 2220 C CA . ALA A 1 298 ? 8.663 -0.591 22.441 1.00 5.47 298 ALA B CA 1
ATOM 2221 C C . ALA A 1 298 ? 8.274 -1.582 23.501 1.00 5.00 298 ALA B C 1
ATOM 2222 O O . ALA A 1 298 ? 9.107 -2.386 23.907 1.00 6.28 298 ALA B O 1
ATOM 2224 N N . GLU A 1 299 ? 7.029 -1.521 23.973 1.00 5.19 299 GLU B N 1
ATOM 2225 C CA . GLU A 1 299 ? 6.599 -2.482 25.006 1.00 6.52 299 GLU B CA 1
ATOM 2226 C C . GLU A 1 299 ? 6.711 -3.910 24.451 1.00 5.53 299 GLU B C 1
ATOM 2227 O O . GLU A 1 299 ? 7.204 -4.826 25.116 1.00 7.05 299 GLU B O 1
ATOM 2233 N N . VAL A 1 300 ? 6.213 -4.111 23.237 1.00 4.43 300 VAL B N 1
ATOM 2234 C CA . VAL A 1 300 ? 6.275 -5.435 22.614 1.00 4.72 300 VAL B CA 1
ATOM 2235 C C . VAL A 1 300 ? 7.718 -5.877 22.358 1.00 4.27 300 VAL B C 1
ATOM 2236 O O . VAL A 1 300 ? 8.060 -7.035 22.586 1.00 5.01 300 VAL B O 1
ATOM 2240 N N . LEU A 1 301 ? 8.541 -4.966 21.823 1.00 4.62 301 LEU B N 1
ATOM 2241 C CA . LEU A 1 301 ? 9.913 -5.313 21.502 1.00 4.49 301 LEU B CA 1
ATOM 2242 C C . LEU A 1 301 ? 10.770 -5.537 22.766 1.00 4.97 301 LEU B C 1
ATOM 2243 O O . LEU A 1 301 ? 11.680 -6.399 22.727 1.00 5.40 301 LEU B O 1
ATOM 2248 N N . GLY A 1 302 ? 10.519 -4.761 23.814 1.00 5.46 302 GLY B N 1
ATOM 2249 C CA . GLY A 1 302 ? 11.308 -4.986 25.034 1.00 6.29 302 GLY B CA 1
ATOM 2250 C C . GLY A 1 302 ? 10.984 -6.345 25.661 1.00 5.72 302 GLY B C 1
ATOM 2251 O O . GLY A 1 302 ? 11.909 -7.029 26.134 1.00 6.59 302 GLY B O 1
ATOM 2252 N N . ILE A 1 303 ? 9.733 -6.776 25.604 1.00 5.37 303 ILE B N 1
ATOM 2253 C CA . ILE A 1 303 ? 9.399 -8.149 26.012 1.00 5.60 303 ILE B CA 1
ATOM 2254 C C . ILE A 1 303 ? 10.105 -9.138 25.097 1.00 4.86 303 ILE B C 1
ATOM 2255 O O . ILE A 1 303 ? 10.678 -10.138 25.546 1.00 5.31 303 ILE B O 1
ATOM 2261 N N . GLU A 1 304 ? 10.003 -8.923 23.778 1.00 4.73 304 GLU B N 1
ATOM 2262 C CA . GLU A 1 304 ? 10.546 -9.930 22.860 1.00 4.61 304 GLU B CA 1
ATOM 2263 C C . GLU A 1 304 ? 12.057 -10.089 23.011 1.00 4.88 304 GLU B C 1
ATOM 2264 O O . GLU A 1 304 ? 12.578 -11.190 22.824 1.00 5.34 304 GLU B O 1
ATOM 2270 N N . ALA A 1 305 ? 12.753 -8.998 23.329 1.00 4.70 305 ALA B N 1
ATOM 2271 C CA . ALA A 1 305 ? 14.204 -9.092 23.543 1.00 5.32 305 ALA B CA 1
ATOM 2272 C C . ALA A 1 305 ? 14.555 -10.083 24.660 1.00 5.07 305 ALA B C 1
ATOM 2273 O O . ALA A 1 305 ? 15.671 -10.598 24.672 1.00 6.47 305 ALA B O 1
ATOM 2275 N N . ASN A 1 306 ? 13.630 -10.284 25.588 1.00 5.32 306 ASN B N 1
ATOM 2276 C CA . ASN A 1 306 ? 13.816 -11.179 26.707 1.00 5.96 306 ASN B CA 1
ATOM 2277 C C . ASN A 1 306 ? 13.124 -12.512 26.572 1.00 5.69 306 ASN B C 1
ATOM 2278 O O . ASN A 1 306 ? 13.200 -13.351 27.481 1.00 6.98 306 ASN B O 1
ATOM 2283 N N . ALA A 1 307 ? 12.461 -12.762 25.439 1.00 5.71 307 ALA B N 1
ATOM 2284 C CA . ALA A 1 307 ? 11.593 -13.924 25.269 1.00 5.70 307 ALA B CA 1
ATOM 2285 C C . ALA A 1 307 ? 12.391 -15.208 25.038 1.00 5.71 307 ALA B C 1
ATOM 2286 O O . ALA A 1 307 ? 13.434 -15.232 24.361 1.00 6.45 307 ALA B O 1
ATOM 2288 N N . VAL A 1 308 ? 11.801 -16.313 25.513 1.00 6.02 308 VAL B N 1
ATOM 2289 C CA . VAL A 1 308 ? 12.222 -17.664 25.074 1.00 6.24 308 VAL B CA 1
ATOM 2290 C C . VAL A 1 308 ? 11.478 -17.949 23.755 1.00 5.86 308 VAL B C 1
ATOM 2291 O O . VAL A 1 308 ? 10.274 -18.181 23.757 1.00 7.95 308 VAL B O 1
ATOM 2295 N N . SER A 1 309 ? 12.211 -17.977 22.646 1.00 6.78 309 SER B N 1
ATOM 2296 C CA . SER A 1 309 ? 11.618 -17.961 21.335 1.00 6.72 309 SER B CA 1
ATOM 2297 C C . SER A 1 309 ? 11.999 -19.167 20.482 1.00 6.60 309 SER B C 1
ATOM 2298 O O . SER A 1 309 ? 11.590 -19.229 19.318 1.00 7.69 309 SER B O 1
ATOM 2301 N N . ASP A 1 310 ? 12.754 -20.134 21.025 1.00 7.08 310 ASP B N 1
ATOM 2302 C CA . ASP A 1 310 ? 13.092 -21.348 20.277 1.00 7.42 310 ASP B CA 1
ATOM 2303 C C . ASP A 1 310 ? 11.973 -22.392 20.511 1.00 7.56 310 ASP B C 1
ATOM 2304 O O . ASP A 1 310 ? 10.864 -22.059 21.026 1.00 8.02 310 ASP B O 1
ATOM 2309 N N . ASN A 1 311 ? 12.239 -23.618 20.103 1.00 8.18 311 ASN B N 1
ATOM 2310 C CA . ASN A 1 311 ? 11.254 -24.698 20.149 1.00 7.91 311 ASN B CA 1
ATOM 2311 C C . ASN A 1 311 ? 11.957 -26.007 19.875 1.00 8.48 311 ASN B C 1
ATOM 2312 O O . ASN A 1 311 ? 12.929 -25.963 19.087 1.00 9.67 311 ASN B O 1
ATOM 2317 N N . PRO A 1 312 ? 11.526 -27.130 20.382 1.00 8.34 312 PRO B N 1
ATOM 2318 C CA . PRO A 1 312 ? 10.608 -27.259 21.492 1.00 8.52 312 PRO B CA 1
ATOM 2319 C C . PRO A 1 312 ? 11.237 -26.716 22.771 1.00 7.54 312 PRO B C 1
ATOM 2320 O O . PRO A 1 312 ? 12.447 -26.571 22.862 1.00 9.18 312 PRO B O 1
ATOM 2324 N N . LEU A 1 313 ? 10.368 -26.437 23.747 1.00 8.22 313 LEU B N 1
ATOM 2325 C CA . LEU A 1 313 ? 10.878 -25.893 25.026 1.00 7.53 313 LEU B CA 1
ATOM 2326 C C . LEU A 1 313 ? 10.968 -26.994 26.049 1.00 7.67 313 LEU B C 1
ATOM 2327 O O . LEU A 1 313 ? 10.189 -27.977 26.051 1.00 9.83 313 LEU B O 1
ATOM 2332 N N . VAL A 1 314 ? 11.957 -26.842 26.908 1.00 8.43 314 VAL B N 1
ATOM 2333 C CA . VAL A 1 314 ? 12.284 -27.838 27.936 1.00 9.01 314 VAL B CA 1
ATOM 2334 C C . VAL A 1 314 ? 11.906 -27.261 29.290 1.00 9.09 314 VAL B C 1
ATOM 2335 O O . VAL A 1 314 ? 12.405 -26.199 29.717 1.00 10.32 314 VAL B O 1
ATOM 2339 N N . PHE A 1 315 ? 11.002 -27.966 29.954 1.00 9.65 315 PHE B N 1
ATOM 2340 C CA . PHE A 1 315 ? 10.504 -27.556 31.277 1.00 9.89 315 PHE B CA 1
ATOM 2341 C C . PHE A 1 315 ? 11.041 -28.550 32.293 1.00 10.27 315 PHE B C 1
ATOM 2342 O O . PHE A 1 315 ? 10.349 -29.520 32.661 1.00 11.50 315 PHE B O 1
ATOM 2350 N N . ALA A 1 316 ? 12.264 -28.340 32.728 1.00 11.54 316 ALA B N 1
ATOM 2351 C CA . ALA A 1 316 ? 12.989 -29.321 33.550 1.00 11.67 316 ALA B CA 1
ATOM 2352 C C . ALA A 1 316 ? 12.250 -29.501 34.871 1.00 11.67 316 ALA B C 1
ATOM 2353 O O . ALA A 1 316 ? 12.327 -30.581 35.467 1.00 14.94 316 ALA B O 1
ATOM 2355 N N . ALA A 1 317 ? 11.512 -28.494 35.372 1.00 12.61 317 ALA B N 1
ATOM 2356 C CA . ALA A 1 317 ? 10.906 -28.627 36.704 1.00 13.96 317 ALA B CA 1
ATOM 2357 C C . ALA A 1 317 ? 9.865 -29.706 36.671 1.00 14.16 317 ALA B C 1
ATOM 2358 O O . ALA A 1 317 ? 9.661 -30.375 37.678 1.00 21.23 317 ALA B O 1
ATOM 2360 N N . GLU A 1 318 ? 9.155 -29.877 35.528 1.00 13.91 318 GLU B N 1
ATOM 2361 C CA . GLU A 1 318 ? 8.119 -30.922 35.373 1.00 15.40 318 GLU B CA 1
ATOM 2362 C C . GLU A 1 318 ? 8.644 -32.145 34.608 1.00 15.67 318 GLU B C 1
ATOM 2363 O O . GLU A 1 318 ? 7.998 -33.192 34.639 1.00 21.94 318 GLU B O 1
ATOM 2369 N N . GLY A 1 319 ? 9.769 -32.007 33.919 1.00 15.08 319 GLY B N 1
ATOM 2370 C CA . GLY A 1 319 ? 10.326 -33.069 33.116 1.00 16.52 319 GLY B CA 1
ATOM 2371 C C . GLY A 1 319 ? 9.753 -33.200 31.732 1.00 17.49 319 GLY B C 1
ATOM 2372 O O . GLY A 1 319 ? 9.859 -34.222 31.037 1.00 24.33 319 GLY B O 1
ATOM 2373 N N . ASP A 1 320 ? 9.096 -32.165 31.233 1.00 14.76 320 ASP B N 1
ATOM 2374 C CA . ASP A 1 320 ? 8.305 -32.089 30.020 1.00 15.22 320 ASP B CA 1
ATOM 2375 C C . ASP A 1 320 ? 9.101 -31.367 28.926 1.00 12.31 320 ASP B C 1
ATOM 2376 O O . ASP A 1 320 ? 9.779 -30.371 29.211 1.00 14.48 320 ASP B O 1
ATOM 2381 N N . VAL A 1 321 ? 8.992 -31.823 27.693 1.00 11.80 321 VAL B N 1
ATOM 2382 C CA . VAL A 1 321 ? 9.449 -31.096 26.466 1.00 10.59 321 VAL B CA 1
ATOM 2383 C C . VAL A 1 321 ? 8.196 -30.870 25.644 1.00 11.09 321 VAL B C 1
ATOM 2384 O O . VAL A 1 321 ? 7.443 -31.804 25.388 1.00 12.97 321 VAL B O 1
ATOM 2388 N N . ILE A 1 322 ? 7.932 -29.619 25.274 1.00 9.94 322 ILE B N 1
ATOM 2389 C CA . ILE A 1 322 ? 6.676 -29.284 24.619 1.00 11.56 322 ILE B CA 1
ATOM 2390 C C . ILE A 1 322 ? 6.968 -28.504 23.340 1.00 9.68 322 ILE B C 1
ATOM 2391 O O . ILE A 1 322 ? 7.734 -27.534 23.363 1.00 9.79 322 ILE B O 1
ATOM 2396 N N . SER A 1 323 ? 6.320 -28.869 22.284 1.00 10.01 323 SER B N 1
ATOM 2397 C CA . SER A 1 323 ? 6.392 -28.124 21.029 1.00 9.52 323 SER B CA 1
ATOM 2398 C C . SER A 1 323 ? 5.238 -27.147 20.914 1.00 9.44 323 SER B C 1
ATOM 2399 O O . SER A 1 323 ? 4.056 -27.513 20.928 1.00 11.38 323 SER B O 1
ATOM 2402 N N . GLY A 1 324 ? 5.626 -25.895 20.767 1.00 8.84 324 GLY B N 1
ATOM 2403 C CA . GLY A 1 324 ? 4.673 -24.810 20.527 1.00 8.03 324 GLY B CA 1
ATOM 2404 C C . GLY A 1 324 ? 5.167 -23.983 19.336 1.00 5.92 324 GLY B C 1
ATOM 2405 O O . GLY A 1 324 ? 5.691 -24.477 18.373 1.00 7.54 324 GLY B O 1
ATOM 2406 N N . GLY A 1 325 ? 4.951 -22.658 19.484 1.00 5.69 325 GLY B N 1
ATOM 2407 C CA . GLY A 1 325 ? 5.086 -21.764 18.326 1.00 5.84 325 GLY B CA 1
ATOM 2408 C C . GLY A 1 325 ? 5.759 -20.436 18.624 1.00 4.64 325 GLY B C 1
ATOM 2409 O O . GLY A 1 325 ? 5.491 -19.493 17.864 1.00 4.98 325 GLY B O 1
ATOM 2410 N N . ASN A 1 326 ? 6.624 -20.312 19.645 1.00 5.10 326 ASN B N 1
ATOM 2411 C CA . ASN A 1 326 ? 7.134 -19.003 20.015 1.00 5.03 326 ASN B CA 1
ATOM 2412 C C . ASN A 1 326 ? 8.093 -18.395 18.994 1.00 4.79 326 ASN B C 1
ATOM 2413 O O . ASN A 1 326 ? 8.385 -17.205 19.075 1.00 6.35 326 ASN B O 1
ATOM 2418 N N . PHE A 1 327 ? 8.541 -19.191 18.022 1.00 4.69 327 PHE B N 1
ATOM 2419 C CA . PHE A 1 327 ? 9.363 -18.674 16.947 1.00 5.10 327 PHE B CA 1
ATOM 2420 C C . PHE A 1 327 ? 8.588 -17.776 15.981 1.00 4.27 327 PHE B C 1
ATOM 2421 O O . PHE A 1 327 ? 9.184 -17.136 15.137 1.00 4.77 327 PHE B O 1
ATOM 2429 N N . HIS A 1 328 ? 7.244 -17.781 16.072 1.00 4.54 328 HIS B N 1
ATOM 2430 C CA . HIS A 1 328 ? 6.439 -16.956 15.161 1.00 4.28 328 HIS B CA 1
ATOM 2431 C C . HIS A 1 328 ? 6.509 -15.517 15.604 1.00 3.73 328 HIS B C 1
ATOM 2432 O O . HIS A 1 328 ? 6.064 -15.160 16.702 1.00 4.41 328 HIS B O 1
ATOM 2439 N N . ALA A 1 329 ? 7.103 -14.668 14.752 1.00 3.65 329 ALA B N 1
ATOM 2440 C CA . ALA A 1 329 ? 7.394 -13.275 15.108 1.00 3.80 329 ALA B CA 1
ATOM 2441 C C . ALA A 1 329 ? 6.276 -12.325 14.783 1.00 3.50 329 ALA B C 1
ATOM 2442 O O . ALA A 1 329 ? 6.540 -11.093 14.712 1.00 3.78 329 ALA B O 1
ATOM 2444 N N . GLU A 1 330 ? 5.023 -12.776 14.681 1.00 3.65 330 GLU B N 1
ATOM 2445 C CA . GLU A 1 330 ? 3.903 -11.858 14.449 1.00 3.59 330 GLU B CA 1
ATOM 2446 C C . GLU A 1 330 ? 3.933 -10.588 15.292 1.00 3.48 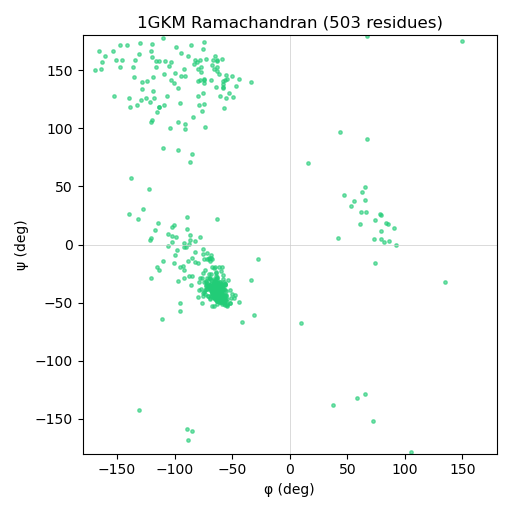330 GLU B C 1
ATOM 2447 O O . GLU A 1 330 ? 3.738 -9.509 14.740 1.00 3.67 330 GLU B O 1
ATOM 2453 N N . PRO A 1 331 ? 4.121 -10.640 16.630 1.00 3.64 331 PRO B N 1
ATOM 2454 C CA . PRO A 1 331 ? 4.046 -9.373 17.387 1.00 4.16 331 PRO B CA 1
ATOM 2455 C C . PRO A 1 331 ? 5.150 -8.413 16.981 1.00 3.58 331 PRO B C 1
ATOM 2456 O O . PRO A 1 331 ? 4.964 -7.192 17.042 1.00 3.99 331 PRO B O 1
ATOM 2460 N N . VAL A 1 332 ? 6.337 -8.938 16.608 1.00 3.80 332 VAL B N 1
ATOM 2461 C CA . VAL A 1 332 ? 7.425 -8.078 16.154 1.00 3.81 332 VAL B CA 1
ATOM 2462 C C . VAL A 1 332 ? 7.067 -7.415 14.824 1.00 3.38 332 VAL B C 1
ATOM 2463 O O . VAL A 1 332 ? 7.347 -6.232 14.616 1.00 3.80 332 VAL B O 1
ATOM 2467 N N . ALA A 1 333 ? 6.485 -8.192 13.922 1.00 3.78 333 ALA B N 1
ATOM 2468 C CA . ALA A 1 333 ? 6.108 -7.626 12.610 1.00 4.02 333 ALA B CA 1
ATOM 2469 C C . ALA A 1 333 ? 5.137 -6.466 12.791 1.00 3.99 333 ALA B C 1
ATOM 2470 O O . ALA A 1 333 ? 5.256 -5.434 12.155 1.00 4.40 333 ALA B O 1
ATOM 2472 N N . MET A 1 334 ? 4.130 -6.670 13.669 1.00 3.92 334 MET B N 1
ATOM 2473 C CA . MET A 1 334 ? 3.157 -5.589 13.922 1.00 4.29 334 MET B CA 1
ATOM 2474 C C . MET A 1 334 ? 3.807 -4.397 14.624 1.00 3.93 334 MET B C 1
ATOM 2475 O O . MET A 1 334 ? 3.480 -3.261 14.281 1.00 4.28 334 MET B O 1
ATOM 2480 N N . ALA A 1 335 ? 4.702 -4.647 15.570 1.00 3.88 335 ALA B N 1
ATOM 2481 C CA . ALA A 1 335 ? 5.407 -3.538 16.217 1.00 3.96 335 ALA B CA 1
ATOM 2482 C C . ALA A 1 335 ? 6.192 -2.715 15.188 1.00 3.54 335 ALA B C 1
ATOM 2483 O O . ALA A 1 335 ? 6.206 -1.468 15.257 1.00 3.77 335 ALA B O 1
ATOM 2485 N N . ALA A 1 336 ? 6.836 -3.390 14.251 1.00 3.49 336 ALA B N 1
ATOM 2486 C CA . ALA A 1 336 ? 7.591 -2.668 13.208 1.00 3.79 336 ALA B CA 1
ATOM 2487 C C . ALA A 1 336 ? 6.647 -1.869 12.311 1.00 3.54 336 ALA B C 1
ATOM 2488 O O . ALA A 1 336 ? 6.935 -0.714 1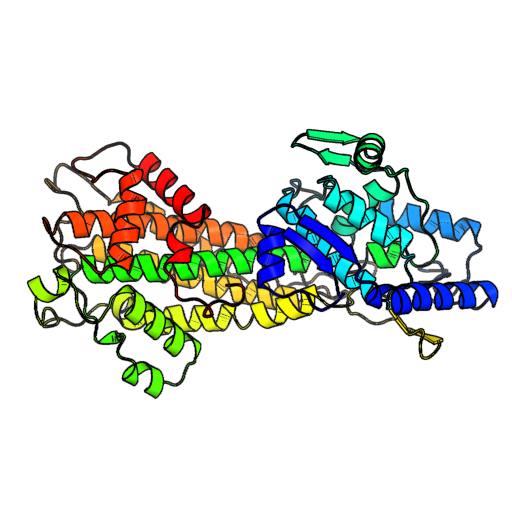1.996 1.00 3.70 336 ALA B O 1
ATOM 2490 N N . ASP A 1 337 ? 5.536 -2.486 11.881 1.00 3.76 337 ASP B N 1
ATOM 2491 C CA . ASP A 1 337 ? 4.567 -1.720 11.084 1.00 3.79 337 ASP B CA 1
ATOM 2492 C C . ASP A 1 337 ? 4.022 -0.527 11.856 1.00 3.54 337 ASP B C 1
ATOM 2493 O O . ASP A 1 337 ? 3.768 0.534 11.261 1.00 3.92 337 ASP B O 1
ATOM 2498 N N . ASN A 1 338 ? 3.859 -0.650 13.178 1.00 3.98 338 ASN B N 1
ATOM 2499 C CA . ASN A 1 338 ? 3.415 0.462 13.992 1.00 3.89 338 ASN B CA 1
ATOM 2500 C C . ASN A 1 338 ? 4.456 1.585 13.956 1.00 4.07 338 ASN B C 1
ATOM 2501 O O . ASN A 1 338 ? 4.113 2.772 13.844 1.00 4.28 338 ASN B O 1
ATOM 2506 N N . LEU A 1 339 ? 5.738 1.203 14.119 1.00 3.68 339 LEU B N 1
ATOM 2507 C CA . LEU A 1 339 ? 6.802 2.192 14.085 1.00 3.60 339 LEU B CA 1
ATOM 2508 C C . LEU A 1 339 ? 6.860 2.936 12.747 1.00 3.55 339 LEU B C 1
ATOM 2509 O O . LEU A 1 339 ? 7.237 4.131 12.725 1.00 3.84 339 LEU B O 1
ATOM 2514 N N . ALA A 1 340 ? 6.501 2.266 11.668 1.00 3.48 340 ALA B N 1
ATOM 2515 C CA . ALA A 1 340 ? 6.515 2.945 10.368 1.00 3.49 340 ALA B CA 1
ATOM 2516 C C . ALA A 1 340 ? 5.586 4.151 10.394 1.00 3.48 340 ALA B C 1
ATOM 2517 O O . ALA A 1 340 ? 5.912 5.198 9.814 1.00 3.87 340 ALA B O 1
ATOM 2519 N N . LEU A 1 341 ? 4.409 4.017 11.018 1.00 3.57 341 LEU B N 1
ATOM 2520 C CA . LEU A 1 341 ? 3.470 5.161 11.056 1.00 3.78 341 LEU B CA 1
ATOM 2521 C C . LEU A 1 341 ? 4.126 6.348 11.755 1.00 3.55 341 LEU B C 1
ATOM 2522 O O . LEU A 1 341 ? 3.980 7.490 11.339 1.00 4.08 341 LEU B O 1
ATOM 2527 N N . ALA A 1 342 ? 4.807 6.065 12.890 1.00 3.76 342 ALA B N 1
ATOM 2528 C CA . ALA A 1 342 ? 5.452 7.125 13.643 1.00 4.13 342 ALA B CA 1
ATOM 2529 C C . ALA A 1 342 ? 6.578 7.777 12.837 1.00 3.83 342 ALA B C 1
ATOM 2530 O O . ALA A 1 342 ? 6.676 9.030 12.797 1.00 4.29 342 ALA B O 1
ATOM 2532 N N . ILE A 1 343 ? 7.447 6.981 12.220 1.00 3.66 343 ILE B N 1
ATOM 2533 C CA . ILE A 1 343 ? 8.550 7.585 11.474 1.00 3.89 343 ILE B CA 1
ATOM 2534 C C . ILE A 1 343 ? 8.019 8.421 10.308 1.00 3.71 343 ILE B C 1
ATOM 2535 O O . ILE A 1 343 ? 8.509 9.529 10.039 1.00 4.02 343 ILE B O 1
ATOM 2540 N N . ALA A 1 344 ? 6.997 7.893 9.623 1.00 3.66 344 ALA B N 1
ATOM 2541 C CA . ALA A 1 344 ? 6.402 8.631 8.512 1.00 3.79 344 ALA B CA 1
ATOM 2542 C C . ALA A 1 344 ? 5.815 9.947 8.984 1.00 3.28 344 ALA B C 1
ATOM 2543 O O . ALA A 1 344 ? 6.037 11.002 8.360 1.00 4.00 344 ALA B O 1
ATOM 2545 N N . GLU A 1 345 ? 5.039 9.930 10.066 1.00 3.42 345 GLU B N 1
ATOM 2546 C CA . GLU A 1 345 ? 4.328 11.181 10.444 1.00 3.64 345 GLU B CA 1
ATOM 2547 C C . GLU A 1 345 ? 5.258 12.189 11.102 1.00 3.79 345 GLU B C 1
ATOM 2548 O O . GLU A 1 345 ? 5.016 13.394 10.949 1.00 4.25 345 GLU B O 1
ATOM 2554 N N . ILE A 1 346 ? 6.330 11.741 11.787 1.00 3.85 346 ILE B N 1
ATOM 2555 C CA . ILE A 1 346 ? 7.325 12.725 12.231 1.00 4.06 346 ILE B CA 1
ATOM 2556 C C . ILE A 1 346 ? 7.849 13.493 11.030 1.00 3.94 346 ILE B C 1
ATOM 2557 O O . ILE A 1 346 ? 7.985 14.741 11.046 1.00 4.44 346 ILE B O 1
ATOM 2562 N N . GLY A 1 347 ? 8.188 12.750 9.968 1.00 3.99 347 GLY B N 1
ATOM 2563 C CA . GLY A 1 347 ? 8.715 13.382 8.747 1.00 4.39 347 GLY B CA 1
ATOM 2564 C C . GLY A 1 347 ? 7.705 14.247 8.042 1.00 4.19 347 GLY B C 1
ATOM 2565 O O . GLY A 1 347 ? 8.048 15.317 7.526 1.00 4.88 347 GLY B O 1
ATOM 2566 N N . SER A 1 348 ? 6.443 13.800 7.974 1.00 4.02 348 SER B N 1
ATOM 2567 C CA . SER A 1 348 ? 5.425 14.599 7.271 1.00 4.56 348 SER B CA 1
ATOM 2568 C C . SER A 1 348 ? 5.227 15.923 7.930 1.00 4.33 348 SER B C 1
ATOM 2569 O O . SER A 1 348 ? 5.119 16.981 7.266 1.00 5.15 348 SER B O 1
ATOM 2572 N N . LEU A 1 349 ? 5.152 15.949 9.263 1.00 4.34 349 LEU B N 1
ATOM 2573 C CA . LEU A 1 349 ? 4.883 17.189 9.970 1.00 4.55 349 LEU B CA 1
ATOM 2574 C C . LEU A 1 349 ? 6.076 18.156 9.808 1.00 4.50 349 LEU B C 1
ATOM 2575 O O . LEU A 1 349 ? 5.887 19.352 9.624 1.00 5.28 349 LEU B O 1
ATOM 2580 N N . SER A 1 350 ? 7.304 17.596 9.894 1.00 4.31 350 SER B N 1
ATOM 2581 C CA . SER A 1 350 ? 8.503 18.416 9.671 1.00 4.69 350 SER B CA 1
ATOM 2582 C C . SER A 1 350 ? 8.510 19.019 8.260 1.00 4.06 350 SER B C 1
ATOM 2583 O O . SER A 1 350 ? 8.830 20.191 8.096 1.00 4.76 350 SER B O 1
ATOM 2586 N N . GLU A 1 351 ? 8.184 18.211 7.255 1.00 4.21 351 GLU B N 1
ATOM 2587 C CA . GLU A 1 351 ? 8.161 18.719 5.888 1.00 4.58 351 GLU B CA 1
ATOM 2588 C C . GLU A 1 351 ? 7.159 19.865 5.768 1.00 4.44 351 GLU B C 1
ATOM 2589 O O . GLU A 1 351 ? 7.440 20.840 5.025 1.00 5.26 351 GLU B O 1
ATOM 2595 N N . ARG A 1 352 ? 6.021 19.785 6.449 1.00 4.69 352 ARG B N 1
ATOM 2596 C CA . ARG A 1 352 ? 5.068 20.917 6.375 1.00 5.42 352 ARG B CA 1
ATOM 2597 C C . ARG A 1 352 ? 5.645 22.133 7.089 1.00 4.98 352 ARG B C 1
ATOM 2598 O O . ARG A 1 352 ? 5.389 23.267 6.640 1.00 5.86 352 ARG B O 1
ATOM 2606 N N . ARG A 1 353 ? 6.394 21.984 8.170 1.00 4.86 353 ARG B N 1
ATOM 2607 C CA . ARG A 1 353 ? 7.012 23.138 8.798 1.00 5.37 353 ARG B CA 1
ATOM 2608 C C . ARG A 1 353 ? 8.064 23.767 7.879 1.00 5.47 353 ARG B C 1
ATOM 2609 O O . ARG A 1 353 ? 8.194 25.002 7.847 1.00 5.95 353 ARG B O 1
ATOM 2617 N N . ILE A 1 354 ? 8.817 22.945 7.148 1.00 5.16 354 ILE B N 1
ATOM 2618 C CA . ILE A 1 354 ? 9.739 23.506 6.152 1.00 5.18 354 ILE B CA 1
ATOM 2619 C C . ILE A 1 354 ? 8.960 24.306 5.145 1.00 5.64 354 ILE B C 1
ATOM 2620 O O . ILE A 1 354 ? 9.356 25.441 4.785 1.00 6.87 354 ILE B O 1
ATOM 2625 N N . SER A 1 355 ? 7.860 23.739 4.639 1.00 6.16 355 SER B N 1
ATOM 2626 C CA . SER A 1 355 ? 7.044 24.450 3.631 1.00 7.04 355 SER B CA 1
ATOM 2627 C C . SER A 1 355 ? 6.526 25.763 4.177 1.00 7.03 355 SER B C 1
ATOM 2628 O O . SER A 1 355 ? 6.524 26.784 3.443 1.00 9.22 355 SER B O 1
ATOM 2632 N N . LEU A 1 356 ? 6.108 25.796 5.430 1.00 7.15 356 LEU B N 1
ATOM 2633 C CA . LEU A 1 356 ? 5.684 27.033 6.053 1.00 7.84 356 LEU B CA 1
ATOM 2634 C C . LEU A 1 356 ? 6.777 28.063 6.062 1.00 7.82 356 LEU B C 1
ATOM 2635 O O . LEU A 1 356 ? 6.569 29.248 5.712 1.00 9.25 356 LEU B O 1
ATOM 2640 N N . MET A 1 357 ? 8.005 27.656 6.435 1.00 7.66 357 MET B N 1
ATOM 2641 C CA . MET A 1 357 ? 9.115 28.600 6.494 1.00 8.14 357 MET B CA 1
ATOM 2642 C C . MET A 1 357 ? 9.465 29.166 5.152 1.00 8.67 357 MET B C 1
ATOM 2643 O O . MET A 1 357 ? 10.035 30.239 5.079 1.00 10.97 357 MET B O 1
ATOM 2648 N N . MET A 1 358 ? 9.141 28.447 4.054 1.00 8.85 358 MET B N 1
ATOM 2649 C CA . MET A 1 358 ? 9.482 28.914 2.703 1.00 10.90 358 MET B CA 1
ATOM 2650 C C . MET A 1 358 ? 8.483 29.868 2.118 1.00 14.33 358 MET B C 1
ATOM 2651 O O . MET A 1 358 ? 8.760 30.505 1.113 1.00 21.04 358 MET B O 1
ATOM 2656 N N . ASP A 1 359 ? 7.319 29.982 2.760 1.00 13.36 359 ASP B N 1
ATOM 2657 C CA . ASP A 1 359 ? 6.133 30.701 2.288 1.00 15.91 359 ASP B CA 1
ATOM 2658 C C . ASP A 1 359 ? 6.110 32.078 2.912 1.00 12.87 359 ASP B C 1
ATOM 2659 O O . ASP A 1 359 ? 5.780 32.230 4.068 1.00 10.85 359 ASP B O 1
ATOM 2664 N N . LYS A 1 360 ? 6.437 33.083 2.122 1.00 15.44 360 LYS B N 1
ATOM 2665 C CA . LYS A 1 360 ? 6.494 34.427 2.671 1.00 16.24 360 LYS B CA 1
ATOM 2666 C C . LYS A 1 360 ? 5.193 34.926 3.258 1.00 14.88 360 LYS B C 1
ATOM 2667 O O . LYS A 1 360 ? 5.241 35.819 4.112 1.00 23.37 360 LYS B O 1
ATOM 2673 N N . HIS A 1 361 ? 4.075 34.373 2.837 1.00 14.10 361 HIS B N 1
ATOM 2674 C CA . HIS A 1 361 ? 2.811 34.878 3.389 1.00 15.26 361 HIS B CA 1
ATOM 2675 C C . HIS A 1 361 ? 2.579 34.291 4.759 1.00 16.91 361 HIS B C 1
ATOM 2676 O O . HIS A 1 361 ? 1.685 34.747 5.483 1.00 25.81 361 HIS B O 1
ATOM 2683 N N . MET A 1 362 ? 3.307 33.234 5.095 1.00 14.34 362 MET B N 1
ATOM 2684 C CA . MET A 1 362 ? 3.099 32.583 6.388 1.00 17.65 362 MET B CA 1
ATOM 2685 C C . MET A 1 362 ? 4.290 32.707 7.339 1.00 14.36 362 MET B C 1
ATOM 2686 O O . MET A 1 362 ? 4.102 32.627 8.568 1.00 16.94 362 MET B O 1
ATOM 2691 N N . SER A 1 363 ? 5.478 32.948 6.832 1.00 11.96 363 SER B N 1
ATOM 2692 C CA . SER A 1 363 ? 6.677 32.837 7.640 1.00 11.21 363 SER B CA 1
ATOM 2693 C C . SER A 1 363 ? 7.114 34.128 8.292 1.00 11.88 363 SER B C 1
ATOM 2694 O O . SER A 1 363 ? 7.945 34.123 9.247 1.00 12.79 363 SER B O 1
ATOM 2697 N N . GLN A 1 364 ? 6.641 35.253 7.795 1.00 11.90 364 GLN B N 1
ATOM 2698 C CA . GLN A 1 364 ? 7.209 36.559 8.192 1.00 14.01 364 GLN B CA 1
ATOM 2699 C C . GLN A 1 364 ? 8.725 36.572 7.987 1.00 13.12 364 GLN B C 1
ATOM 2700 O O . GLN A 1 364 ? 9.470 37.304 8.724 1.00 16.09 364 GLN B O 1
ATOM 2706 N N . LEU A 1 365 ? 9.206 35.866 6.983 1.00 11.93 365 LEU B N 1
ATOM 2707 C CA . LEU A 1 365 ? 10.610 35.830 6.593 1.00 12.13 365 LEU B CA 1
ATOM 2708 C C . LEU A 1 365 ? 10.739 36.067 5.096 1.00 12.30 365 LEU B C 1
ATOM 2709 O O . LEU A 1 365 ? 9.750 35.896 4.373 1.00 12.48 365 LEU B O 1
ATOM 2714 N N . PRO A 1 366 ? 11.903 36.388 4.548 1.00 14.35 366 PRO B N 1
ATOM 2715 C CA . PRO A 1 366 ? 11.993 36.519 3.063 1.00 14.80 366 PRO B CA 1
ATOM 2716 C C . PRO A 1 366 ? 11.694 35.196 2.379 1.00 13.43 366 PRO B C 1
ATOM 2717 O O . PRO A 1 366 ? 11.950 34.129 2.960 1.00 12.43 366 PRO B O 1
ATOM 2721 N N . PRO A 1 367 ? 11.183 35.224 1.123 1.00 13.89 367 PRO B N 1
ATOM 2722 C CA . PRO A 1 367 ? 10.891 33.964 0.442 1.00 16.85 367 PRO B CA 1
ATOM 2723 C C . PRO A 1 367 ? 12.161 33.115 0.356 1.00 14.96 367 PRO B C 1
ATOM 2724 O O . PRO A 1 367 ? 13.240 33.640 0.054 1.00 18.70 367 PRO B O 1
ATOM 2728 N N . PHE A 1 368 ? 12.027 31.846 0.602 1.00 15.95 368 PHE B N 1
ATOM 2729 C CA . PHE A 1 368 ? 13.059 30.848 0.476 1.00 15.33 368 PHE B CA 1
ATOM 2730 C C . PHE A 1 368 ? 14.235 31.151 1.418 1.00 11.25 368 PHE B C 1
ATOM 2731 O O . PHE A 1 368 ? 15.312 30.549 1.245 1.00 10.89 368 PHE B O 1
ATOM 2739 N N . LEU A 1 369 ? 14.001 32.017 2.428 1.00 10.21 369 LEU B N 1
ATOM 2740 C CA . LEU A 1 369 ? 14.966 32.201 3.549 1.00 10.28 369 LEU B CA 1
ATOM 2741 C C . LEU A 1 369 ? 16.284 32.825 3.117 1.00 11.78 369 LEU B C 1
ATOM 2742 O O . LEU A 1 369 ? 17.322 32.604 3.758 1.00 14.88 369 LEU B O 1
ATOM 2747 N N . VAL A 1 370 ? 16.245 33.646 2.031 1.00 13.78 370 VAL B N 1
ATOM 2748 C CA . VAL A 1 370 ? 17.492 34.238 1.507 1.00 17.45 370 VAL B CA 1
ATOM 2749 C C . VAL A 1 370 ? 17.208 35.672 1.239 1.00 22.81 370 VAL B C 1
ATOM 2750 O O . VAL A 1 370 ? 16.104 36.068 0.853 1.00 25.56 370 VAL B O 1
ATOM 2754 N N . GLU A 1 371 ? 18.271 36.470 1.510 1.00 28.35 371 GLU B N 1
ATOM 2755 C CA . GLU A 1 371 ? 18.156 37.847 1.035 1.00 35.24 371 GLU B CA 1
ATOM 2756 C C . GLU A 1 371 ? 18.492 37.974 -0.455 1.00 41.01 371 GLU B C 1
ATOM 2757 O O . GLU A 1 371 ? 19.152 37.101 -1.066 1.00 44.73 371 GLU B O 1
ATOM 2763 N N . ASN A 1 372 ? 18.046 38.981 -1.212 1.00 38.86 372 ASN B N 1
ATOM 2764 C CA . ASN A 1 372 ? 18.204 39.149 -2.656 1.00 43.88 372 ASN B CA 1
ATOM 2765 C C . ASN A 1 372 ? 17.471 38.088 -3.493 1.00 46.15 372 ASN B C 1
ATOM 2766 O O . ASN A 1 372 ? 18.138 37.499 -4.369 1.00 37.79 372 ASN B O 1
ATOM 2771 N N . GLY A 1 373 ? 16.207 37.790 -3.266 1.00 48.01 373 GLY B N 1
ATOM 2772 C CA . GLY A 1 373 ? 15.487 36.622 -3.713 1.00 47.15 373 GLY B CA 1
ATOM 2773 C C . GLY A 1 373 ? 15.000 36.555 -5.130 1.00 51.19 373 GLY B C 1
ATOM 2774 O O . GLY A 1 373 ? 14.282 35.590 -5.499 1.00 61.75 373 GLY B O 1
ATOM 2775 N N . GLY A 1 374 ? 15.331 37.512 -6.024 1.00 51.88 374 GLY B N 1
ATOM 2776 C CA . GLY A 1 374 ? 14.907 37.194 -7.399 1.00 49.96 374 GLY B CA 1
ATOM 2777 C C . GLY A 1 374 ? 16.114 36.776 -8.250 1.00 47.09 374 GLY B C 1
ATOM 2778 O O . GLY A 1 374 ? 15.955 36.446 -9.450 1.00 48.46 374 GLY B O 1
ATOM 2779 N N . VAL A 1 375 ? 17.237 36.839 -7.540 1.00 42.51 375 VAL B N 1
ATOM 2780 C CA . VAL A 1 375 ? 18.580 36.483 -7.995 1.00 38.31 375 VAL B CA 1
ATOM 2781 C C . VAL A 1 375 ? 19.163 35.295 -7.255 1.00 33.48 375 VAL B C 1
ATOM 2782 O O . VAL A 1 375 ? 20.128 34.656 -7.701 1.00 32.27 375 VAL B O 1
ATOM 2786 N N . ASN A 1 376 ? 18.599 35.012 -6.110 1.00 26.57 376 ASN B N 1
ATOM 2787 C CA . ASN A 1 376 ? 19.032 33.867 -5.303 1.00 20.51 376 ASN B CA 1
ATOM 2788 C C . ASN A 1 376 ? 17.816 32.975 -5.039 1.00 16.82 376 ASN B C 1
ATOM 2789 O O . ASN A 1 376 ? 16.741 33.481 -4.742 1.00 21.28 376 ASN B O 1
ATOM 2794 N N . SER A 1 377 ? 18.083 31.683 -5.092 1.00 12.80 377 SER B N 1
ATOM 2795 C CA . SER A 1 377 ? 17.017 30.680 -4.862 1.00 11.40 377 SER B CA 1
ATOM 2796 C C . SER A 1 377 ? 16.992 30.208 -3.431 1.00 9.93 377 SER B C 1
ATOM 2797 O O . SER A 1 377 ? 15.956 29.646 -3.011 1.00 10.59 377 SER B O 1
ATOM 2800 N N . GLY A 1 378 ? 18.079 30.376 -2.657 1.00 10.39 378 GLY B N 1
ATOM 2801 C CA . GLY A 1 378 ? 18.006 30.031 -1.269 1.00 10.47 378 GLY B CA 1
ATOM 2802 C C . GLY A 1 378 ? 17.642 28.580 -1.055 1.00 9.17 378 GLY B C 1
ATOM 2803 O O . GLY A 1 378 ? 18.252 27.698 -1.670 1.00 9.46 378 GLY B O 1
ATOM 2804 N N . PHE A 1 379 ? 16.670 28.325 -0.156 1.00 8.60 379 PHE B N 1
ATOM 2805 C CA . PHE A 1 379 ? 16.302 26.997 0.281 1.00 7.77 379 PHE B CA 1
ATOM 2806 C C . PHE A 1 379 ? 15.259 26.334 -0.656 1.00 7.96 379 PHE B C 1
ATOM 2807 O O . PHE A 1 379 ? 14.751 25.268 -0.309 1.00 8.57 379 PHE B O 1
ATOM 2815 N N . MET A 1 380 ? 14.945 26.943 -1.792 1.00 8.96 380 MET B N 1
ATOM 2816 C CA . MET A 1 380 ? 13.890 26.407 -2.653 1.00 10.92 380 MET B CA 1
ATOM 2817 C C . MET A 1 380 ? 14.049 24.938 -2.979 1.00 9.00 380 MET B C 1
ATOM 2818 O O . MET A 1 380 ? 13.066 24.189 -2.933 1.00 12.39 380 MET B O 1
ATOM 2823 N N . ILE A 1 381 ? 15.226 24.467 -3.353 1.00 8.04 381 ILE B N 1
ATOM 2824 C CA . ILE A 1 381 ? 15.366 23.077 -3.761 1.00 7.05 381 ILE B CA 1
ATOM 2825 C C . ILE A 1 381 ? 15.645 22.182 -2.574 1.00 6.15 381 ILE B C 1
ATOM 2826 O O . ILE A 1 381 ? 15.238 21.017 -2.583 1.00 6.69 381 ILE B O 1
ATOM 2831 N N . ALA A 1 382 ? 16.248 22.695 -1.501 1.00 6.60 382 ALA B N 1
ATOM 2832 C CA . ALA A 1 382 ? 16.265 21.882 -0.265 1.00 6.18 382 ALA B CA 1
ATOM 2833 C C . ALA A 1 382 ? 14.862 21.504 0.160 1.00 5.58 382 ALA B C 1
ATOM 2834 O O . ALA A 1 382 ? 14.608 20.390 0.627 1.00 5.92 382 ALA B O 1
ATOM 2836 N N . GLN A 1 383 ? 13.888 22.424 0.019 1.00 6.38 383 GLN B N 1
ATOM 2837 C CA . GLN A 1 383 ? 12.522 22.091 0.362 1.00 6.60 383 GLN B CA 1
ATOM 2838 C C . GLN A 1 383 ? 11.969 20.956 -0.529 1.00 5.63 383 GLN B C 1
ATOM 2839 O O . GLN A 1 383 ? 11.239 20.080 -0.067 1.00 6.76 383 GLN B O 1
ATOM 2845 N N . VAL A 1 384 ? 12.320 20.978 -1.819 1.00 5.44 384 VAL B N 1
ATOM 2846 C CA . VAL A 1 384 ? 11.924 19.898 -2.715 1.00 4.90 384 VAL B CA 1
ATOM 2847 C C . VAL A 1 384 ? 12.530 18.571 -2.266 1.00 4.69 384 VAL B C 1
ATOM 2848 O O . VAL A 1 384 ? 11.828 17.533 -2.254 1.00 4.90 384 VAL B O 1
ATOM 2852 N N . THR A 1 385 ? 13.794 18.569 -1.854 1.00 4.71 385 THR B N 1
ATOM 2853 C CA . THR A 1 385 ? 14.405 17.327 -1.368 1.00 4.67 385 THR B CA 1
ATOM 2854 C C . THR A 1 385 ? 13.608 16.808 -0.177 1.00 4.63 385 THR B C 1
ATOM 2855 O O . THR A 1 385 ? 13.361 15.586 -0.077 1.00 4.80 385 THR B O 1
ATOM 2859 N N . ALA A 1 386 ? 13.224 17.680 0.759 1.00 4.78 386 ALA B N 1
ATOM 2860 C CA . ALA A 1 386 ? 12.435 17.241 1.898 1.00 4.99 386 ALA B CA 1
ATOM 2861 C C . ALA A 1 386 ? 11.099 16.631 1.442 1.00 4.48 386 ALA B C 1
ATOM 2862 O O . ALA A 1 386 ? 10.660 15.609 2.005 1.00 4.82 386 ALA B O 1
ATOM 2864 N N . ALA A 1 387 ? 10.454 17.231 0.461 1.00 4.57 387 ALA B N 1
ATOM 2865 C CA . ALA A 1 387 ? 9.206 16.657 -0.070 1.00 4.63 387 ALA B CA 1
ATOM 2866 C C . ALA A 1 387 ? 9.444 15.258 -0.633 1.00 4.15 387 ALA B C 1
ATOM 2867 O O . ALA A 1 387 ? 8.629 14.361 -0.434 1.00 4.52 387 ALA B O 1
ATOM 2869 N N . ALA A 1 388 ? 10.524 15.080 -1.402 1.00 4.18 388 ALA B N 1
ATOM 2870 C CA . ALA A 1 388 ? 10.782 13.771 -1.971 1.00 4.25 388 ALA B CA 1
ATOM 2871 C C . ALA A 1 388 ? 10.956 12.728 -0.871 1.00 3.88 388 ALA B C 1
ATOM 2872 O O . ALA A 1 388 ? 10.415 11.610 -0.953 1.00 4.45 388 ALA B O 1
ATOM 2874 N N . LEU A 1 389 ? 11.730 13.065 0.156 1.00 4.13 389 LEU B N 1
ATOM 2875 C CA . LEU A 1 389 ? 12.003 12.099 1.228 1.00 4.18 389 LEU B CA 1
ATOM 2876 C C . LEU A 1 389 ? 10.725 11.758 2.002 1.00 3.93 389 LEU B C 1
ATOM 2877 O O . LEU A 1 389 ? 10.455 10.610 2.321 1.00 4.50 389 LEU B O 1
ATOM 2882 N N . ALA A 1 390 ? 9.924 12.795 2.321 1.00 4.14 390 ALA B N 1
ATOM 2883 C CA . ALA A 1 390 ? 8.700 12.546 3.055 1.00 4.20 390 ALA B CA 1
ATOM 2884 C C . ALA A 1 390 ? 7.740 11.688 2.233 1.00 3.78 390 ALA B C 1
ATOM 2885 O O . ALA A 1 390 ? 7.084 10.779 2.740 1.00 4.29 390 ALA B O 1
ATOM 2887 N N . SER A 1 391 ? 7.648 11.971 0.933 1.00 3.96 391 SER B N 1
ATOM 2888 C CA . SER A 1 391 ? 6.718 11.207 0.100 1.00 4.03 391 SER B CA 1
ATOM 2889 C C . SER A 1 391 ? 7.079 9.725 0.058 1.00 3.88 391 SER B C 1
ATOM 2890 O O . SER A 1 391 ? 6.192 8.882 0.082 1.00 3.94 391 SER B O 1
ATOM 2893 N N . GLU A 1 392 ? 8.385 9.413 -0.035 1.00 4.05 392 GLU B N 1
ATOM 2894 C CA . GLU A 1 392 ? 8.766 8.020 -0.141 1.00 4.67 392 GLU B CA 1
ATOM 2895 C C . GLU A 1 392 ? 8.224 7.196 1.025 1.00 4.07 392 GLU B C 1
ATOM 2896 O O . GLU A 1 392 ? 7.920 6.019 0.877 1.00 4.57 392 GLU B O 1
ATOM 2906 N N . ASN A 1 393 ? 8.151 7.840 2.189 1.00 4.05 393 ASN B N 1
ATOM 2907 C CA . ASN A 1 393 ? 7.694 7.146 3.385 1.00 4.30 393 ASN B CA 1
ATOM 2908 C C . ASN A 1 393 ? 6.241 6.707 3.324 1.00 4.49 393 ASN B C 1
ATOM 2909 O O . ASN A 1 393 ? 5.884 5.798 4.073 1.00 5.55 393 ASN B O 1
ATOM 2914 N N . LYS A 1 394 ? 5.420 7.291 2.469 1.00 4.33 394 LYS B N 1
ATOM 2915 C CA . LYS A 1 394 ? 4.023 6.810 2.369 1.00 4.67 394 LYS B CA 1
ATOM 2916 C C . LYS A 1 394 ? 3.963 5.396 1.837 1.00 4.77 394 LYS B C 1
ATOM 2917 O O . LYS A 1 394 ? 3.395 4.466 2.447 1.00 5.60 394 LYS B O 1
ATOM 2923 N N . ALA A 1 395 ? 4.614 5.148 0.688 1.00 4.65 395 ALA B N 1
ATOM 2924 C CA . ALA A 1 395 ? 4.616 3.772 0.165 1.00 4.51 395 ALA B CA 1
ATOM 2925 C C . ALA A 1 395 ? 5.347 2.851 1.146 1.00 4.29 395 ALA B C 1
ATOM 2926 O O . ALA A 1 395 ? 4.899 1.703 1.346 1.00 4.91 395 ALA B O 1
ATOM 2928 N N . LEU A 1 396 ? 6.453 3.317 1.733 1.00 4.15 396 LEU B N 1
ATOM 2929 C CA . LEU A 1 396 ? 7.220 2.447 2.621 1.00 4.01 396 LEU B CA 1
ATOM 2930 C C . LEU A 1 396 ? 6.444 2.068 3.866 1.00 3.95 396 LEU B C 1
ATOM 2931 O O . LEU A 1 396 ? 6.742 1.053 4.514 1.00 4.73 396 LEU B O 1
ATOM 2936 N N . SER A 1 397 ? 5.388 2.825 4.209 1.00 4.10 397 SER B N 1
ATOM 2937 C CA . SER A 1 397 ? 4.558 2.500 5.358 1.00 4.49 397 SER B CA 1
ATOM 2938 C C . SER A 1 397 ? 3.625 1.314 5.094 1.00 4.08 397 SER B C 1
ATOM 2939 O O . SER A 1 397 ? 2.998 0.848 6.051 1.00 5.17 397 SER B O 1
ATOM 2943 N N . HIS A 1 398 ? 3.515 0.814 3.867 1.00 3.75 398 HIS B N 1
ATOM 2944 C CA . HIS A 1 398 ? 2.611 -0.322 3.662 1.00 3.82 398 HIS B CA 1
ATOM 2945 C C . HIS A 1 398 ? 3.036 -1.477 4.573 1.00 3.65 398 HIS B C 1
ATOM 2946 O O . HIS A 1 398 ? 4.227 -1.797 4.649 1.00 4.05 398 HIS B O 1
ATOM 2953 N N . PRO A 1 399 ? 2.094 -2.123 5.256 1.00 3.79 399 PRO B N 1
ATOM 2954 C CA . PRO A 1 399 ? 2.504 -3.120 6.249 1.00 3.88 399 PRO B CA 1
ATOM 2955 C C . PRO A 1 399 ? 2.993 -4.411 5.613 1.00 3.90 399 PRO B C 1
ATOM 2956 O O . PRO A 1 399 ? 2.409 -4.909 4.663 1.00 4.66 399 PRO B O 1
ATOM 2960 N N . HIS A 1 400 ? 4.021 -4.980 6.254 1.00 4.16 400 HIS B N 1
ATOM 2961 C CA . HIS A 1 400 ? 4.464 -6.344 5.903 1.00 4.14 400 HIS B CA 1
ATOM 2962 C C . HIS A 1 400 ? 3.783 -7.408 6.739 1.00 4.14 400 HIS B C 1
ATOM 2963 O O . HIS A 1 400 ? 3.723 -8.572 6.296 1.00 4.67 400 HIS B O 1
ATOM 2970 N N . SER A 1 401 ? 3.268 -7.036 7.916 1.00 4.02 401 SER B N 1
ATOM 2971 C CA . SER A 1 401 ? 2.698 -8.052 8.814 1.00 4.43 401 SER B CA 1
ATOM 2972 C C . SER A 1 401 ? 1.425 -8.681 8.273 1.00 3.96 401 SER B C 1
ATOM 2973 O O . SER A 1 401 ? 0.975 -9.692 8.841 1.00 4.53 401 SER B O 1
ATOM 2976 N N . VAL A 1 402 ? 0.842 -8.107 7.225 1.00 3.87 402 VAL B N 1
ATOM 2977 C CA . VAL A 1 402 ? -0.372 -8.651 6.633 1.00 3.73 402 VAL B CA 1
ATOM 2978 C C . VAL A 1 402 ? -0.097 -9.640 5.538 1.00 3.68 402 VAL B C 1
ATOM 2979 O O . VAL A 1 402 ? -1.058 -10.204 4.976 1.00 4.32 402 VAL B O 1
ATOM 2983 N N . ASP A 1 403 ? 1.187 -9.900 5.187 1.00 4.00 403 ASP B N 1
ATOM 2984 C CA . ASP A 1 403 ? 1.483 -10.880 4.153 1.00 3.99 403 ASP B CA 1
ATOM 2985 C C . ASP A 1 403 ? 2.010 -12.162 4.781 1.00 4.21 403 ASP B C 1
ATOM 2986 O O . ASP A 1 403 ? 2.625 -12.178 5.830 1.00 4.91 403 ASP B O 1
ATOM 2991 N N . SER A 1 404 ? 1.787 -13.253 4.033 1.00 4.84 404 SER B N 1
ATOM 2992 C CA . SER A 1 404 ? 2.365 -14.557 4.372 1.00 5.93 404 SER B CA 1
ATOM 2993 C C . SER A 1 404 ? 2.261 -15.427 3.150 1.00 8.12 404 SER B C 1
ATOM 2994 O O . SER A 1 404 ? 1.377 -15.223 2.317 1.00 11.66 404 SER B O 1
ATOM 2997 N N . LEU A 1 405 ? 3.227 -16.356 3.052 1.00 9.27 405 LEU B N 1
ATOM 2998 C CA . LEU A 1 405 ? 3.273 -17.394 2.065 1.00 9.17 405 LEU B CA 1
ATOM 2999 C C . LEU A 1 405 ? 3.479 -18.735 2.809 1.00 8.92 405 LEU B C 1
ATOM 3000 O O . LEU A 1 405 ? 4.291 -18.779 3.672 1.00 9.14 405 LEU B O 1
ATOM 3005 N N . PRO A 1 406 ? 2.831 -19.819 2.412 1.00 8.82 406 PRO B N 1
ATOM 3006 C CA . PRO A 1 406 ? 3.093 -21.122 3.065 1.00 8.57 406 PRO B CA 1
ATOM 3007 C C . PRO A 1 406 ? 4.357 -21.676 2.486 1.00 12.48 406 PRO B C 1
ATOM 3008 O O . PRO A 1 406 ? 4.503 -21.743 1.251 1.00 19.80 406 PRO B O 1
ATOM 3012 N N . THR A 1 407 ? 5.281 -22.039 3.358 1.00 13.91 407 THR B N 1
ATOM 3013 C CA . THR A 1 407 ? 6.604 -22.635 3.021 1.00 25.72 407 THR B CA 1
ATOM 3014 C C . THR A 1 407 ? 6.579 -24.116 3.416 1.00 28.29 407 THR B C 1
ATOM 3015 O O . THR A 1 407 ? 5.823 -24.511 4.336 1.00 29.38 407 THR B O 1
ATOM 3019 N N . SER A 1 408 ? 7.413 -25.037 2.873 1.00 39.13 408 SER B N 1
ATOM 3020 C CA . SER A 1 408 ? 7.427 -26.496 3.297 1.00 43.06 408 SER B CA 1
ATOM 3021 C C . SER A 1 408 ? 6.071 -27.098 3.470 1.00 44.96 408 SER B C 1
ATOM 3022 O O . SER A 1 408 ? 5.388 -27.019 4.490 1.00 39.25 408 SER B O 1
ATOM 3025 N N . ALA A 1 409 ? 5.762 -27.745 2.338 1.00 44.21 409 ALA B N 1
ATOM 3026 C CA . ALA A 1 409 ? 4.522 -28.495 2.069 1.00 44.96 409 ALA B CA 1
ATOM 3027 C C . ALA A 1 409 ? 3.479 -28.126 3.087 1.00 44.98 409 ALA B C 1
ATOM 3028 O O . ALA A 1 409 ? 3.241 -28.846 4.071 1.00 48.15 409 ALA B O 1
ATOM 3030 N N . ASN A 1 410 ? 3.026 -26.935 2.952 1.00 39.75 410 ASN B N 1
ATOM 3031 C CA . ASN A 1 410 ? 2.059 -26.364 3.875 1.00 35.46 410 ASN B CA 1
ATOM 3032 C C . ASN A 1 410 ? 2.243 -26.617 5.404 1.00 28.70 410 ASN B C 1
ATOM 3033 O O . ASN A 1 410 ? 1.347 -26.212 6.143 1.00 26.87 410 ASN B O 1
ATOM 3038 N N . GLN A 1 411 ? 3.283 -27.238 5.928 1.00 27.38 411 GLN B N 1
ATOM 3039 C CA . GLN A 1 411 ? 3.301 -27.155 7.434 1.00 25.85 411 GLN B CA 1
ATOM 3040 C C . GLN A 1 411 ? 3.558 -25.824 8.144 1.00 18.02 411 GLN B C 1
ATOM 3041 O O . GLN A 1 411 ? 2.984 -25.264 9.231 1.00 11.37 411 GLN B O 1
ATOM 3047 N N . GLU A 1 412 ? 4.508 -25.075 7.475 1.00 16.03 412 GLU B N 1
ATOM 3048 C CA . GLU A 1 412 ? 4.914 -23.684 7.731 1.00 10.79 412 GLU B CA 1
ATOM 3049 C C . GLU A 1 412 ? 3.911 -22.873 6.923 1.00 7.78 412 GLU B C 1
ATOM 3050 O O . GLU A 1 412 ? 4.195 -22.243 5.885 1.00 11.31 412 GLU B O 1
ATOM 3061 N N . ASP A 1 413 ? 2.665 -22.875 7.410 1.00 5.97 413 ASP B N 1
ATOM 3062 C CA . ASP A 1 413 ? 1.561 -22.377 6.584 1.00 5.85 413 ASP B CA 1
ATOM 3063 C C . ASP A 1 413 ? 1.161 -20.951 6.882 1.00 5.37 413 ASP B C 1
ATOM 3064 O O . ASP A 1 413 ? 0.340 -20.418 6.166 1.00 7.65 413 ASP B O 1
ATOM 3069 N N . HIS A 1 414 ? 1.753 -20.315 7.911 1.00 4.82 414 HIS B N 1
ATOM 3070 C CA . HIS A 1 414 ? 1.546 -18.903 8.191 1.00 4.72 414 HIS B CA 1
ATOM 3071 C C . HIS A 1 414 ? 2.780 -18.406 8.880 1.00 4.41 414 HIS B C 1
ATOM 3072 O O . HIS A 1 414 ? 3.237 -19.002 9.868 1.00 5.19 414 HIS B O 1
ATOM 3079 N N . VAL A 1 415 ? 3.332 -17.312 8.345 1.00 4.04 415 VAL B N 1
ATOM 3080 C CA . VAL A 1 415 ? 4.569 -16.716 8.849 1.00 4.08 415 VAL B CA 1
ATOM 3081 C C . VAL A 1 415 ? 4.341 -15.221 9.059 1.00 4.09 415 VAL B C 1
ATOM 3082 O O . VAL A 1 415 ? 3.287 -14.697 8.723 1.00 4.62 415 VAL B O 1
ATOM 3086 N N . SER A 1 416 ? 5.335 -14.537 9.649 1.00 4.19 416 SER B N 1
ATOM 3087 C CA . SER A 1 416 ? 5.096 -13.135 10.084 1.00 4.05 416 SER B CA 1
ATOM 3088 C C . SER A 1 416 ? 5.559 -12.048 9.128 1.00 3.80 416 SER B C 1
ATOM 3089 O O . SER A 1 416 ? 4.974 -10.961 9.162 1.00 4.29 416 SER B O 1
ATOM 3092 N N . MET A 1 417 ? 6.632 -12.309 8.386 1.00 3.67 417 MET B N 1
ATOM 3093 C CA . MET A 1 417 ? 7.336 -11.260 7.595 1.00 3.89 417 MET B CA 1
ATOM 3094 C C . MET A 1 417 ? 7.901 -10.154 8.491 1.00 3.70 417 MET B C 1
ATOM 3095 O O . MET A 1 417 ? 8.143 -9.032 8.047 1.00 4.06 417 MET B O 1
ATOM 3100 N N . ALA A 1 418 ? 8.223 -10.508 9.745 1.00 3.77 418 ALA B N 1
ATOM 3101 C CA . ALA A 1 418 ? 8.803 -9.504 10.627 1.00 3.88 418 ALA B CA 1
ATOM 3102 C C . ALA A 1 418 ? 10.130 -8.926 10.126 1.00 3.50 418 ALA B C 1
ATOM 3103 O O . ALA A 1 418 ? 10.349 -7.720 10.309 1.00 3.94 418 ALA B O 1
ATOM 3105 N N . PRO A 1 419 ? 11.047 -9.698 9.562 1.00 3.77 419 PRO B N 1
ATOM 3106 C CA . PRO A 1 419 ? 12.330 -9.102 9.125 1.00 3.91 419 PRO B CA 1
ATOM 3107 C C . PRO A 1 419 ? 12.100 -7.964 8.131 1.00 3.72 419 PRO B C 1
ATOM 3108 O O . PRO A 1 419 ? 12.672 -6.862 8.288 1.00 4.04 419 PRO B O 1
ATOM 3112 N N . ALA A 1 420 ? 11.285 -8.201 7.102 1.00 3.93 420 ALA B N 1
ATOM 3113 C CA . ALA A 1 420 ? 11.035 -7.137 6.123 1.00 3.97 420 ALA B CA 1
ATOM 3114 C C . ALA A 1 420 ? 10.394 -5.931 6.804 1.00 3.81 420 ALA B C 1
ATOM 3115 O O . ALA A 1 420 ? 10.711 -4.772 6.467 1.00 4.04 420 ALA B O 1
ATOM 3117 N N . ALA A 1 421 ? 9.482 -6.167 7.748 1.00 3.59 421 ALA B N 1
ATOM 3118 C CA . ALA A 1 421 ? 8.814 -5.066 8.433 1.00 4.01 421 ALA B CA 1
ATOM 3119 C C . ALA A 1 421 ? 9.814 -4.182 9.155 1.00 3.57 421 ALA B C 1
ATOM 3120 O O . ALA A 1 421 ? 9.756 -2.946 9.110 1.00 3.75 421 ALA B O 1
ATOM 3122 N N . GLY A 1 422 ? 10.751 -4.815 9.893 1.00 3.83 422 GLY B N 1
ATOM 3123 C CA . GLY A 1 422 ? 11.734 -4.039 10.633 1.00 4.15 422 GLY B CA 1
ATOM 3124 C C . GLY A 1 422 ? 12.754 -3.354 9.757 1.00 3.92 422 GLY B C 1
ATOM 3125 O O . GLY A 1 422 ? 13.097 -2.181 9.970 1.00 4.62 422 GLY B O 1
ATOM 3126 N N . LYS A 1 423 ? 13.284 -4.071 8.765 1.00 4.23 423 LYS B N 1
ATOM 3127 C CA . LYS A 1 423 ? 14.368 -3.520 7.924 1.00 6.15 423 LYS B CA 1
ATOM 3128 C C . LYS A 1 423 ? 13.902 -2.254 7.205 1.00 4.23 423 LYS B C 1
ATOM 3129 O O . LYS A 1 423 ? 14.715 -1.347 7.043 1.00 4.88 423 LYS B O 1
ATOM 3135 N N . ARG A 1 424 ? 12.653 -2.189 6.744 1.00 4.02 424 ARG B N 1
ATOM 3136 C CA . ARG A 1 424 ? 12.259 -1.003 5.962 1.00 4.24 424 ARG B CA 1
ATOM 3137 C C . ARG A 1 424 ? 12.244 0.241 6.872 1.00 3.99 424 ARG B C 1
ATOM 3138 O O . ARG A 1 424 ? 12.276 1.369 6.345 1.00 4.26 424 ARG B O 1
ATOM 3146 N N . LEU A 1 425 ? 12.177 0.071 8.178 1.00 3.80 425 LEU B N 1
ATOM 3147 C CA . LEU A 1 425 ? 12.201 1.245 9.073 1.00 3.95 425 LEU B CA 1
ATOM 3148 C C . LEU A 1 425 ? 13.516 1.974 8.946 1.00 3.57 425 LEU B C 1
ATOM 3149 O O . LEU A 1 425 ? 13.570 3.191 9.219 1.00 4.35 425 LEU B O 1
ATOM 3154 N N . TRP A 1 426 ? 14.598 1.287 8.609 1.00 4.11 426 TRP B N 1
ATOM 3155 C CA . TRP A 1 426 ? 15.899 1.927 8.566 1.00 4.18 426 TRP B CA 1
ATOM 3156 C C . TRP A 1 426 ? 15.950 3.002 7.477 1.00 3.92 426 TRP B C 1
ATOM 3157 O O . TRP A 1 426 ? 16.433 4.100 7.670 1.00 5.01 426 TRP B O 1
ATOM 3168 N N . GLU A 1 427 ? 15.386 2.646 6.300 1.00 4.82 427 GLU B N 1
ATOM 3169 C CA . GLU A 1 427 ? 15.351 3.615 5.203 1.00 5.32 427 GLU B CA 1
ATOM 3170 C C . GLU A 1 427 ? 14.314 4.703 5.491 1.00 4.14 427 GLU B C 1
ATOM 3171 O O . GLU A 1 427 ? 14.558 5.874 5.179 1.00 4.34 427 GLU B O 1
ATOM 3180 N N . MET A 1 428 ? 13.173 4.363 6.072 1.00 4.02 428 MET B N 1
ATOM 3181 C CA . MET A 1 428 ? 12.213 5.399 6.478 1.00 3.96 428 MET B CA 1
ATOM 3182 C C . MET A 1 428 ? 12.908 6.397 7.391 1.00 3.70 428 MET B C 1
ATOM 3183 O O . MET A 1 428 ? 12.649 7.615 7.301 1.00 3.96 428 MET B O 1
ATOM 3188 N N . ALA A 1 429 ? 13.708 5.902 8.321 1.00 3.86 429 ALA B N 1
ATOM 3189 C CA . ALA A 1 429 ? 14.415 6.771 9.249 1.00 4.29 429 ALA B CA 1
ATOM 3190 C C . ALA A 1 429 ? 15.435 7.643 8.533 1.00 4.16 429 ALA B C 1
ATOM 3191 O O . ALA A 1 429 ? 15.569 8.818 8.874 1.00 4.75 429 ALA B O 1
ATOM 3193 N N . GLU A 1 430 ? 16.129 7.116 7.512 1.00 4.44 430 GLU B N 1
ATOM 3194 C CA . GLU A 1 430 ? 16.999 7.980 6.710 1.00 4.97 430 GLU B CA 1
ATOM 3195 C C . GLU A 1 430 ? 16.219 9.075 6.049 1.00 4.50 430 GLU B C 1
ATOM 3196 O O . GLU A 1 430 ? 16.670 10.237 5.988 1.00 5.13 430 GLU B O 1
ATOM 3202 N N . ASN A 1 431 ? 15.028 8.765 5.530 1.00 4.33 431 ASN B N 1
ATOM 3203 C CA . ASN A 1 431 ? 14.211 9.773 4.881 1.00 4.30 431 ASN B CA 1
ATOM 3204 C C . ASN A 1 431 ? 13.794 10.864 5.892 1.00 3.93 431 ASN B C 1
ATOM 3205 O O . ASN A 1 431 ? 13.959 12.060 5.635 1.00 4.18 431 ASN B O 1
ATOM 3210 N N . THR A 1 432 ? 13.236 10.446 7.037 1.00 3.96 432 THR B N 1
ATOM 3211 C CA . THR A 1 432 ? 12.804 11.429 8.023 1.00 3.85 432 THR B CA 1
ATOM 3212 C C . THR A 1 432 ? 13.999 12.211 8.583 1.00 4.14 432 THR B C 1
ATOM 3213 O O . THR A 1 432 ? 13.848 13.415 8.867 1.00 4.32 432 THR B O 1
ATOM 3217 N N . ARG A 1 433 ? 15.160 11.579 8.735 1.00 4.30 433 ARG B N 1
ATOM 3218 C CA . ARG A 1 433 ? 16.360 12.296 9.214 1.00 4.36 433 ARG B CA 1
ATOM 3219 C C . ARG A 1 433 ? 16.753 13.392 8.221 1.00 4.37 433 ARG B C 1
ATOM 3220 O O . ARG A 1 433 ? 17.130 14.475 8.634 1.00 4.80 433 ARG B O 1
ATOM 3235 N N . GLY A 1 434 ? 16.635 13.093 6.920 1.00 4.39 434 GLY B N 1
ATOM 3236 C CA . GLY A 1 434 ? 16.953 14.132 5.932 1.00 4.49 434 GLY B CA 1
ATOM 3237 C C . GLY A 1 434 ? 15.985 15.291 5.981 1.00 4.30 434 GLY B C 1
ATOM 3238 O O . GLY A 1 434 ? 16.387 16.460 5.861 1.00 4.81 434 GLY B O 1
ATOM 3239 N N . VAL A 1 435 ? 14.693 14.986 6.152 1.00 4.14 435 VAL B N 1
ATOM 3240 C CA . VAL A 1 435 ? 13.698 16.065 6.315 1.00 4.29 435 VAL B CA 1
ATOM 3241 C C . VAL A 1 435 ? 14.033 16.933 7.512 1.00 4.08 435 VAL B C 1
ATOM 3242 O O . VAL A 1 435 ? 14.102 18.167 7.434 1.00 4.29 435 VAL B O 1
ATOM 3246 N N . LEU A 1 436 ? 14.300 16.286 8.659 1.00 4.29 436 LEU B N 1
ATOM 3247 C CA . LEU A 1 436 ? 14.607 17.058 9.862 1.00 4.59 436 LEU B CA 1
ATOM 3248 C C . LEU A 1 436 ? 15.889 17.851 9.708 1.00 4.84 436 LEU B C 1
ATOM 3249 O O . LEU A 1 436 ? 15.989 18.981 10.222 1.00 5.08 436 LEU B O 1
ATOM 3254 N N . ALA A 1 437 ? 16.893 17.320 8.998 1.00 4.76 437 ALA B N 1
ATOM 3255 C CA . ALA A 1 437 ? 18.120 18.061 8.772 1.00 5.19 437 ALA B CA 1
ATOM 3256 C C . ALA A 1 437 ? 17.830 19.355 8.036 1.00 4.57 437 ALA B C 1
ATOM 3257 O O . ALA A 1 437 ? 18.397 20.417 8.347 1.00 5.26 437 ALA B O 1
ATOM 3259 N N . ILE A 1 438 ? 16.976 19.276 7.006 1.00 4.60 438 ILE B N 1
ATOM 3260 C CA . ILE A 1 438 ? 16.580 20.447 6.261 1.00 4.60 438 ILE B CA 1
ATOM 3261 C C . ILE A 1 438 ? 15.770 21.428 7.117 1.00 4.67 438 ILE B C 1
ATOM 3262 O O . ILE A 1 438 ? 15.975 22.653 7.006 1.00 5.23 438 ILE B O 1
ATOM 3267 N N . GLU A 1 439 ? 14.887 20.920 7.952 1.00 4.55 439 GLU B N 1
ATOM 3268 C CA . GLU A 1 439 ? 14.169 21.800 8.857 1.00 5.02 439 GLU B CA 1
ATOM 3269 C C . GLU A 1 439 ? 15.136 22.526 9.805 1.00 5.18 439 GLU B C 1
ATOM 3270 O O . GLU A 1 439 ? 14.981 23.720 10.059 1.00 5.30 439 GLU B O 1
ATOM 3276 N N . TRP A 1 440 ? 16.101 21.773 10.349 1.00 5.11 440 TRP B N 1
ATOM 3277 C CA . TRP A 1 440 ? 17.105 22.352 11.264 1.00 5.48 440 TRP B CA 1
ATOM 3278 C C . TRP A 1 440 ? 17.832 23.502 10.559 1.00 5.20 440 TRP B C 1
ATOM 3279 O O . TRP A 1 440 ? 17.966 24.618 11.079 1.00 5.76 440 TRP B O 1
ATOM 3290 N N . LEU A 1 441 ? 18.321 23.213 9.348 1.00 5.39 441 LEU B N 1
ATOM 3291 C CA . LEU A 1 441 ? 18.979 24.255 8.548 1.00 6.05 441 LEU B CA 1
ATOM 3292 C C . LEU A 1 441 ? 18.065 25.452 8.337 1.00 5.48 441 LEU B C 1
ATOM 3293 O O . LEU A 1 441 ? 18.496 26.608 8.472 1.00 6.25 441 LEU B O 1
ATOM 3298 N N . GLY A 1 442 ? 16.807 25.201 7.938 1.00 5.75 442 GLY B N 1
ATOM 3299 C CA . GLY A 1 442 ? 15.912 26.321 7.627 1.00 6.13 442 GLY B CA 1
ATOM 3300 C C . GLY A 1 442 ? 15.600 27.161 8.842 1.00 5.64 442 GLY B C 1
ATOM 3301 O O . GLY A 1 442 ? 15.601 28.404 8.748 1.00 6.21 442 GLY B O 1
ATOM 3302 N N . ALA A 1 443 ? 15.286 26.541 9.965 1.00 5.69 443 ALA B N 1
ATOM 3303 C CA . ALA A 1 443 ? 14.894 27.320 11.134 1.00 5.88 443 ALA B CA 1
ATOM 3304 C C . ALA A 1 443 ? 16.076 28.101 11.689 1.00 5.84 443 ALA B C 1
ATOM 3305 O O . ALA A 1 443 ? 15.894 29.226 12.157 1.00 6.78 443 ALA B O 1
ATOM 3307 N N . CYS A 1 444 ? 17.287 27.549 11.636 1.00 5.96 444 CYS B N 1
ATOM 3308 C CA . CYS A 1 444 ? 18.460 28.319 12.097 1.00 6.56 444 CYS B CA 1
ATOM 3309 C C . CYS A 1 444 ? 18.733 29.504 11.157 1.00 6.87 444 CYS B C 1
ATOM 3310 O O . CYS A 1 444 ? 19.053 30.597 11.626 1.00 7.94 444 CYS B O 1
ATOM 3313 N N . GLN A 1 445 ? 18.579 29.293 9.861 1.00 6.93 445 GLN B N 1
ATOM 3314 C CA . GLN A 1 445 ? 18.692 30.381 8.903 1.00 7.26 445 GLN B CA 1
ATOM 3315 C C . GLN A 1 445 ? 17.647 31.455 9.207 1.00 7.54 445 GLN B C 1
ATOM 3316 O O . GLN A 1 445 ? 17.936 32.655 9.244 1.00 8.37 445 GLN B O 1
ATOM 3322 N N . GLY A 1 446 ? 16.387 31.030 9.396 1.00 7.10 446 GLY B N 1
ATOM 3323 C CA . GLY A 1 446 ? 15.320 32.026 9.623 1.00 7.69 446 GLY B CA 1
ATOM 3324 C C . GLY A 1 446 ? 15.560 32.795 10.929 1.00 7.58 446 GLY B C 1
ATOM 3325 O O . GLY A 1 446 ? 15.371 34.018 10.964 1.00 8.77 446 GLY B O 1
ATOM 3326 N N . LEU A 1 447 ? 15.980 32.101 11.984 1.00 7.53 447 LEU B N 1
ATOM 3327 C CA . LEU A 1 447 ? 16.288 32.818 13.231 1.00 7.35 447 LEU B CA 1
ATOM 3328 C C . LEU A 1 447 ? 17.444 33.789 13.046 1.00 7.72 447 LEU B C 1
ATOM 3329 O O . LEU A 1 447 ? 17.420 34.890 13.616 1.00 9.06 447 LEU B O 1
ATOM 3334 N N . ASP A 1 448 ? 18.436 33.438 12.252 1.00 7.97 448 ASP B N 1
ATOM 3335 C CA . ASP A 1 448 ? 19.527 34.345 11.973 1.00 8.63 448 ASP B CA 1
ATOM 3336 C C . ASP A 1 448 ? 19.021 35.633 11.369 1.00 9.57 448 ASP B C 1
ATOM 3337 O O . ASP A 1 448 ? 19.642 36.709 11.612 1.00 11.59 448 ASP B O 1
ATOM 3342 N N . LEU A 1 449 ? 18.006 35.540 10.524 1.00 9.82 449 LEU B N 1
ATOM 3343 C CA . LEU A 1 449 ? 17.459 36.724 9.865 1.00 11.07 449 LEU B CA 1
ATOM 3344 C C . LEU A 1 449 ? 16.678 37.600 10.812 1.00 13.59 449 LEU B C 1
ATOM 3345 O O . LEU A 1 449 ? 16.400 38.769 10.452 1.00 18.24 449 LEU B O 1
ATOM 3350 N N . ARG A 1 450 ? 16.444 37.165 12.030 1.00 11.92 450 ARG B N 1
ATOM 3351 C CA . ARG A 1 450 ? 15.888 38.046 13.092 1.00 12.84 450 ARG B CA 1
ATOM 3352 C C . ARG A 1 450 ? 17.076 38.529 13.878 1.00 12.07 450 ARG B C 1
ATOM 3353 O O . ARG A 1 450 ? 17.466 37.931 14.908 1.00 12.17 450 ARG B O 1
ATOM 3361 N N . LYS A 1 451 ? 17.718 39.534 13.337 1.00 15.95 451 LYS B N 1
ATOM 3362 C CA . LYS A 1 451 ? 19.083 39.865 13.636 1.00 17.58 451 LYS B CA 1
ATOM 3363 C C . LYS A 1 451 ? 19.301 40.077 15.131 1.00 14.52 451 LYS B C 1
ATOM 3364 O O . LYS A 1 451 ? 18.706 40.914 15.788 1.00 17.34 451 LYS B O 1
ATOM 3370 N N . GLY A 1 452 ? 20.269 39.328 15.605 1.00 15.70 452 GLY B N 1
ATOM 3371 C CA . GLY A 1 452 ? 20.752 39.441 16.975 1.00 15.57 452 GLY B CA 1
ATOM 3372 C C . GLY A 1 452 ? 19.826 38.881 18.014 1.00 14.64 452 GLY B C 1
ATOM 3373 O O . GLY A 1 452 ? 20.169 39.026 19.216 1.00 16.29 452 GLY B O 1
ATOM 3374 N N . LEU A 1 453 ? 18.707 38.253 17.651 1.00 11.10 453 LEU B N 1
ATOM 3375 C CA . LEU A 1 453 ? 17.797 37.753 18.666 1.00 10.71 453 LEU B CA 1
ATOM 3376 C C . LEU A 1 453 ? 18.052 36.300 18.988 1.00 9.44 453 LEU B C 1
ATOM 3377 O O . LEU A 1 453 ? 18.385 35.490 18.124 1.00 10.85 453 LEU B O 1
ATOM 3382 N N . LYS A 1 454 ? 17.852 35.978 20.265 1.00 8.50 454 LYS B N 1
ATOM 3383 C CA . LYS A 1 454 ? 18.004 34.627 20.739 1.00 8.69 454 LYS B CA 1
ATOM 3384 C C . LYS A 1 454 ? 16.699 33.936 21.103 1.00 7.55 454 LYS B C 1
ATOM 3385 O O . LYS A 1 454 ? 15.741 34.558 21.544 1.00 8.28 454 LYS B O 1
ATOM 3391 N N . THR A 1 455 ? 16.728 32.617 20.844 1.00 8.09 455 THR B N 1
ATOM 3392 C CA . THR A 1 455 ? 15.651 31.757 21.347 1.00 7.75 455 THR B CA 1
ATOM 3393 C C . THR A 1 455 ? 16.026 31.262 22.740 1.00 7.18 455 THR B C 1
ATOM 3394 O O . THR A 1 455 ? 16.800 31.923 23.430 1.00 7.69 455 THR B O 1
ATOM 3398 N N . SER A 1 456 ? 15.422 30.168 23.171 1.00 7.14 456 SER B N 1
ATOM 3399 C CA . SER A 1 456 ? 15.577 29.662 24.539 1.00 7.24 456 SER B CA 1
ATOM 3400 C C . SER A 1 456 ? 16.936 29.011 24.727 1.00 6.92 456 SER B C 1
ATOM 3401 O O . SER A 1 456 ? 17.706 28.814 23.781 1.00 7.48 456 SER B O 1
ATOM 3404 N N . ALA A 1 457 ? 17.223 28.619 25.986 1.00 7.38 457 ALA B N 1
ATOM 3405 C CA . ALA A 1 457 ? 18.545 28.087 26.270 1.00 7.64 457 ALA B CA 1
ATOM 3406 C C . ALA A 1 457 ? 18.860 26.836 25.488 1.00 7.11 457 ALA B C 1
ATOM 3407 O O . ALA A 1 457 ? 19.909 26.677 24.874 1.00 8.20 457 ALA B O 1
ATOM 3409 N N . LYS A 1 458 ? 17.913 25.862 25.532 1.00 6.95 458 LYS B N 1
ATOM 3410 C CA . LYS A 1 458 ? 18.197 24.617 24.806 1.00 6.66 458 LYS B CA 1
ATOM 3411 C C . LYS A 1 458 ? 18.121 24.798 23.302 1.00 6.56 458 LYS B C 1
ATOM 3412 O O . LYS A 1 458 ? 18.901 24.153 22.587 1.00 7.49 458 LYS B O 1
ATOM 3418 N N . LEU A 1 459 ? 17.243 25.679 22.802 1.00 6.80 459 LEU B N 1
ATOM 3419 C CA . LEU A 1 459 ? 17.173 25.859 21.339 1.00 6.95 459 LEU B CA 1
ATOM 3420 C C . LEU A 1 459 ? 18.405 26.617 20.858 1.00 6.97 459 LEU B C 1
ATOM 3421 O O . LEU A 1 459 ? 18.852 26.369 19.729 1.00 7.27 459 LEU B O 1
ATOM 3426 N N . GLU A 1 460 ? 18.990 27.524 21.677 1.00 7.12 460 GLU B N 1
ATOM 3427 C CA . GLU A 1 460 ? 20.275 28.123 21.267 1.00 7.49 460 GLU B CA 1
ATOM 3428 C C . GLU A 1 460 ? 21.355 27.075 21.181 1.00 7.31 460 GLU B C 1
ATOM 3429 O O . GLU A 1 460 ? 22.232 27.154 20.323 1.00 8.00 460 GLU B O 1
ATOM 3435 N N . LYS A 1 461 ? 21.355 26.059 22.115 1.00 7.72 461 LYS B N 1
ATOM 3436 C CA . LYS A 1 461 ? 22.312 24.976 21.973 1.00 8.17 461 LYS B CA 1
ATOM 3437 C C . LYS A 1 461 ? 22.143 24.243 20.638 1.00 7.96 461 LYS B C 1
ATOM 3438 O O . LYS A 1 461 ? 23.119 23.875 19.982 1.00 8.59 461 LYS B O 1
ATOM 3444 N N . ALA A 1 462 ? 20.915 24.043 20.183 1.00 7.37 462 ALA B N 1
ATOM 3445 C CA . ALA A 1 462 ? 20.683 23.447 18.863 1.00 7.16 462 ALA B CA 1
ATOM 3446 C C . ALA A 1 462 ? 21.229 24.306 17.726 1.00 7.29 462 ALA B C 1
ATOM 3447 O O . ALA A 1 462 ? 21.775 23.777 16.739 1.00 7.75 462 ALA B O 1
ATOM 3449 N N . ARG A 1 463 ? 21.060 25.619 17.840 1.00 7.16 463 ARG B N 1
ATOM 3450 C CA . ARG A 1 463 ? 21.631 26.553 16.796 1.00 7.88 463 ARG B CA 1
ATOM 3451 C C . ARG A 1 463 ? 23.148 26.441 16.796 1.00 8.45 463 ARG B C 1
ATOM 3452 O O . ARG A 1 463 ? 23.779 26.363 15.719 1.00 9.36 463 ARG B O 1
ATOM 3460 N N . GLN A 1 464 ? 23.747 26.456 17.984 1.00 8.73 464 GLN B N 1
ATOM 3461 C CA . GLN A 1 464 ? 25.217 26.433 18.095 1.00 10.43 464 GLN B CA 1
ATOM 3462 C C . GLN A 1 464 ? 25.745 25.125 17.518 1.00 9.99 464 GLN B C 1
ATOM 3463 O O . GLN A 1 464 ? 26.793 25.110 16.824 1.00 11.25 464 GLN B O 1
ATOM 3469 N N . ALA A 1 465 ? 25.016 24.001 17.790 1.00 9.94 465 ALA B N 1
ATOM 3470 C CA . ALA A 1 465 ? 25.512 22.729 17.268 1.00 10.16 465 ALA B CA 1
ATOM 3471 C C . ALA A 1 465 ? 25.572 22.766 15.739 1.00 9.77 465 ALA B C 1
ATOM 3472 O O . ALA A 1 465 ? 26.530 22.275 15.138 1.00 12.34 465 ALA B O 1
ATOM 3474 N N . LEU A 1 466 ? 24.537 23.300 15.105 1.00 8.46 466 LEU B N 1
ATOM 3475 C CA . LEU A 1 466 ? 24.528 23.310 13.639 1.00 8.34 466 LEU B CA 1
ATOM 3476 C C . LEU A 1 466 ? 25.569 24.312 13.120 1.00 9.62 466 LEU B C 1
ATOM 3477 O O . LEU A 1 466 ? 26.291 24.012 12.154 1.00 10.14 466 LEU B O 1
ATOM 3482 N N . ARG A 1 467 ? 25.613 25.485 13.717 1.00 9.92 467 ARG B N 1
ATOM 3483 C CA . ARG A 1 467 ? 26.516 26.549 13.201 1.00 10.23 467 ARG B CA 1
ATOM 3484 C C . ARG A 1 467 ? 27.986 26.241 13.405 1.00 12.31 467 ARG B C 1
ATOM 3485 O O . ARG A 1 467 ? 28.833 26.887 12.758 1.00 14.17 467 ARG B O 1
ATOM 3493 N N . SER A 1 468 ? 28.295 25.249 14.254 1.00 12.86 468 SER B N 1
ATOM 3494 C CA . SER A 1 468 ? 29.683 24.752 14.353 1.00 14.53 468 SER B CA 1
ATOM 3495 C C . SER A 1 468 ? 30.136 24.120 13.035 1.00 13.84 468 SER B C 1
ATOM 3496 O O . SER A 1 468 ? 31.348 24.056 12.855 1.00 17.90 468 SER B O 1
ATOM 3499 N N . GLU A 1 469 ? 29.210 23.652 12.193 1.00 11.54 469 GLU B N 1
ATOM 3500 C CA . GLU A 1 469 ? 29.574 22.970 10.978 1.00 11.96 469 GLU B CA 1
ATOM 3501 C C . GLU A 1 469 ? 29.035 23.667 9.724 1.00 10.53 469 GLU B C 1
ATOM 3502 O O . GLU A 1 469 ? 29.671 23.483 8.704 1.00 13.93 469 GLU B O 1
ATOM 3508 N N . VAL A 1 470 ? 27.905 24.379 9.806 1.00 10.31 470 VAL B N 1
ATOM 3509 C CA . VAL A 1 470 ? 27.253 24.943 8.626 1.00 9.86 470 VAL B CA 1
ATOM 3510 C C . VAL A 1 470 ? 26.983 26.420 8.879 1.00 9.47 470 VAL B C 1
ATOM 3511 O O . VAL A 1 470 ? 26.387 26.790 9.868 1.00 10.66 470 VAL B O 1
ATOM 3515 N N . ALA A 1 471 ? 27.503 27.245 7.961 1.00 11.58 471 ALA B N 1
ATOM 3516 C CA . ALA A 1 471 ? 27.351 28.690 8.094 1.00 11.95 471 ALA B CA 1
ATOM 3517 C C . ALA A 1 471 ? 25.966 29.199 7.683 1.00 11.35 471 ALA B C 1
ATOM 3518 O O . ALA A 1 471 ? 25.193 28.558 6.899 1.00 11.14 471 ALA B O 1
ATOM 3520 N N . HIS A 1 472 ? 25.594 30.378 8.165 1.00 11.09 472 HIS B N 1
ATOM 3521 C CA . HIS A 1 472 ? 24.506 31.153 7.615 1.00 11.32 472 HIS B CA 1
ATOM 3522 C C . HIS A 1 472 ? 24.567 31.169 6.080 1.00 11.62 472 HIS B C 1
ATOM 3523 O O . HIS A 1 472 ? 25.642 31.257 5.498 1.00 11.87 472 HIS B O 1
ATOM 3530 N N . TYR A 1 473 ? 23.386 31.108 5.443 1.00 10.47 473 TYR B N 1
ATOM 3531 C CA . TYR A 1 473 ? 23.311 31.098 3.979 1.00 11.19 473 TYR B CA 1
ATOM 3532 C C . TYR A 1 473 ? 23.185 32.545 3.549 1.00 12.51 473 TYR B C 1
ATOM 3533 O O . TYR A 1 473 ? 22.130 33.183 3.565 1.00 15.58 473 TYR B O 1
ATOM 3542 N N . ASP A 1 474 ? 24.295 33.128 3.135 1.00 16.07 474 ASP B N 1
ATOM 3543 C CA . ASP A 1 474 ? 24.295 34.581 2.917 1.00 18.27 474 ASP B CA 1
ATOM 3544 C C . ASP A 1 474 ? 23.932 34.800 1.474 1.00 19.09 474 ASP B C 1
ATOM 3545 O O . ASP A 1 474 ? 23.499 35.906 1.082 1.00 26.73 474 ASP B O 1
ATOM 3550 N N . ARG A 1 475 ? 24.202 33.931 0.574 1.00 22.36 475 ARG B N 1
ATOM 3551 C CA . ARG A 1 475 ? 24.108 34.047 -0.896 1.00 21.90 475 ARG B CA 1
ATOM 3552 C C . ARG A 1 475 ? 24.140 32.647 -1.485 1.00 19.52 475 ARG B C 1
ATOM 3553 O O . ARG A 1 475 ? 24.653 31.746 -0.797 1.00 18.70 475 ARG B O 1
ATOM 3561 N N . ASP A 1 476 ? 23.615 32.419 -2.710 1.00 16.94 476 ASP B N 1
ATOM 3562 C CA . ASP A 1 476 ? 23.547 31.040 -3.217 1.00 12.73 476 ASP B CA 1
ATOM 3563 C C . ASP A 1 476 ? 24.929 30.431 -3.257 1.00 13.33 476 ASP B C 1
ATOM 3564 O O . ASP A 1 476 ? 25.938 31.053 -3.685 1.00 17.20 476 ASP B O 1
ATOM 3569 N N . ARG A 1 477 ? 25.050 29.187 -2.793 1.00 11.55 477 ARG B N 1
ATOM 3570 C CA . ARG A 1 477 ? 26.248 28.391 -2.841 1.00 11.71 477 ARG B CA 1
ATOM 3571 C C . ARG A 1 477 ? 25.832 26.933 -2.996 1.00 10.20 477 ARG B C 1
ATOM 3572 O O . ARG A 1 477 ? 24.631 26.620 -2.901 1.00 10.61 477 ARG B O 1
ATOM 3580 N N . PHE A 1 478 ? 26.825 26.032 -3.231 1.00 10.21 478 PHE B N 1
ATOM 3581 C CA . PHE A 1 478 ? 26.487 24.617 -3.373 1.00 9.50 478 PHE B CA 1
ATOM 3582 C C . PHE A 1 478 ? 25.761 24.120 -2.130 1.00 8.37 478 PHE B C 1
ATOM 3583 O O . PHE A 1 478 ? 26.323 24.120 -1.038 1.00 9.11 478 PHE B O 1
ATOM 3591 N N . PHE A 1 479 ? 24.508 23.696 -2.306 1.00 7.90 479 PHE B N 1
ATOM 3592 C CA . PHE A 1 479 ? 23.700 23.464 -1.144 1.00 7.47 479 PHE B CA 1
ATOM 3593 C C . PHE A 1 479 ? 23.962 22.136 -0.438 1.00 7.24 479 PHE B C 1
ATOM 3594 O O . PHE A 1 479 ? 23.958 22.050 0.791 1.00 8.17 479 PHE B O 1
ATOM 3602 N N . ALA A 1 480 ? 24.062 21.065 -1.210 1.00 7.22 480 ALA B N 1
ATOM 3603 C CA . ALA A 1 480 ? 24.050 19.712 -0.651 1.00 7.06 480 ALA B CA 1
ATOM 3604 C C . ALA A 1 480 ? 25.044 19.459 0.476 1.00 7.37 480 ALA B C 1
ATOM 3605 O O . ALA A 1 480 ? 24.662 18.726 1.411 1.00 7.64 480 ALA B O 1
ATOM 3607 N N . PRO A 1 481 ? 26.284 19.960 0.476 1.00 7.45 481 PRO B N 1
ATOM 3608 C CA . PRO A 1 481 ? 27.166 19.654 1.611 1.00 8.06 481 PRO B CA 1
ATOM 3609 C C . PRO A 1 481 ? 26.583 20.094 2.932 1.00 7.52 481 PRO B C 1
ATOM 3610 O O . PRO A 1 481 ? 26.865 19.486 3.975 1.00 8.60 481 PRO B O 1
ATOM 3614 N N . ASP A 1 482 ? 25.780 21.145 2.955 1.00 7.42 482 ASP B N 1
ATOM 3615 C CA . ASP A 1 482 ? 25.147 21.614 4.196 1.00 7.51 482 ASP B CA 1
ATOM 3616 C C . ASP A 1 482 ? 24.147 20.582 4.717 1.00 6.70 482 ASP B C 1
ATOM 3617 O O . ASP A 1 482 ? 24.056 20.344 5.916 1.00 7.67 482 ASP B O 1
ATOM 3622 N N . ILE A 1 483 ? 23.363 20.032 3.783 1.00 6.59 483 ILE B N 1
ATOM 3623 C CA . ILE A 1 483 ? 22.419 18.946 4.170 1.00 6.85 483 ILE B CA 1
ATOM 3624 C C . ILE A 1 483 ? 23.170 17.754 4.692 1.00 6.39 483 ILE B C 1
ATOM 3625 O O . ILE A 1 483 ? 22.798 17.159 5.722 1.00 7.52 483 ILE B O 1
ATOM 3630 N N . GLU A 1 484 ? 24.233 17.364 3.997 1.00 7.51 484 GLU B N 1
ATOM 3631 C CA . GLU A 1 484 ? 25.022 16.212 4.451 1.00 8.38 484 GLU B CA 1
ATOM 3632 C C . GLU A 1 484 ? 25.523 16.401 5.846 1.00 7.76 484 GLU B C 1
ATOM 3633 O O . GLU A 1 484 ? 25.467 15.485 6.684 1.00 8.39 484 GLU B O 1
ATOM 3639 N N . LYS A 1 485 ? 26.053 17.592 6.139 1.00 8.46 485 LYS B N 1
ATOM 3640 C CA . LYS A 1 485 ? 26.588 17.800 7.499 1.00 9.04 485 LYS B CA 1
ATOM 3641 C C . LYS A 1 485 ? 25.502 17.796 8.544 1.00 8.34 485 LYS B C 1
ATOM 3642 O O . LYS A 1 485 ? 25.718 17.276 9.636 1.00 9.07 485 LYS B O 1
ATOM 3648 N N . ALA A 1 486 ? 24.355 18.443 8.240 1.00 7.54 486 ALA B N 1
ATOM 3649 C CA . ALA A 1 486 ? 23.259 18.405 9.210 1.00 6.90 486 ALA B CA 1
ATOM 3650 C C . ALA A 1 486 ? 22.759 16.967 9.453 1.00 6.75 486 ALA B C 1
ATOM 3651 O O . ALA A 1 486 ? 22.470 16.599 10.612 1.00 7.70 486 ALA B O 1
ATOM 3653 N N . VAL A 1 487 ? 22.670 16.166 8.407 1.00 6.71 487 VAL B N 1
ATOM 3654 C CA . VAL A 1 487 ? 22.259 14.773 8.598 1.00 7.34 487 VAL B CA 1
ATOM 3655 C C . VAL A 1 487 ? 23.233 14.037 9.481 1.00 7.79 487 VAL B C 1
ATOM 3656 O O . VAL A 1 487 ? 22.837 13.250 10.379 1.00 8.75 487 VAL B O 1
ATOM 3660 N N . GLU A 1 488 ? 24.531 14.212 9.236 1.00 8.68 488 GLU B N 1
ATOM 3661 C CA . GLU A 1 488 ? 25.526 13.487 10.064 1.00 9.74 488 GLU B CA 1
ATOM 3662 C C . GLU A 1 488 ? 25.416 13.923 11.516 1.00 9.26 488 GLU B C 1
ATOM 3663 O O . GLU A 1 488 ? 25.513 13.062 12.406 1.00 10.85 488 GLU B O 1
ATOM 3669 N N . LEU A 1 489 ? 25.242 15.234 11.774 1.00 8.78 489 LEU B N 1
ATOM 3670 C CA . LEU A 1 489 ? 25.060 15.668 13.169 1.00 8.76 489 LEU B CA 1
ATOM 3671 C C . LEU A 1 489 ? 23.849 15.018 13.787 1.00 8.11 489 LEU B C 1
ATOM 3672 O O . LEU A 1 489 ? 23.891 14.556 14.935 1.00 10.10 489 LEU B O 1
ATOM 3677 N N . LEU A 1 490 ? 22.716 14.930 13.059 1.00 7.57 490 LEU B N 1
ATOM 3678 C CA . LEU A 1 490 ? 21.563 14.260 13.631 1.00 7.25 490 LEU B CA 1
ATOM 3679 C C . LEU A 1 490 ? 21.835 12.768 13.880 1.00 8.02 490 LEU B C 1
ATOM 3680 O O . LEU A 1 490 ? 21.414 12.242 14.927 1.00 8.52 490 LEU B O 1
ATOM 3685 N N . ALA A 1 491 ? 22.489 12.120 12.961 1.00 8.67 491 ALA B N 1
ATOM 3686 C CA . ALA A 1 491 ? 22.766 10.657 13.086 1.00 9.39 491 ALA B CA 1
ATOM 3687 C C . ALA A 1 491 ? 23.658 10.367 14.263 1.00 9.43 491 ALA B C 1
ATOM 3688 O O . ALA A 1 491 ? 23.616 9.312 14.863 1.00 11.10 491 ALA B O 1
ATOM 3690 N N . LYS A 1 492 ? 24.532 11.332 14.630 1.00 8.77 492 LYS B N 1
ATOM 3691 C CA . LYS A 1 492 ? 25.386 11.194 15.802 1.00 11.60 492 LYS B CA 1
ATOM 3692 C C . LYS A 1 492 ? 24.700 11.554 17.101 1.00 10.94 492 LYS B C 1
ATOM 3693 O O . LYS A 1 492 ? 25.324 11.521 18.184 1.00 13.25 492 LYS B O 1
ATOM 3699 N N . GLY A 1 493 ? 23.413 11.892 17.048 1.00 10.01 493 GLY B N 1
ATOM 3700 C CA . GLY A 1 493 ? 22.699 12.207 18.282 1.00 10.10 493 GLY B CA 1
ATOM 3701 C C . GLY A 1 493 ? 22.950 13.587 18.809 1.00 10.31 493 GLY B C 1
ATOM 3702 O O . GLY A 1 493 ? 22.736 13.816 20.031 1.00 11.45 493 GLY B O 1
ATOM 3703 N N . SER A 1 494 ? 23.307 14.538 17.964 1.00 9.85 494 SER B N 1
ATOM 3704 C CA . SER A 1 494 ? 23.604 15.896 18.441 1.00 10.25 494 SER B CA 1
ATOM 3705 C C . SER A 1 494 ? 22.480 16.534 19.224 1.00 9.47 494 SER B C 1
ATOM 3706 O O . SER A 1 494 ? 22.732 17.348 20.130 1.00 13.10 494 SER B O 1
ATOM 3710 N N . LEU A 1 495 ? 21.205 16.241 18.855 1.00 8.32 495 LEU B N 1
ATOM 3711 C CA . LEU A 1 495 ? 20.071 16.931 19.506 1.00 8.06 495 LEU B CA 1
ATOM 3712 C C . LEU A 1 495 ? 19.435 16.065 20.585 1.00 7.58 495 LEU B C 1
ATOM 3713 O O . LEU A 1 495 ? 18.550 16.569 21.312 1.00 7.87 495 LEU B O 1
ATOM 3718 N N . THR A 1 496 ? 19.807 14.799 20.710 1.00 7.69 496 THR B N 1
ATOM 3719 C CA . THR A 1 496 ? 19.033 13.896 21.574 1.00 7.69 496 THR B CA 1
ATOM 3720 C C . THR A 1 496 ? 19.083 14.356 23.026 1.00 7.77 496 THR B C 1
ATOM 3721 O O . THR A 1 496 ? 18.078 14.256 23.704 1.00 8.75 496 THR B O 1
ATOM 3725 N N . GLY A 1 497 ? 20.242 14.803 23.472 1.00 8.62 497 GLY B N 1
ATOM 3726 C CA . GLY A 1 497 ? 20.454 15.169 24.881 1.00 9.71 497 GLY B CA 1
ATOM 3727 C C . GLY A 1 497 ? 19.673 16.416 25.298 1.00 8.59 497 GLY B C 1
ATOM 3728 O O . GLY A 1 497 ? 19.597 16.645 26.524 1.00 10.69 497 GLY B O 1
ATOM 3729 N N . LEU A 1 498 ? 19.043 17.151 24.389 1.00 7.39 498 LEU B N 1
ATOM 3730 C CA . LEU A 1 498 ? 18.180 18.284 24.797 1.00 7.21 498 LEU B CA 1
ATOM 3731 C C . LEU A 1 498 ? 16.863 17.798 25.353 1.00 7.03 498 LEU B C 1
ATOM 3732 O O . LEU A 1 498 ? 16.207 18.525 26.100 1.00 7.69 498 LEU B O 1
ATOM 3737 N N . LEU A 1 499 ? 16.419 16.588 24.970 1.00 7.35 499 LEU B N 1
ATOM 3738 C CA . LEU A 1 499 ? 15.099 16.148 25.405 1.00 7.57 499 LEU B CA 1
ATOM 3739 C C . LEU A 1 499 ? 15.122 15.752 26.858 1.00 8.03 499 LEU B C 1
ATOM 3740 O O . LEU A 1 499 ? 16.062 15.083 27.325 1.00 9.73 499 LEU B O 1
ATOM 3745 N N . PRO A 1 500 ? 14.109 16.088 27.660 1.00 8.36 500 PRO B N 1
ATOM 3746 C CA . PRO A 1 500 ? 14.052 15.601 29.035 1.00 10.52 500 PRO B CA 1
ATOM 3747 C C . PRO A 1 500 ? 14.125 14.046 29.073 1.00 10.42 500 PRO B C 1
ATOM 3748 O O . PRO A 1 500 ? 13.626 13.360 28.218 1.00 10.39 500 PRO B O 1
ATOM 3752 N N . ALA A 1 501 ? 14.775 13.573 30.136 1.00 14.92 501 ALA B N 1
ATOM 3753 C CA . ALA A 1 501 ? 14.917 12.162 30.392 1.00 19.18 501 ALA B CA 1
ATOM 3754 C C . ALA A 1 501 ? 13.571 11.517 30.729 1.00 17.71 501 ALA B C 1
ATOM 3755 O O . ALA A 1 501 ? 12.681 12.212 31.232 1.00 22.14 501 ALA B O 1
ATOM 3757 N N . GLY A 1 502 ? 13.486 10.210 30.469 1.00 18.58 502 GLY B N 1
ATOM 3758 C CA . GLY A 1 502 ? 12.284 9.506 30.926 1.00 19.89 502 GLY B CA 1
ATOM 3759 C C . GLY A 1 502 ? 11.034 9.667 30.086 1.00 16.06 502 GLY B C 1
ATOM 3760 O O . GLY A 1 502 ? 9.956 9.300 30.544 1.00 22.78 502 GLY B O 1
ATOM 3761 N N . VAL A 1 503 ? 11.202 10.220 28.905 1.00 8.81 503 VAL B N 1
ATOM 3762 C CA . VAL A 1 503 ? 10.116 10.346 27.948 1.00 7.56 503 VAL B CA 1
ATOM 3763 C C . VAL A 1 503 ? 10.088 9.215 26.945 1.00 6.62 503 VAL B C 1
ATOM 3764 O O . VAL A 1 503 ? 9.062 8.593 26.738 1.00 8.53 503 VAL B O 1
ATOM 3768 N N . LEU A 1 504 ? 11.228 8.949 26.331 1.00 6.82 504 LEU B N 1
ATOM 3769 C CA . LEU A 1 504 ? 11.296 7.900 25.291 1.00 6.24 504 LEU B CA 1
ATOM 3770 C C . LEU A 1 504 ? 11.667 6.575 25.941 1.00 6.18 504 LEU B C 1
ATOM 3771 O O . LEU A 1 504 ? 12.444 6.534 26.890 1.00 7.68 504 LEU B O 1
ATOM 3776 N N . PRO A 1 505 ? 11.116 5.468 25.416 1.00 6.36 505 PRO B N 1
ATOM 3777 C CA . PRO A 1 505 ? 11.305 4.159 26.055 1.00 6.98 505 PRO B CA 1
ATOM 3778 C C . PRO A 1 505 ? 12.713 3.803 26.436 1.00 6.65 505 PRO B C 1
ATOM 3779 O O . PRO A 1 505 ? 12.916 3.238 27.516 1.00 8.02 505 PRO B O 1
ATOM 3783 N N . SER A 1 506 ? 13.713 4.007 25.556 1.00 6.14 506 SER B N 1
ATOM 3784 C CA . SER A 1 506 ? 15.047 3.586 25.836 1.00 7.02 506 SER B CA 1
ATOM 3785 C C . SER A 1 506 ? 15.963 4.671 26.337 1.00 8.16 506 SER B C 1
ATOM 3786 O O . SER A 1 506 ? 17.164 4.416 26.510 1.00 10.04 506 SER B O 1
ATOM 3789 N N . LEU A 1 507 ? 15.402 5.850 26.589 1.00 8.82 507 LEU B N 1
ATOM 3790 C CA . LEU A 1 507 ? 16.116 7.063 27.015 1.00 11.25 507 LEU B CA 1
ATOM 3791 C C . LEU A 1 507 ? 15.609 7.914 28.276 1.00 15.07 507 LEU B C 1
ATOM 3792 O O . LEU A 1 507 ? 15.512 9.146 28.214 1.00 17.34 507 LEU B O 1
#

Secondary structure (DSSP, 8-state):
-EEEE-TT---HHHHHHHHHS--EEEE-GGGHHHHHHHHHHHHHHHHTT---TTTTB-SGGGTT-B--HHHHHHHHHHHHHHH---EEEEPPHHHHHHHHHHHHHHHTTS-S---HHHHHHHHHHHHHTEEE--EEE-----HHHHHHHHHGGGT-SEEEETTEEEEHHHHHHHTT-------TTHHHHHHSSSHHHHHHHHHHHHHHHHHHHHHHHHHHHHHHHTT--SGGG-HHHHHHH--HHHHHHHHHHHHHH-S--HHHHHTTTGGGS---HHHHTHHHHHHHHHHHHHHHHHHHHHHHT----SSEEETTTTEEE---TT--HHHHHHHHHHHHHHHHHHHHHHHHHHHHH-HHHHSS-GGG-SSTTT--TTHHHHHHHHHHHHHHHHHTS-STT----BTTTTB-----HHHHHHHHHHHHHHHHHHHHHHHHHHHHHHHTSTT----HHHHHHHHHHHTTS----S----HHHHHHHHHHHHTTTTGGGSPTTSSTT-

Sequence (506 aa):
TELTLKPGTLTLAQLRAIHAAPVRLQLDASAAPAIDASVACVEQIIAEDRTAYGINTGFGLLASTRIASHDLENLQRSLVLSHAAGIGAPLDDDLVRLIMVLKINSLSRGFSGIRRKVIDALIALVNAEVYPHIPLKGSVGDLAPLAHMSLVLLGEGKARYKGQWLSATEALAVAGLEPLTLAAKEGLALLNGTQASTAYALRGLFYAEDLYAAAIACGGLSVEAVLGSRSPFDARIHEARGQRGQIDTAACFRDLLGDSSEVSLSHKNADKVQDPYSLRCQPQVMGACLTQLRQQAAEVLGIEANAVSDNPLVFAAEGDVISGGNFHAEPVAMAADNLALAIAEIGSLSERRISLMMDKHMSQLPPFLVENGGVNSGFMIAQVTAAALASENKALSHPHSVDSLPTSANQEDHVSMAPAAGKRLWEMAENTRGVLAIEWLGACQGLDLRKGLKTSAKLEKARQALRSEVAHYDRDRFFAPDIEKAVELLAKGSLTGLLPAGVLPSL

Foldseek 3Di:
DEEQDPFLPDALLNLVVLLVDAYAYHHDPVLPPLQVLLLVLLVVCVVVVHFDALFQFDPPVTRRPRDDFVVFLVSLVVQLVVLQPFDADWDDLSLQSSLLVLLLRLSSNRFQNFDPVLSVLSSLLSNLSKGFTFHQDDDLLWQNRLSSRCQLLQQQGWTDDPRDIDRSQVSSVSSVHGRDGGHGRVSQSRRFARSSLLSLQSVLLVLLLLLLLLLLLLLLLLCLLQLHDLVLLPLVVVVVVPQVLLNQSSVQNCLQFPPHFQSNVVCPVVVPDHADCLNSVCSVLSSLLLVLSVVLSVLSRSRSSHNQTDQTGDSVVSDTHGDGSSFCQSSLVSLLSSLSSLLSSLVSLLVSLVQCQDCVRRVAPHLLAPPPVQFNHCVVLSVLSVVLSVVSVVLSPGPQPDAPQDDVNPSVGHGSSSSSSNSSVSSSLSSLLSSLSSLLSSLSSVVVVPPTDTDDLSVQSSVLLCVPDPRCHGDDDPVVSSVVSSVCSVVSVSNVSGDPPSHRND

Solvent-accessible surface area: 20434 Å² total